Protein AF-A0A177EBA8-F1 (afdb_monomer_lite)

Organism: NCBI:txid1805483

Secondary structure (DSSP, 8-state):
-PPPPPPHHHHHHHHHHHSTTTHHHHHHTS-HHHHHHHHHHHHTT-PPPEEEETTTEEEE-SEEEEEEEEEGGG--HHHHGGGGG---EEEEEEEE--S-GGGHHHHHHHHHHHHHHHSEEEEEEEEEEEE--PPP---------S--------TTS----------PEEEEEEEEEEEEE-HHHHHHHHHTEEEEEEEEEEEEES----SBSGGGGG--EEEEEEEEEEEE-S-EE---HHHHTT-EEEEEEEEEPPPPTT-TTSPPPPEE--HHHHHHHHTSEEEEEEEEGGGGGTS---TTS-EEEEEEEEEPPTT-GGG---SS--TTS--GGGGG---S-EEEEEEEEEETT--TT--HHHHHHHHHHHHHH-BS--EEEEEE---HHHHHHHHH-EEE-TT-TT--EEEETTEEPEEE-TTT-TT-EEEEEEGGGHHHHHTSHHHHHHHHHHHHTS-TT-GGGHHHHHHHHHHHTSS--TT---TTT---HHHHTS---PPPPPPP--------PPPP-PPPP-TTPPPEEEE-STT--EEEHHHHHHHHHHS-TT-SEEE-TTT--EEE--SEEEEEEEPTTS-EEEEEEBTTB----TTS------------PPP-

Structure (mmCIF, N/CA/C/O backbone):
data_AF-A0A177EBA8-F1
#
_entry.id   AF-A0A177EBA8-F1
#
loop_
_atom_site.group_PDB
_atom_site.id
_atom_site.type_symbol
_atom_site.label_atom_id
_atom_site.label_alt_id
_atom_site.label_comp_id
_atom_site.label_asym_id
_atom_site.label_entity_id
_atom_site.label_seq_id
_atom_site.pdbx_PDB_ins_code
_atom_site.Cartn_x
_atom_site.Cartn_y
_atom_site.Cartn_z
_atom_site.occupancy
_atom_site.B_iso_or_equiv
_atom_site.auth_seq_id
_atom_site.auth_comp_id
_atom_site.auth_asym_id
_atom_site.auth_atom_id
_atom_site.pdbx_PDB_model_num
ATOM 1 N N . MET A 1 1 ? 55.901 5.180 20.124 1.00 36.00 1 MET A N 1
ATOM 2 C CA . MET A 1 1 ? 54.487 5.483 19.812 1.00 36.00 1 MET A CA 1
ATOM 3 C C . MET A 1 1 ? 54.138 4.784 18.506 1.00 36.00 1 MET A C 1
ATOM 5 O O . MET A 1 1 ? 54.849 5.034 17.538 1.00 36.00 1 MET A O 1
ATOM 9 N N . PRO A 1 2 ? 53.160 3.864 18.457 1.00 43.41 2 PRO A N 1
ATOM 10 C CA . PRO A 1 2 ? 52.787 3.217 17.206 1.00 43.41 2 PRO A CA 1
ATOM 11 C C . PRO A 1 2 ? 51.813 4.120 16.439 1.00 43.41 2 PRO A C 1
ATOM 13 O O . PRO A 1 2 ? 50.827 4.591 17.002 1.00 43.41 2 PRO A O 1
ATOM 16 N N . PHE A 1 3 ? 52.093 4.372 15.161 1.00 36.38 3 PHE A N 1
ATOM 17 C CA . PHE A 1 3 ? 51.135 5.024 14.271 1.00 36.38 3 PHE A CA 1
ATOM 18 C C . PHE A 1 3 ? 49.954 4.078 13.997 1.00 36.38 3 PHE A C 1
ATOM 20 O O . PHE A 1 3 ? 50.167 2.870 13.838 1.00 36.38 3 PHE A O 1
ATOM 27 N N . PRO A 1 4 ? 48.712 4.588 13.940 1.00 46.53 4 PRO A N 1
ATOM 28 C CA . PRO A 1 4 ? 47.552 3.758 13.661 1.00 46.53 4 PRO A CA 1
ATOM 29 C C . PRO A 1 4 ? 47.632 3.229 12.226 1.00 46.53 4 PRO A C 1
ATOM 31 O O . PRO A 1 4 ? 47.881 3.979 11.282 1.00 46.53 4 PRO A O 1
ATOM 34 N N . LYS A 1 5 ? 47.421 1.918 12.062 1.00 36.62 5 LYS A N 1
ATOM 35 C CA . LYS A 1 5 ? 47.295 1.296 10.740 1.00 36.62 5 LYS A CA 1
ATOM 36 C C . LYS A 1 5 ? 46.063 1.886 10.040 1.00 36.62 5 LYS A C 1
ATOM 38 O O . LYS A 1 5 ? 44.984 1.863 10.637 1.00 36.62 5 LYS A O 1
ATOM 43 N N . PRO A 1 6 ? 46.187 2.405 8.809 1.00 42.84 6 PRO A N 1
ATOM 44 C CA . PRO A 1 6 ? 45.039 2.929 8.088 1.00 42.84 6 PRO A CA 1
ATOM 45 C C . PRO A 1 6 ? 44.043 1.798 7.809 1.00 42.84 6 PRO A C 1
ATOM 47 O O . PRO A 1 6 ? 44.425 0.695 7.415 1.00 42.84 6 PRO A O 1
ATOM 50 N N . GLY A 1 7 ? 42.757 2.067 8.039 1.00 47.84 7 GLY A N 1
ATOM 51 C CA . GLY A 1 7 ? 41.686 1.121 7.734 1.00 47.84 7 GLY A CA 1
ATOM 52 C C . GLY A 1 7 ? 41.559 0.864 6.223 1.00 47.84 7 GLY A C 1
ATOM 53 O O . GLY A 1 7 ? 41.965 1.706 5.419 1.00 47.84 7 GLY A O 1
ATOM 54 N N . PRO A 1 8 ? 40.944 -0.257 5.807 1.00 47.81 8 PRO A N 1
ATOM 55 C CA . PRO A 1 8 ? 40.870 -0.686 4.404 1.00 47.81 8 PRO A CA 1
ATOM 56 C C . PRO A 1 8 ? 40.248 0.355 3.457 1.00 47.81 8 PRO A C 1
ATOM 58 O O . PRO A 1 8 ? 40.597 0.401 2.283 1.00 47.81 8 PRO A O 1
ATOM 61 N N . ARG A 1 9 ? 39.401 1.260 3.967 1.00 45.19 9 ARG A N 1
ATOM 62 C CA . ARG A 1 9 ? 38.834 2.382 3.197 1.00 45.19 9 ARG A CA 1
ATOM 63 C C . ARG A 1 9 ? 39.845 3.489 2.872 1.00 45.19 9 ARG A C 1
ATOM 65 O O . ARG A 1 9 ? 39.760 4.074 1.800 1.00 45.19 9 ARG A O 1
ATOM 72 N N . ALA A 1 10 ? 40.812 3.749 3.754 1.00 50.00 10 ALA A N 1
ATOM 73 C CA . ALA A 1 10 ? 41.878 4.724 3.507 1.00 50.00 10 ALA A CA 1
ATOM 74 C C . ALA A 1 10 ? 42.919 4.177 2.520 1.00 50.00 10 ALA A C 1
ATOM 76 O O . ALA A 1 10 ? 43.447 4.929 1.711 1.00 50.00 10 ALA A O 1
ATOM 77 N N . LEU A 1 11 ? 43.152 2.860 2.534 1.00 48.69 11 LEU A N 1
ATOM 78 C CA . LEU A 1 11 ? 43.997 2.171 1.556 1.00 48.69 11 LEU A CA 1
ATOM 79 C C . LEU A 1 11 ? 43.337 2.122 0.169 1.00 48.69 11 LEU A C 1
ATOM 81 O O . LEU A 1 11 ? 44.018 2.356 -0.822 1.00 48.69 11 LEU A O 1
ATOM 85 N N . LEU A 1 12 ? 42.013 1.926 0.101 1.00 47.28 12 LEU A N 1
ATOM 86 C CA . LEU A 1 12 ? 41.250 2.056 -1.144 1.00 47.28 12 LEU A CA 1
ATOM 87 C C . LEU A 1 12 ? 41.293 3.491 -1.685 1.00 47.28 12 LEU A C 1
ATOM 89 O O . LEU A 1 12 ? 41.566 3.683 -2.862 1.00 47.28 12 LEU A O 1
ATOM 93 N N . ALA A 1 13 ? 41.080 4.501 -0.835 1.00 48.59 13 ALA A N 1
ATOM 94 C CA . ALA A 1 13 ? 41.130 5.904 -1.247 1.00 48.59 13 ALA A CA 1
ATOM 95 C C . ALA A 1 13 ? 42.533 6.329 -1.720 1.00 48.59 13 ALA A C 1
ATOM 97 O O . ALA A 1 13 ? 42.642 7.078 -2.686 1.00 48.59 13 ALA A O 1
ATOM 98 N N . LEU A 1 14 ? 43.604 5.812 -1.099 1.00 46.44 14 LEU A N 1
ATOM 99 C CA . LEU A 1 14 ? 44.978 6.044 -1.555 1.00 46.44 14 LEU A CA 1
ATOM 100 C C . LEU A 1 14 ? 45.275 5.311 -2.875 1.00 46.44 14 LEU A C 1
ATOM 102 O O . LEU A 1 14 ? 45.937 5.875 -3.739 1.00 46.44 14 LEU A O 1
ATOM 106 N N . LEU A 1 15 ? 44.751 4.091 -3.064 1.00 47.94 15 LEU A N 1
ATOM 107 C CA . LEU A 1 15 ? 44.838 3.374 -4.341 1.00 47.94 15 LEU A CA 1
ATOM 108 C C . LEU A 1 15 ? 44.072 4.106 -5.448 1.00 47.94 15 LEU A C 1
ATOM 110 O O . LEU A 1 15 ? 44.609 4.253 -6.535 1.00 47.94 15 LEU A O 1
ATOM 114 N N . PHE A 1 16 ? 42.875 4.631 -5.183 1.00 52.09 16 PHE A N 1
ATOM 115 C CA . PHE A 1 16 ? 42.112 5.412 -6.163 1.00 52.09 16 PHE A CA 1
ATOM 116 C C . PHE A 1 16 ? 42.726 6.792 -6.438 1.00 52.09 16 PHE A C 1
ATOM 118 O O . PHE A 1 16 ? 42.652 7.263 -7.567 1.00 52.09 16 PHE A O 1
ATOM 125 N N . ALA A 1 17 ? 43.388 7.419 -5.458 1.00 49.88 17 ALA A N 1
ATOM 126 C CA . ALA A 1 17 ? 44.107 8.680 -5.659 1.00 49.88 17 ALA A CA 1
ATOM 127 C C . ALA A 1 17 ? 45.407 8.500 -6.465 1.00 49.88 17 ALA A C 1
ATOM 129 O O . ALA A 1 17 ? 45.733 9.347 -7.292 1.00 49.88 17 ALA A O 1
ATOM 130 N N . VAL A 1 18 ? 46.127 7.386 -6.278 1.00 48.66 18 VAL A N 1
ATOM 131 C CA . VAL A 1 18 ? 47.327 7.043 -7.068 1.00 48.66 18 VAL A CA 1
ATOM 132 C C . VAL A 1 18 ? 46.956 6.468 -8.446 1.00 48.66 18 VAL A C 1
ATOM 134 O O . VAL A 1 18 ? 47.690 6.658 -9.410 1.00 48.66 18 VAL A O 1
ATOM 137 N N . LEU A 1 19 ? 45.788 5.831 -8.577 1.00 49.34 19 LEU A N 1
ATOM 138 C CA . LEU A 1 19 ? 45.260 5.286 -9.834 1.00 49.34 19 LEU A CA 1
ATOM 139 C C . LEU A 1 19 ? 44.243 6.209 -10.526 1.00 49.34 19 LEU A C 1
ATOM 141 O O . LEU A 1 19 ? 43.625 5.789 -11.498 1.00 49.34 19 LEU A O 1
ATOM 145 N N . GLY A 1 20 ? 44.080 7.464 -10.100 1.00 48.25 20 GLY A N 1
ATOM 146 C CA . GLY A 1 20 ? 43.138 8.407 -10.726 1.00 48.25 20 GLY A CA 1
ATOM 147 C C . GLY A 1 20 ? 43.395 8.634 -12.224 1.00 48.25 20 GLY A C 1
ATOM 148 O O . GLY A 1 20 ? 42.483 8.999 -12.962 1.00 48.25 20 GLY A O 1
ATOM 149 N N . SER A 1 21 ? 44.613 8.339 -12.688 1.00 45.97 21 SER A N 1
ATOM 150 C CA . SER A 1 21 ? 45.009 8.290 -14.100 1.00 45.97 21 SER A CA 1
ATOM 151 C C . SER A 1 21 ? 45.336 6.874 -14.626 1.00 45.97 21 SER A C 1
ATOM 153 O O . SER A 1 21 ? 45.178 6.645 -15.819 1.00 45.97 21 SER A O 1
ATOM 155 N N . CYS A 1 22 ? 45.708 5.901 -13.777 1.00 45.72 22 CYS A N 1
ATOM 156 C CA . CYS A 1 22 ? 46.069 4.519 -14.180 1.00 45.72 22 CYS A CA 1
ATOM 157 C C . CYS A 1 22 ? 44.942 3.469 -14.028 1.00 45.72 22 CYS A C 1
ATOM 159 O O . CYS A 1 22 ? 45.042 2.363 -14.551 1.00 45.72 22 CYS A O 1
ATOM 161 N N . GLY A 1 23 ? 43.855 3.772 -13.316 1.00 48.34 23 GLY A N 1
ATOM 162 C CA . GLY A 1 23 ? 42.735 2.847 -13.097 1.00 48.34 23 GLY A CA 1
ATOM 163 C C . GLY A 1 23 ? 41.960 2.554 -14.381 1.00 48.34 23 GLY A C 1
ATOM 164 O O . GLY A 1 23 ? 41.482 1.438 -14.571 1.00 48.34 23 GLY A O 1
ATOM 165 N N . ARG A 1 24 ? 41.924 3.523 -15.306 1.00 49.44 24 ARG A N 1
ATOM 166 C CA . ARG A 1 24 ? 41.444 3.298 -16.674 1.00 49.44 24 ARG A CA 1
ATOM 167 C C . ARG A 1 24 ? 42.350 2.310 -17.413 1.00 49.44 24 ARG A C 1
ATOM 169 O O . ARG A 1 24 ? 41.835 1.355 -17.977 1.00 49.44 24 ARG A O 1
ATOM 176 N N . GLU A 1 25 ? 43.675 2.459 -17.336 1.00 48.91 25 GLU A N 1
ATOM 177 C CA . GLU A 1 25 ? 44.643 1.558 -17.996 1.00 48.91 25 GLU A CA 1
ATOM 178 C C . GLU A 1 25 ? 44.604 0.110 -17.475 1.00 48.91 25 GLU A C 1
ATOM 180 O O . GLU A 1 25 ? 44.766 -0.822 -18.259 1.00 48.91 25 GLU A O 1
ATOM 185 N N . LEU A 1 26 ? 44.299 -0.118 -16.193 1.00 51.12 26 LEU A N 1
ATOM 186 C CA . LEU A 1 26 ? 44.129 -1.477 -15.652 1.00 51.12 26 LEU A CA 1
ATOM 187 C C . LEU A 1 26 ? 42.831 -2.162 -16.112 1.00 51.12 26 LEU A C 1
ATOM 189 O O . LEU A 1 26 ? 42.814 -3.385 -16.255 1.00 51.12 26 LEU A O 1
ATOM 193 N N . LEU A 1 27 ? 41.771 -1.396 -16.391 1.00 50.91 27 LEU A N 1
ATOM 194 C CA . LEU A 1 27 ? 40.557 -1.900 -17.044 1.00 50.91 27 LEU A CA 1
ATOM 195 C C . LEU A 1 27 ? 40.794 -2.206 -18.532 1.00 50.91 27 LEU A C 1
ATOM 197 O O . LEU A 1 27 ? 40.188 -3.135 -19.052 1.00 50.91 27 LEU A O 1
ATOM 201 N N . TYR A 1 28 ? 41.719 -1.527 -19.215 1.00 51.12 28 TYR A N 1
ATOM 202 C CA . TYR A 1 28 ? 42.037 -1.826 -20.622 1.00 51.12 28 TYR A CA 1
ATOM 203 C C . TYR A 1 28 ? 42.735 -3.181 -20.842 1.00 51.12 28 TYR A C 1
ATOM 205 O O . TYR A 1 28 ? 42.713 -3.694 -21.957 1.00 51.12 28 TYR A O 1
ATOM 213 N N . ASN A 1 29 ? 43.282 -3.807 -19.792 1.00 52.50 29 ASN A N 1
ATOM 214 C CA . ASN A 1 29 ? 43.749 -5.202 -19.848 1.00 52.50 29 ASN A CA 1
ATOM 215 C C . ASN A 1 29 ? 42.618 -6.234 -19.649 1.00 52.50 29 ASN A C 1
ATOM 217 O O . ASN A 1 29 ? 42.878 -7.439 -19.626 1.00 52.50 29 ASN A O 1
ATOM 221 N N . THR A 1 30 ? 41.369 -5.786 -19.483 1.00 59.19 30 THR A N 1
ATOM 222 C CA . THR A 1 30 ? 40.187 -6.651 -19.360 1.00 59.19 30 THR A CA 1
ATOM 223 C C . THR A 1 30 ? 39.516 -6.873 -20.715 1.00 59.19 30 THR A C 1
ATOM 225 O O . THR A 1 30 ? 39.764 -6.143 -21.672 1.00 59.19 30 THR A O 1
ATOM 228 N N . SER A 1 31 ? 38.694 -7.924 -20.823 1.00 74.19 31 SER A N 1
ATOM 229 C CA . SER A 1 31 ? 37.962 -8.233 -22.058 1.00 74.19 31 SER A CA 1
ATOM 230 C C . SER A 1 31 ? 37.170 -7.000 -22.535 1.00 74.19 31 SER A C 1
ATOM 232 O O . SER A 1 31 ? 36.423 -6.441 -21.727 1.00 74.19 31 SER A O 1
ATOM 234 N N . PRO A 1 32 ? 37.263 -6.592 -23.820 1.00 78.81 32 PRO A N 1
ATOM 235 C CA . PRO A 1 32 ? 36.496 -5.472 -24.382 1.00 78.81 32 PRO A CA 1
ATOM 236 C C . PRO A 1 32 ? 34.985 -5.561 -24.114 1.00 78.81 32 PRO A C 1
ATOM 238 O O . PRO A 1 32 ? 34.303 -4.542 -24.030 1.00 78.81 32 PRO A O 1
ATOM 241 N N . GLU A 1 33 ? 34.480 -6.783 -23.922 1.00 84.06 33 GLU A N 1
ATOM 242 C CA . GLU A 1 33 ? 33.090 -7.097 -23.581 1.00 84.06 33 GLU A CA 1
ATOM 243 C C . GLU A 1 33 ? 32.643 -6.539 -22.216 1.00 84.06 33 GLU A C 1
ATOM 245 O O . GLU A 1 33 ? 31.448 -6.400 -21.977 1.00 84.06 33 GLU A O 1
ATOM 250 N N . LEU A 1 34 ? 33.574 -6.215 -21.309 1.00 85.25 34 LEU A N 1
ATOM 251 C CA . LEU A 1 34 ? 33.269 -5.656 -19.985 1.00 85.25 34 LEU A CA 1
ATOM 252 C C . LEU A 1 34 ? 33.304 -4.128 -19.969 1.00 85.25 34 LEU A C 1
ATOM 254 O O . LEU A 1 34 ? 32.558 -3.508 -19.213 1.00 85.25 34 LEU A O 1
ATOM 258 N N . VAL A 1 35 ? 34.156 -3.523 -20.802 1.00 88.88 35 VAL A N 1
ATOM 259 C CA . VAL A 1 35 ? 34.407 -2.076 -20.781 1.00 88.88 35 VAL A CA 1
ATOM 260 C C . VAL A 1 35 ? 33.145 -1.308 -21.159 1.00 88.88 35 VAL A C 1
ATOM 262 O O . VAL A 1 35 ? 32.720 -0.436 -20.409 1.00 88.88 35 VAL A O 1
ATOM 265 N N . ARG A 1 36 ? 32.488 -1.674 -22.266 1.00 90.25 36 ARG A N 1
ATOM 266 C CA . ARG A 1 36 ? 31.315 -0.931 -22.755 1.00 90.25 36 ARG A CA 1
ATOM 267 C C . ARG A 1 36 ? 30.109 -0.991 -21.810 1.00 90.25 36 ARG A C 1
ATOM 269 O O . ARG A 1 36 ? 29.583 0.074 -21.490 1.00 90.25 36 ARG A O 1
ATOM 276 N N . PRO A 1 37 ? 29.683 -2.165 -21.294 1.00 91.06 37 PRO A N 1
ATOM 277 C CA . PRO A 1 37 ? 28.629 -2.196 -20.286 1.00 91.06 37 PRO A CA 1
ATOM 278 C C . PRO A 1 37 ? 29.000 -1.401 -19.033 1.00 91.06 37 PRO A C 1
ATOM 280 O O . PRO A 1 37 ? 28.167 -0.673 -18.506 1.00 91.06 37 PRO A O 1
ATOM 283 N N . TYR A 1 38 ? 30.250 -1.495 -18.569 1.00 92.31 38 TYR A N 1
ATOM 284 C CA . TYR A 1 38 ? 30.697 -0.739 -17.401 1.00 92.31 38 TYR A CA 1
ATOM 285 C C . TYR A 1 38 ? 30.610 0.776 -17.637 1.00 92.31 38 TYR A C 1
ATOM 287 O O . TYR A 1 38 ? 30.041 1.494 -16.817 1.00 92.31 38 TYR A O 1
ATOM 295 N N . GLU A 1 39 ? 31.106 1.260 -18.777 1.00 93.00 39 GLU A N 1
ATOM 296 C CA . GLU A 1 39 ? 31.036 2.671 -19.164 1.00 93.00 39 GLU A CA 1
ATOM 297 C C . GLU A 1 39 ? 29.593 3.167 -19.295 1.00 93.00 39 GLU A C 1
ATOM 299 O O . GLU A 1 39 ? 29.295 4.281 -18.870 1.00 93.00 39 GLU A O 1
ATOM 304 N N . LEU A 1 40 ? 28.678 2.347 -19.823 1.00 93.25 40 LEU A N 1
ATOM 305 C CA . LEU A 1 40 ? 27.260 2.696 -19.950 1.00 93.25 40 LEU A CA 1
ATOM 306 C C . LEU A 1 40 ? 26.613 2.988 -18.585 1.00 93.25 40 LEU A C 1
ATOM 308 O O . LEU A 1 40 ? 25.949 4.013 -18.400 1.00 93.25 40 LEU A O 1
ATOM 312 N N . PHE A 1 41 ? 26.830 2.102 -17.611 1.00 94.62 41 PHE A N 1
ATOM 313 C CA . PHE A 1 41 ? 26.340 2.299 -16.246 1.00 94.62 41 PHE A CA 1
ATOM 314 C C . PHE A 1 41 ? 27.057 3.472 -15.560 1.00 94.62 41 PHE A C 1
ATOM 316 O O . PHE A 1 41 ? 26.407 4.277 -14.884 1.00 94.62 41 PHE A O 1
ATOM 323 N N . GLN A 1 42 ? 28.364 3.634 -15.796 1.00 94.44 42 GLN A N 1
ATOM 324 C CA . GLN A 1 42 ? 29.148 4.732 -15.232 1.00 94.44 42 GLN A CA 1
ATOM 325 C C . GLN A 1 42 ? 28.678 6.101 -15.740 1.00 94.44 42 GLN A C 1
ATOM 327 O O . GLN A 1 42 ? 28.567 7.031 -14.941 1.00 94.44 42 GLN A O 1
ATOM 332 N N . LYS A 1 43 ? 28.348 6.231 -17.036 1.00 95.00 43 LYS A N 1
ATOM 333 C CA . LYS A 1 43 ? 27.729 7.448 -17.596 1.00 95.00 43 LYS A CA 1
ATOM 334 C C . LYS A 1 43 ? 26.459 7.800 -16.824 1.00 95.00 43 LYS A C 1
ATOM 336 O O . LYS A 1 43 ? 26.325 8.934 -16.376 1.00 95.00 43 LYS A O 1
ATOM 341 N N . SER A 1 44 ? 25.635 6.785 -16.553 1.00 94.25 44 SER A N 1
ATOM 342 C CA . SER A 1 44 ? 24.400 6.871 -15.760 1.00 94.25 44 SER A CA 1
ATOM 343 C C . SER A 1 44 ? 24.623 7.102 -14.254 1.00 94.25 44 SER A C 1
ATOM 345 O O . SER A 1 44 ? 23.664 7.117 -13.481 1.00 94.25 44 SER A O 1
ATOM 347 N N . GLY A 1 45 ? 25.873 7.282 -13.815 1.00 95.38 45 GLY A N 1
ATOM 348 C CA . GLY A 1 45 ? 26.235 7.584 -12.432 1.00 95.38 45 GLY A CA 1
ATOM 349 C C . GLY A 1 45 ? 26.223 6.381 -11.489 1.00 95.38 45 GLY A C 1
ATOM 350 O O . GLY A 1 45 ? 26.173 6.574 -10.274 1.00 95.38 45 GLY A O 1
ATOM 351 N N . THR A 1 46 ? 26.254 5.146 -12.005 1.00 94.25 46 THR A N 1
ATOM 352 C CA . THR A 1 46 ? 26.351 3.939 -11.168 1.00 94.25 46 THR A CA 1
ATOM 353 C C . THR A 1 46 ? 27.446 2.999 -11.644 1.00 94.25 46 THR A C 1
ATOM 355 O O . THR A 1 46 ? 27.534 2.688 -12.821 1.00 94.25 46 THR A O 1
ATOM 358 N N . ASP A 1 47 ? 28.268 2.498 -10.729 1.00 94.31 47 ASP A N 1
ATOM 359 C CA . ASP A 1 47 ? 29.276 1.494 -11.070 1.00 94.31 47 ASP A CA 1
ATOM 360 C C . ASP A 1 47 ? 28.688 0.081 -10.969 1.00 94.31 47 ASP A C 1
ATOM 362 O O . ASP A 1 47 ? 27.914 -0.224 -10.051 1.00 94.31 47 ASP A O 1
ATOM 366 N N . LEU A 1 48 ? 29.072 -0.802 -11.894 1.00 94.75 48 LEU A N 1
ATOM 367 C CA . LEU A 1 48 ? 28.816 -2.237 -11.772 1.00 94.75 48 LEU A CA 1
ATOM 368 C C . LEU A 1 48 ? 29.829 -2.868 -10.815 1.00 94.75 48 LEU A C 1
ATOM 370 O O . LEU A 1 48 ? 31.009 -2.522 -10.811 1.00 94.75 48 LEU A O 1
ATOM 374 N N . ASP A 1 49 ? 29.369 -3.825 -10.017 1.00 94.88 49 ASP A N 1
ATOM 375 C CA . ASP A 1 49 ? 30.221 -4.564 -9.099 1.00 94.88 49 ASP A CA 1
ATOM 376 C C . ASP A 1 49 ? 31.072 -5.556 -9.894 1.00 94.88 49 ASP A C 1
ATOM 378 O O . ASP A 1 49 ? 30.553 -6.406 -10.635 1.00 94.88 49 ASP A O 1
ATOM 382 N N . LEU A 1 50 ? 32.385 -5.441 -9.725 1.00 94.19 50 LEU A N 1
ATOM 383 C CA . LEU A 1 50 ? 33.389 -6.282 -10.362 1.00 94.19 50 LEU A CA 1
ATOM 384 C C . LEU A 1 50 ? 34.071 -7.159 -9.312 1.00 94.19 50 LEU A C 1
ATOM 386 O O . LEU A 1 50 ? 34.355 -6.713 -8.201 1.00 94.19 50 LEU A O 1
ATOM 390 N N . GLU A 1 51 ? 34.391 -8.393 -9.685 1.00 93.12 51 GLU A N 1
ATOM 391 C CA . GLU A 1 51 ? 35.235 -9.280 -8.888 1.00 93.12 51 GLU A CA 1
ATOM 392 C C . GLU A 1 51 ? 36.461 -9.730 -9.680 1.00 93.12 51 GLU A C 1
ATOM 394 O O . GLU A 1 51 ? 36.419 -9.890 -10.905 1.00 93.12 51 GLU A O 1
ATOM 399 N N . THR A 1 52 ? 37.571 -9.926 -8.969 1.00 89.25 52 THR A N 1
ATOM 400 C CA . THR A 1 52 ? 38.797 -10.475 -9.543 1.00 89.25 52 THR A CA 1
ATOM 401 C C . THR A 1 52 ? 38.700 -11.996 -9.612 1.00 89.25 52 THR A C 1
ATOM 403 O O . THR A 1 52 ? 38.450 -12.680 -8.621 1.00 89.25 52 THR A O 1
ATOM 406 N N . HIS A 1 53 ? 38.918 -12.545 -10.801 1.00 84.62 53 HIS A N 1
ATOM 407 C CA . HIS A 1 53 ? 38.986 -13.972 -11.064 1.00 84.62 53 HIS A CA 1
ATOM 408 C C . HIS A 1 53 ? 40.415 -14.344 -11.485 1.00 84.62 53 HIS A C 1
ATOM 410 O O . HIS A 1 53 ? 40.866 -14.028 -12.583 1.00 84.62 53 HIS A O 1
ATOM 416 N N . GLY A 1 54 ? 41.151 -15.014 -10.595 1.00 86.62 54 GLY A N 1
ATOM 417 C CA . GLY A 1 54 ? 42.551 -15.384 -10.832 1.00 86.62 54 GLY A CA 1
ATOM 418 C C . GLY A 1 54 ? 43.522 -14.194 -10.834 1.00 86.62 54 GLY A C 1
ATOM 419 O O . GLY A 1 54 ? 43.249 -13.132 -10.273 1.00 86.62 54 GLY A O 1
ATOM 420 N N . HIS A 1 55 ? 44.691 -14.381 -11.452 1.00 78.62 55 HIS A N 1
ATOM 421 C CA . HIS A 1 55 ? 45.732 -13.356 -11.541 1.00 78.62 55 HIS A CA 1
ATOM 422 C C . HIS A 1 55 ? 45.403 -12.352 -12.659 1.00 78.62 55 HIS A C 1
ATOM 424 O O . HIS A 1 55 ? 45.940 -12.481 -13.748 1.00 78.62 55 HIS A O 1
ATOM 430 N N . PHE A 1 56 ? 44.558 -11.352 -12.377 1.00 80.50 56 PHE A N 1
ATOM 431 C CA . PHE A 1 56 ? 44.297 -10.152 -13.209 1.00 80.50 56 PHE A CA 1
ATOM 432 C C . PHE A 1 56 ? 43.113 -10.172 -14.197 1.00 80.50 56 PHE A C 1
ATOM 434 O O . PHE A 1 56 ? 42.987 -9.229 -14.973 1.00 80.50 56 PHE A O 1
ATOM 441 N N . GLN A 1 57 ? 42.200 -11.149 -14.162 1.00 85.38 57 GLN A N 1
ATOM 442 C CA . GLN A 1 57 ? 40.946 -11.030 -14.925 1.00 85.38 57 GLN A CA 1
ATOM 443 C C . GLN A 1 57 ? 39.837 -10.464 -14.043 1.00 85.38 57 GLN A C 1
ATOM 445 O O . GLN A 1 57 ? 39.588 -10.963 -12.950 1.00 85.38 57 GLN A O 1
ATOM 450 N N . TRP A 1 58 ? 39.157 -9.428 -14.519 1.00 87.00 58 TRP A N 1
ATOM 451 C CA . TRP A 1 58 ? 37.940 -8.926 -13.892 1.00 87.00 58 TRP A CA 1
ATOM 452 C C . TRP A 1 58 ? 36.727 -9.566 -14.555 1.00 87.00 58 TRP A C 1
ATOM 454 O O . TRP A 1 58 ? 36.752 -9.863 -15.747 1.00 87.00 58 TRP A O 1
ATOM 464 N N . ARG A 1 59 ? 35.660 -9.770 -13.788 1.00 90.81 59 ARG A N 1
ATOM 465 C CA . ARG A 1 59 ? 34.339 -10.133 -14.308 1.00 90.81 59 ARG A CA 1
ATOM 466 C C . ARG A 1 59 ? 33.264 -9.399 -13.523 1.00 90.81 59 ARG A C 1
ATOM 468 O O . ARG A 1 59 ? 33.486 -9.037 -12.366 1.00 90.81 59 ARG A O 1
ATOM 475 N N . PHE A 1 60 ? 32.097 -9.204 -14.128 1.00 92.94 60 PHE A N 1
ATOM 476 C CA . PHE A 1 60 ? 30.936 -8.741 -13.373 1.00 92.94 60 PHE A CA 1
ATOM 477 C C . PHE A 1 60 ? 30.600 -9.752 -12.282 1.00 92.94 60 PHE A C 1
ATOM 479 O O . PHE A 1 60 ? 30.572 -10.960 -12.534 1.00 92.94 60 PHE A O 1
ATOM 486 N N . MET A 1 61 ? 30.317 -9.259 -11.079 1.00 94.50 61 MET A N 1
ATOM 487 C CA . MET A 1 61 ? 29.750 -10.107 -10.041 1.00 94.50 61 MET A CA 1
ATOM 488 C C . MET A 1 61 ? 28.433 -10.717 -10.547 1.00 94.50 61 MET A C 1
ATOM 490 O O . MET A 1 61 ? 27.600 -9.984 -11.097 1.00 94.50 61 MET A O 1
ATOM 494 N N . PRO A 1 62 ? 28.192 -12.026 -10.334 1.00 94.69 62 PRO A N 1
ATOM 495 C CA . PRO A 1 62 ? 26.961 -12.678 -10.779 1.00 94.69 62 PRO A CA 1
ATOM 496 C C . PRO A 1 62 ? 25.692 -12.022 -10.226 1.00 94.69 62 PRO A C 1
ATOM 498 O O . PRO A 1 62 ? 24.665 -12.012 -10.901 1.00 94.69 62 PRO A O 1
ATOM 501 N N . LYS A 1 63 ? 25.767 -11.450 -9.015 1.00 97.19 63 LYS A N 1
ATOM 502 C CA . LYS A 1 63 ? 24.702 -10.651 -8.405 1.00 97.19 63 LYS A CA 1
ATOM 503 C C . LYS A 1 63 ? 25.195 -9.234 -8.113 1.00 97.19 63 LYS A C 1
ATOM 505 O O . LYS A 1 63 ? 26.106 -9.059 -7.309 1.00 97.19 63 LYS A O 1
ATOM 510 N N . GLN A 1 64 ? 24.568 -8.251 -8.747 1.00 97.56 64 GLN A N 1
ATOM 511 C CA . GLN A 1 64 ? 24.849 -6.826 -8.589 1.00 97.56 64 GLN A CA 1
ATOM 512 C C . GLN A 1 64 ? 24.070 -6.283 -7.387 1.00 97.56 64 GLN A C 1
ATOM 514 O O . GLN A 1 64 ? 22.842 -6.379 -7.345 1.00 97.56 64 GLN A O 1
ATOM 519 N N . GLN A 1 65 ? 24.779 -5.738 -6.402 1.00 96.62 65 GLN A N 1
ATOM 520 C CA . GLN A 1 65 ? 24.216 -5.251 -5.148 1.00 96.62 65 GLN A CA 1
ATOM 521 C C . GLN A 1 65 ? 23.778 -3.786 -5.247 1.00 96.62 65 GLN A C 1
ATOM 523 O O . GLN A 1 65 ? 24.308 -2.990 -6.024 1.00 96.62 65 GLN A O 1
ATOM 528 N N . GLY A 1 66 ? 22.807 -3.419 -4.408 1.00 96.50 66 GLY A N 1
ATOM 529 C CA . GLY A 1 66 ? 22.215 -2.084 -4.414 1.00 96.50 66 GLY A CA 1
ATOM 530 C C . GLY A 1 66 ? 21.391 -1.797 -5.672 1.00 96.50 66 GLY A C 1
ATOM 531 O O . GLY A 1 66 ? 20.930 -2.710 -6.361 1.00 96.50 66 GLY A O 1
ATOM 532 N N . THR A 1 67 ? 21.190 -0.508 -5.942 1.00 97.94 67 THR A N 1
ATOM 533 C CA . THR A 1 67 ? 20.462 -0.020 -7.117 1.00 97.94 67 THR A CA 1
ATOM 534 C C . THR A 1 67 ? 21.451 0.353 -8.210 1.00 97.94 67 THR A C 1
ATOM 536 O O . THR A 1 67 ? 22.271 1.251 -8.012 1.00 97.94 67 THR A O 1
ATOM 539 N N . LYS A 1 68 ? 21.360 -0.308 -9.365 1.00 97.44 68 LYS A N 1
ATOM 540 C CA . LYS A 1 68 ? 22.090 0.076 -10.579 1.00 97.44 68 LYS A CA 1
ATOM 541 C C . LYS A 1 68 ? 21.143 0.861 -11.483 1.00 97.44 68 LYS A C 1
ATOM 543 O O . LYS A 1 68 ? 20.016 0.417 -11.702 1.00 97.44 68 LYS A O 1
ATOM 548 N N . THR A 1 69 ? 21.573 2.025 -11.960 1.00 97.38 69 THR A N 1
ATOM 549 C CA . THR A 1 69 ? 20.714 2.972 -12.680 1.00 97.38 69 THR A CA 1
ATOM 550 C C . THR A 1 69 ? 21.200 3.135 -14.112 1.00 97.38 69 THR A C 1
ATOM 552 O O . THR A 1 69 ? 22.392 3.297 -14.347 1.00 97.38 69 THR A O 1
ATOM 555 N N . LEU A 1 70 ? 20.268 3.130 -15.061 1.00 96.69 70 LEU A N 1
ATOM 556 C CA . LEU A 1 70 ? 20.499 3.454 -16.462 1.00 96.69 70 LEU A CA 1
ATOM 557 C C . LEU A 1 70 ? 19.649 4.661 -16.849 1.00 96.69 70 LEU A C 1
ATOM 559 O O . LEU A 1 70 ? 18.426 4.630 -16.703 1.00 96.69 70 LEU A O 1
ATOM 563 N N . LEU A 1 71 ? 20.298 5.717 -17.334 1.00 96.75 71 LEU A N 1
ATOM 564 C CA . LEU A 1 71 ? 19.647 6.931 -17.819 1.00 96.75 71 LEU A CA 1
ATOM 565 C C . LEU A 1 71 ? 19.509 6.840 -19.342 1.00 96.75 71 LEU A C 1
ATOM 567 O O . LEU A 1 71 ? 20.505 6.930 -20.063 1.00 96.75 71 LEU A O 1
ATOM 571 N N . LEU A 1 72 ? 18.287 6.675 -19.855 1.00 96.19 72 LEU A N 1
ATOM 572 C CA . LEU A 1 72 ? 18.046 6.516 -21.296 1.00 96.19 72 LEU A CA 1
ATOM 573 C C . LEU A 1 72 ? 18.516 7.743 -22.092 1.00 96.19 72 LEU A C 1
ATOM 575 O O . LEU A 1 72 ? 19.055 7.600 -23.192 1.00 96.19 72 LEU A O 1
ATOM 579 N N . SER A 1 73 ? 18.409 8.943 -21.523 1.00 94.81 73 SER A N 1
ATOM 580 C CA . SER A 1 73 ? 18.917 10.184 -22.125 1.00 94.81 73 SER A CA 1
ATOM 581 C C . SER A 1 73 ? 20.427 10.154 -22.406 1.00 94.81 73 SER A C 1
ATOM 583 O O . SER A 1 73 ? 20.879 10.770 -23.367 1.00 94.81 73 SER A O 1
ATOM 585 N N . GLN A 1 74 ? 21.200 9.374 -21.644 1.00 94.62 74 GLN A N 1
ATOM 586 C CA . GLN A 1 74 ? 22.658 9.264 -21.775 1.00 94.62 74 GLN A CA 1
ATOM 587 C C . GLN A 1 74 ? 23.127 8.023 -22.545 1.00 94.62 74 GLN A C 1
ATOM 589 O O . GLN A 1 74 ? 24.322 7.874 -22.798 1.00 94.62 74 GLN A O 1
ATOM 594 N N . CYS A 1 75 ? 22.205 7.134 -22.918 1.00 92.50 75 CYS A N 1
ATOM 595 C CA . CYS A 1 75 ? 22.514 5.928 -23.675 1.00 92.50 75 CYS A CA 1
ATOM 596 C C . CYS A 1 75 ? 22.310 6.183 -25.175 1.00 92.50 75 CYS A C 1
ATOM 598 O O . CYS A 1 75 ? 21.202 6.531 -25.602 1.00 92.50 75 CYS A O 1
ATOM 600 N N . ALA A 1 76 ? 23.349 5.976 -25.986 1.00 93.00 76 ALA A N 1
ATOM 601 C CA . ALA A 1 76 ? 23.193 5.895 -27.438 1.00 93.00 76 ALA A CA 1
ATOM 602 C C . ALA A 1 76 ? 22.696 4.491 -27.825 1.00 93.00 76 ALA A C 1
ATOM 604 O O . ALA A 1 76 ? 23.068 3.506 -27.186 1.00 93.00 76 ALA A O 1
ATOM 605 N N . LEU A 1 77 ? 21.848 4.378 -28.852 1.00 88.75 77 LEU A N 1
ATOM 606 C CA . LEU A 1 77 ? 21.300 3.083 -29.293 1.00 88.75 77 LEU A CA 1
ATOM 607 C C . LEU A 1 77 ? 22.413 2.126 -29.746 1.00 88.75 77 LEU A C 1
ATOM 609 O O . LEU A 1 77 ? 22.335 0.922 -29.513 1.00 88.75 77 LEU A O 1
ATOM 613 N N . GLU A 1 78 ? 23.466 2.676 -30.345 1.00 89.94 78 GLU A N 1
ATOM 614 C CA . GLU A 1 78 ? 24.633 1.954 -30.845 1.00 89.94 78 GLU A CA 1
ATOM 615 C C . GLU A 1 78 ? 25.473 1.350 -29.713 1.00 89.94 78 GLU A C 1
ATOM 617 O O . GLU A 1 78 ? 26.096 0.310 -29.898 1.00 89.94 78 GLU A O 1
ATOM 622 N N . GLU A 1 79 ? 25.473 1.969 -28.529 1.00 86.19 79 GLU A N 1
ATOM 623 C CA . GLU A 1 79 ? 26.226 1.493 -27.360 1.00 86.19 79 GLU A CA 1
ATOM 624 C C . GLU A 1 79 ? 25.534 0.318 -26.659 1.00 86.19 79 GLU A C 1
ATOM 626 O O . GLU A 1 79 ? 26.158 -0.407 -25.885 1.00 86.19 79 GLU A O 1
ATOM 631 N N . MET A 1 80 ? 24.241 0.107 -26.922 1.00 84.38 80 MET A N 1
ATOM 632 C CA . MET A 1 80 ? 23.477 -0.936 -26.246 1.00 84.38 80 MET A CA 1
ATOM 633 C C . MET A 1 80 ? 23.806 -2.325 -26.778 1.00 84.38 80 MET A C 1
ATOM 635 O O . MET A 1 80 ? 23.767 -3.259 -25.993 1.00 84.38 80 MET A O 1
ATOM 639 N N . SER A 1 81 ? 24.171 -2.503 -28.055 1.00 84.06 81 SER A N 1
ATOM 640 C CA . SER A 1 81 ? 24.306 -3.836 -28.677 1.00 84.06 81 SER A CA 1
ATOM 641 C C . SER A 1 81 ? 25.254 -4.801 -27.950 1.00 84.06 81 SER A C 1
ATOM 643 O O . SER A 1 81 ? 25.118 -6.017 -28.098 1.00 84.06 81 SER A O 1
ATOM 645 N N . ASP A 1 82 ? 26.169 -4.276 -27.137 1.00 79.31 82 ASP A N 1
ATOM 646 C CA . ASP A 1 82 ? 27.200 -5.041 -26.437 1.00 79.31 82 ASP A CA 1
ATOM 647 C C . ASP A 1 82 ? 26.749 -5.630 -25.089 1.00 79.31 82 ASP A C 1
ATOM 649 O O . ASP A 1 82 ? 27.482 -6.416 -24.487 1.00 79.31 82 ASP A O 1
ATOM 653 N N . LEU A 1 83 ? 25.534 -5.332 -24.606 1.00 85.69 83 LEU A N 1
ATOM 654 C CA . LEU A 1 83 ? 25.064 -5.850 -23.308 1.00 85.69 83 LEU A CA 1
ATOM 655 C C . LEU A 1 83 ? 24.708 -7.346 -23.323 1.00 85.69 83 LEU A C 1
ATOM 657 O O . LEU A 1 83 ? 24.446 -7.919 -22.267 1.00 85.69 83 LEU A O 1
ATOM 661 N N . ARG A 1 84 ? 24.763 -8.020 -24.481 1.00 83.81 84 ARG A N 1
ATOM 662 C CA . ARG A 1 84 ? 24.405 -9.451 -24.622 1.00 83.81 84 ARG A CA 1
ATOM 663 C C . ARG A 1 84 ? 25.268 -10.382 -23.779 1.00 83.81 84 ARG A C 1
ATOM 665 O O . ARG A 1 84 ? 24.859 -11.500 -23.460 1.00 83.81 84 ARG A O 1
ATOM 672 N N . HIS A 1 85 ? 26.465 -9.927 -23.423 1.00 81.25 85 HIS A N 1
ATOM 673 C CA . HIS A 1 85 ? 27.425 -10.674 -22.615 1.00 81.25 85 HIS A CA 1
ATOM 674 C C . HIS A 1 85 ? 27.208 -10.477 -21.106 1.00 81.25 85 HIS A C 1
ATOM 676 O O . HIS A 1 85 ? 27.767 -11.220 -20.296 1.00 81.25 85 HIS A O 1
ATOM 682 N N . VAL A 1 86 ? 26.363 -9.521 -20.706 1.00 84.50 86 VAL A N 1
ATOM 683 C CA . VAL A 1 86 ? 26.096 -9.202 -19.303 1.00 84.50 86 VAL A CA 1
ATOM 684 C C . VAL A 1 86 ? 25.121 -10.223 -18.718 1.00 84.50 86 VAL A C 1
ATOM 686 O O . VAL A 1 86 ? 23.906 -10.060 -18.745 1.00 84.50 86 VAL A O 1
ATOM 689 N N . ARG A 1 87 ? 25.671 -11.306 -18.165 1.00 89.38 87 ARG A N 1
ATOM 690 C CA . ARG A 1 87 ? 24.913 -12.362 -17.473 1.00 89.38 87 ARG A CA 1
ATOM 691 C C . ARG A 1 87 ? 24.960 -12.178 -15.961 1.00 89.38 87 ARG A C 1
ATOM 693 O O . ARG A 1 87 ? 25.509 -13.015 -15.247 1.00 89.38 87 ARG A O 1
ATOM 700 N N . CYS A 1 88 ? 24.412 -11.073 -15.472 1.00 92.00 88 CYS A N 1
ATOM 701 C CA . CYS A 1 88 ? 24.279 -10.826 -14.040 1.00 92.00 88 CYS A CA 1
ATOM 702 C C . CYS A 1 88 ? 22.810 -10.662 -13.635 1.00 92.00 88 CYS A C 1
ATOM 704 O O . CYS A 1 88 ? 21.934 -10.409 -14.458 1.00 92.00 88 CYS A O 1
ATOM 706 N N . THR A 1 89 ? 22.545 -10.862 -12.347 1.00 96.38 89 THR A N 1
ATOM 707 C CA . THR A 1 89 ? 21.250 -10.595 -11.718 1.00 96.38 89 THR A CA 1
ATOM 708 C C . THR A 1 89 ? 21.363 -9.346 -10.864 1.00 96.38 89 THR A C 1
ATOM 710 O O . THR A 1 89 ? 22.280 -9.230 -10.054 1.00 96.38 89 THR A O 1
ATOM 713 N N . PHE A 1 90 ? 20.435 -8.413 -11.011 1.00 97.75 90 PHE A N 1
ATOM 714 C CA . PHE A 1 90 ? 20.432 -7.176 -10.238 1.00 97.75 90 PHE A CA 1
ATOM 715 C C . PHE A 1 90 ? 19.568 -7.316 -8.985 1.00 97.75 90 PHE A C 1
ATOM 717 O O . PHE A 1 90 ? 18.444 -7.794 -9.061 1.00 97.75 90 PHE A O 1
ATOM 724 N N . THR A 1 91 ? 20.032 -6.848 -7.826 1.00 97.88 91 THR A N 1
ATOM 725 C CA . THR A 1 91 ? 19.129 -6.663 -6.677 1.00 97.88 91 THR A CA 1
ATOM 726 C C . THR A 1 91 ? 18.072 -5.607 -7.018 1.00 97.88 91 THR A C 1
ATOM 728 O O . THR A 1 91 ? 16.879 -5.798 -6.793 1.00 97.88 91 THR A O 1
ATOM 731 N N . THR A 1 92 ? 18.473 -4.484 -7.615 1.00 98.31 92 THR A N 1
ATOM 732 C CA . THR A 1 92 ? 17.537 -3.532 -8.221 1.00 98.31 92 THR A CA 1
ATOM 733 C C . THR A 1 92 ? 18.150 -2.927 -9.474 1.00 98.31 92 THR A C 1
ATOM 735 O O . THR A 1 92 ? 19.207 -2.301 -9.405 1.00 98.31 92 THR A O 1
ATOM 738 N N . LEU A 1 93 ? 17.479 -3.101 -10.612 1.00 98.00 93 LEU A N 1
ATOM 739 C CA . LEU A 1 93 ? 17.805 -2.405 -11.853 1.00 98.00 93 LEU A CA 1
ATOM 740 C C . LEU A 1 93 ? 16.789 -1.287 -12.058 1.00 98.00 93 LEU A C 1
ATOM 742 O O . LEU A 1 93 ? 15.585 -1.532 -12.071 1.00 98.00 93 LEU A O 1
ATOM 746 N N . LYS A 1 94 ? 17.273 -0.060 -12.203 1.00 98.25 94 LYS A N 1
ATOM 747 C CA . LYS A 1 94 ? 16.453 1.129 -12.392 1.00 98.25 94 LYS A CA 1
ATOM 748 C C . LYS A 1 94 ? 16.735 1.737 -13.762 1.00 98.25 94 LYS A C 1
ATOM 750 O O . LYS A 1 94 ? 17.874 2.076 -14.052 1.00 98.25 94 LYS A O 1
ATOM 755 N N . ILE A 1 95 ? 15.707 1.897 -14.583 1.00 97.62 95 ILE A N 1
ATOM 756 C CA . ILE A 1 95 ? 15.777 2.524 -15.902 1.00 97.62 95 ILE A CA 1
ATOM 757 C C . ILE A 1 95 ? 14.984 3.827 -15.836 1.00 97.62 95 ILE A C 1
ATOM 759 O O . ILE A 1 95 ? 13.802 3.822 -15.496 1.00 97.62 95 ILE A O 1
ATOM 763 N N . HIS A 1 96 ? 15.646 4.940 -16.122 1.00 97.56 96 HIS A N 1
ATOM 764 C CA . HIS A 1 96 ? 15.090 6.285 -16.023 1.00 97.56 96 HIS A CA 1
ATOM 765 C C . HIS A 1 96 ? 15.037 6.918 -17.413 1.00 97.56 96 HIS A C 1
ATOM 767 O O . HIS A 1 96 ? 16.075 7.048 -18.069 1.00 97.56 96 HIS A O 1
ATOM 773 N N . GLY A 1 97 ? 13.837 7.287 -17.849 1.00 96.25 97 GLY A N 1
ATOM 774 C CA . GLY A 1 97 ? 13.614 8.128 -19.020 1.00 96.25 97 GLY A CA 1
ATOM 775 C C . GLY A 1 97 ? 13.702 9.622 -18.700 1.00 96.25 97 GLY A C 1
ATOM 776 O O . GLY A 1 97 ? 14.215 10.041 -17.664 1.00 96.25 97 GLY A O 1
ATOM 777 N N . SER A 1 98 ? 13.194 10.426 -19.611 1.00 92.56 98 SER A N 1
ATOM 778 C CA . SER A 1 98 ? 13.188 11.874 -19.660 1.00 92.56 98 SER A CA 1
ATOM 779 C C . SER A 1 98 ? 11.760 12.350 -19.431 1.00 92.56 98 SER A C 1
ATOM 781 O O . SER A 1 98 ? 10.781 11.723 -19.829 1.00 92.56 98 SER A O 1
ATOM 783 N N . PHE A 1 99 ? 11.617 13.509 -18.794 1.00 88.50 99 PHE A N 1
ATOM 784 C CA . PHE A 1 99 ? 10.312 14.162 -18.675 1.00 88.50 99 PHE A CA 1
ATOM 785 C C . PHE A 1 99 ? 9.898 14.896 -19.960 1.00 88.50 99 PHE A C 1
ATOM 787 O O . PHE A 1 99 ? 8.811 15.470 -19.999 1.00 88.50 99 PHE A O 1
ATOM 794 N N . ASP A 1 100 ? 10.754 14.918 -20.984 1.00 90.50 100 ASP A N 1
ATOM 795 C CA . ASP A 1 100 ? 10.479 15.597 -22.244 1.00 90.50 100 ASP A CA 1
ATOM 796 C C . ASP A 1 100 ? 9.626 14.715 -23.166 1.00 90.50 100 ASP A C 1
ATOM 798 O O . ASP A 1 100 ? 10.094 13.702 -23.695 1.00 90.50 100 ASP A O 1
ATOM 802 N N . SER A 1 101 ? 8.364 15.105 -23.382 1.00 84.94 101 SER A N 1
ATOM 803 C CA . SER A 1 101 ? 7.460 14.355 -24.260 1.00 84.94 101 SER A CA 1
ATOM 804 C C . SER A 1 101 ? 7.931 14.336 -25.716 1.00 84.94 101 SER A C 1
ATOM 806 O O . SER A 1 101 ? 7.630 13.378 -26.429 1.00 84.94 101 SER A O 1
ATOM 808 N N . ALA A 1 102 ? 8.746 15.310 -26.147 1.00 89.81 102 ALA A N 1
ATOM 809 C CA . ALA A 1 102 ? 9.322 15.327 -27.490 1.00 89.81 102 ALA A CA 1
ATOM 810 C C . ALA A 1 102 ? 10.321 14.178 -27.718 1.00 89.81 102 ALA A C 1
ATOM 812 O O . ALA A 1 102 ? 10.526 13.749 -28.855 1.00 89.81 102 ALA A O 1
ATOM 813 N N . GLU A 1 103 ? 10.926 13.651 -26.649 1.00 91.44 103 GLU A N 1
ATOM 814 C CA . GLU A 1 103 ? 11.883 12.545 -26.722 1.00 91.44 103 GLU A CA 1
ATOM 815 C C . GLU A 1 103 ? 11.248 11.176 -26.447 1.00 91.44 103 GLU A C 1
ATOM 817 O O . GLU A 1 103 ? 11.893 10.153 -26.683 1.00 91.44 103 GLU A O 1
ATOM 822 N N . ALA A 1 104 ? 9.991 11.122 -26.003 1.00 90.75 104 ALA A N 1
ATOM 823 C CA . ALA A 1 104 ? 9.373 9.907 -25.475 1.00 90.75 104 ALA A CA 1
ATOM 824 C C . ALA A 1 104 ? 9.420 8.706 -26.436 1.00 90.75 104 ALA A C 1
ATOM 826 O O . ALA A 1 104 ? 9.746 7.592 -26.025 1.00 90.75 104 ALA A O 1
ATOM 827 N N . GLU A 1 105 ? 9.160 8.909 -27.732 1.00 91.81 105 GLU A N 1
ATOM 828 C CA . GLU A 1 105 ? 9.274 7.836 -28.733 1.00 91.81 105 GLU A CA 1
ATOM 829 C C . GLU A 1 105 ? 10.707 7.304 -28.856 1.00 91.81 105 GLU A C 1
ATOM 831 O O . GLU A 1 105 ? 10.937 6.100 -29.009 1.00 91.81 105 GLU A O 1
ATOM 836 N N . ASN A 1 106 ? 11.692 8.204 -28.791 1.00 93.56 106 ASN A N 1
ATOM 837 C CA . ASN A 1 106 ? 13.098 7.834 -28.826 1.00 93.56 106 ASN A CA 1
ATOM 838 C C . ASN A 1 106 ? 13.492 7.058 -27.567 1.00 93.56 106 ASN A C 1
ATOM 840 O O . ASN A 1 106 ? 14.250 6.096 -27.652 1.00 93.56 106 ASN A O 1
ATOM 844 N N . GLU A 1 107 ? 12.947 7.419 -26.411 1.00 94.06 107 GLU A N 1
ATOM 845 C CA . GLU A 1 107 ? 13.188 6.699 -25.163 1.00 94.06 107 GLU A CA 1
ATOM 846 C C . GLU A 1 107 ? 12.576 5.309 -25.147 1.00 94.06 107 GLU A C 1
ATOM 848 O O . GLU A 1 107 ? 13.232 4.362 -24.727 1.00 94.06 107 GLU A O 1
ATOM 853 N N . VAL A 1 108 ? 11.363 5.151 -25.672 1.00 93.00 108 VAL A N 1
ATOM 854 C CA . VAL A 1 108 ? 10.749 3.831 -25.855 1.00 93.00 108 VAL A CA 1
ATOM 855 C C . VAL A 1 108 ? 11.596 2.978 -26.803 1.00 93.00 108 VAL A C 1
ATOM 857 O O . VAL A 1 108 ? 11.845 1.803 -26.529 1.00 93.00 108 VAL A O 1
ATOM 860 N N . ARG A 1 109 ? 12.127 3.571 -27.882 1.00 93.19 109 ARG A N 1
ATOM 861 C CA . ARG A 1 109 ? 13.055 2.888 -28.798 1.00 93.19 109 ARG A CA 1
ATOM 862 C C . ARG A 1 109 ? 14.353 2.479 -28.098 1.00 93.19 109 ARG A C 1
ATOM 864 O O . ARG A 1 109 ? 14.828 1.364 -28.303 1.00 93.19 109 ARG A O 1
ATOM 871 N N . LYS A 1 110 ? 14.911 3.351 -27.259 1.00 94.62 110 LYS A N 1
ATOM 872 C CA . LYS A 1 110 ? 16.092 3.076 -26.428 1.00 94.62 110 LYS A CA 1
ATOM 873 C C . LYS A 1 110 ? 15.822 1.980 -25.402 1.00 94.62 110 LYS A C 1
ATOM 875 O O . LYS A 1 110 ? 16.630 1.072 -25.272 1.00 94.62 110 LYS A O 1
ATOM 880 N N . LEU A 1 111 ? 14.676 2.008 -24.729 1.00 94.75 111 LEU A N 1
ATOM 881 C CA . LEU A 1 111 ? 14.244 0.964 -23.802 1.00 94.75 111 LEU A CA 1
ATOM 882 C C . LEU A 1 111 ? 14.146 -0.392 -24.513 1.00 94.75 111 LEU A C 1
ATOM 884 O O . LEU A 1 111 ? 14.642 -1.399 -24.012 1.00 94.75 111 LEU A O 1
ATOM 888 N N . HIS A 1 112 ? 13.565 -0.410 -25.713 1.00 92.81 112 HIS A N 1
ATOM 889 C CA . HIS A 1 112 ? 13.511 -1.606 -26.545 1.00 92.81 112 HIS A CA 1
ATOM 890 C C . HIS A 1 112 ? 14.912 -2.105 -26.933 1.00 92.81 112 HIS A C 1
ATOM 892 O O . HIS A 1 112 ? 15.207 -3.289 -26.767 1.00 92.81 112 HIS A O 1
ATOM 898 N N . GLY A 1 113 ? 15.789 -1.211 -27.404 1.00 92.56 113 GLY A N 1
ATOM 899 C CA . GLY A 1 113 ? 17.180 -1.538 -27.732 1.00 92.56 113 GLY A CA 1
ATOM 900 C C . GLY A 1 113 ? 17.947 -2.094 -26.531 1.00 92.56 113 GLY A C 1
ATOM 901 O O . GLY A 1 113 ? 18.692 -3.064 -26.665 1.00 92.56 113 GLY A O 1
ATOM 902 N N . LEU A 1 114 ? 17.690 -1.550 -25.341 1.00 93.69 114 LEU A N 1
ATOM 903 C CA . LEU A 1 114 ? 18.284 -2.001 -24.091 1.00 93.69 114 LEU A CA 1
ATOM 904 C C . LEU A 1 114 ? 17.857 -3.436 -23.754 1.00 93.69 114 LEU A C 1
ATOM 906 O O . LEU A 1 114 ? 18.703 -4.278 -23.457 1.00 93.69 114 LEU A O 1
ATOM 910 N N . PHE A 1 115 ? 16.563 -3.752 -23.838 1.00 92.94 115 PHE A N 1
ATOM 911 C CA . PHE A 1 115 ? 16.086 -5.113 -23.580 1.00 92.94 115 PHE A CA 1
ATOM 912 C C . PHE A 1 115 ? 16.555 -6.116 -24.632 1.00 92.94 115 PHE A C 1
ATOM 914 O O . PHE A 1 115 ? 16.975 -7.221 -24.277 1.00 92.94 115 PHE A O 1
ATOM 921 N N . GLN A 1 116 ? 16.602 -5.701 -25.900 1.00 90.50 116 GLN A N 1
ATOM 922 C CA . GLN A 1 116 ? 17.179 -6.509 -26.971 1.00 90.50 116 GLN A CA 1
ATOM 923 C C . GLN A 1 116 ? 18.656 -6.816 -26.727 1.00 90.50 116 GLN A C 1
ATOM 925 O O . GLN A 1 116 ? 19.150 -7.885 -27.101 1.00 90.50 116 GLN A O 1
ATOM 930 N N . ALA A 1 117 ? 19.363 -5.888 -26.094 1.00 90.44 117 ALA A N 1
ATOM 931 C CA . ALA A 1 117 ? 20.751 -6.072 -25.764 1.00 90.44 117 ALA A CA 1
ATOM 932 C C . ALA A 1 117 ? 20.978 -7.014 -24.581 1.00 90.44 117 ALA A C 1
ATOM 934 O O . ALA A 1 117 ? 21.863 -7.849 -24.672 1.00 90.44 117 ALA A O 1
ATOM 935 N N . PHE A 1 118 ? 20.187 -6.960 -23.508 1.00 88.31 118 PHE A N 1
ATOM 936 C CA . PHE A 1 118 ? 20.374 -7.877 -22.372 1.00 88.31 118 PHE A CA 1
ATOM 937 C C . PHE A 1 118 ? 20.049 -9.344 -22.698 1.00 88.31 118 PHE A C 1
ATOM 939 O O . PHE A 1 118 ? 20.529 -10.235 -22.000 1.00 88.31 118 PHE A O 1
ATOM 946 N N . ALA A 1 119 ? 19.258 -9.612 -23.746 1.00 86.25 119 ALA A N 1
ATOM 947 C CA . ALA A 1 119 ? 18.649 -10.906 -24.093 1.00 86.25 119 ALA A CA 1
ATOM 948 C C . ALA A 1 119 ? 17.698 -11.472 -23.015 1.00 86.25 119 ALA A C 1
ATOM 950 O O . ALA A 1 119 ? 16.581 -11.881 -23.335 1.00 86.25 119 ALA A O 1
ATOM 951 N N . ILE A 1 120 ? 18.123 -11.488 -21.748 1.00 93.62 120 ILE A N 1
ATOM 952 C CA . ILE A 1 120 ? 17.311 -11.750 -20.561 1.00 93.62 120 ILE A CA 1
ATOM 953 C C . ILE A 1 120 ? 17.690 -10.727 -19.488 1.00 93.62 120 ILE A C 1
ATOM 955 O O . ILE A 1 120 ? 18.835 -10.697 -19.041 1.00 93.62 120 ILE A O 1
ATOM 959 N N . VAL A 1 121 ? 16.729 -9.931 -19.019 1.00 95.25 121 VAL A N 1
ATOM 960 C CA . VAL A 1 121 ? 16.945 -9.081 -17.837 1.00 95.25 121 VAL A CA 1
ATOM 961 C C . VAL A 1 121 ? 16.572 -9.865 -16.588 1.00 95.25 121 VAL A C 1
ATOM 963 O O . VAL A 1 121 ? 15.414 -10.243 -16.421 1.00 95.25 121 VAL A O 1
ATOM 966 N N . SER A 1 122 ? 17.546 -10.089 -15.706 1.00 96.75 122 SER A N 1
ATOM 967 C CA . SER A 1 122 ? 17.349 -10.765 -14.420 1.00 96.75 122 SER A CA 1
ATOM 968 C C . SER A 1 122 ? 17.484 -9.768 -13.272 1.00 96.75 122 SER A C 1
ATOM 970 O O . SER A 1 122 ? 18.555 -9.184 -13.094 1.00 96.75 122 SER A O 1
ATOM 972 N N . ALA A 1 123 ? 16.429 -9.550 -12.486 1.00 97.56 123 ALA A N 1
ATOM 973 C CA . ALA A 1 123 ? 16.488 -8.644 -11.337 1.00 97.56 123 ALA A CA 1
ATOM 974 C C . ALA A 1 123 ? 15.489 -9.007 -10.228 1.00 97.56 123 ALA A C 1
ATOM 976 O O . ALA A 1 123 ? 14.342 -9.324 -10.514 1.00 97.56 123 ALA A O 1
ATOM 977 N N . ASP A 1 124 ? 15.855 -8.865 -8.952 1.00 98.00 124 ASP A N 1
ATOM 978 C CA . ASP A 1 124 ? 14.881 -9.016 -7.859 1.00 98.00 124 ASP A CA 1
ATOM 979 C C . ASP A 1 124 ? 13.791 -7.923 -7.975 1.00 98.00 124 ASP A C 1
ATOM 981 O O . ASP A 1 124 ? 12.600 -8.196 -7.803 1.00 98.00 124 ASP A O 1
ATOM 985 N N . CYS A 1 125 ? 14.190 -6.700 -8.351 1.00 98.38 125 CYS A N 1
ATOM 986 C CA . CYS A 1 125 ? 13.309 -5.564 -8.622 1.00 98.38 125 CYS A CA 1
ATOM 987 C C . CYS A 1 125 ? 13.743 -4.805 -9.889 1.00 98.38 125 CYS A C 1
ATOM 989 O O . CYS A 1 125 ? 14.884 -4.347 -9.983 1.00 98.38 125 CYS A O 1
ATOM 991 N N . LEU A 1 126 ? 12.829 -4.635 -10.845 1.00 98.12 126 LEU A N 1
ATOM 992 C CA . LEU A 1 126 ? 12.991 -3.765 -12.009 1.00 98.12 126 LEU A CA 1
ATOM 993 C C . LEU A 1 126 ? 12.136 -2.512 -11.820 1.00 98.12 126 LEU A C 1
ATOM 995 O O . LEU A 1 126 ? 10.924 -2.610 -11.635 1.00 98.12 126 LEU A O 1
ATOM 999 N N . VAL A 1 127 ? 12.759 -1.338 -11.874 1.00 98.31 127 VAL A N 1
ATOM 1000 C CA . VAL A 1 127 ? 12.078 -0.041 -11.804 1.00 98.31 127 VAL A CA 1
ATOM 1001 C C . VAL A 1 127 ? 12.206 0.648 -13.154 1.00 98.31 127 VAL A C 1
ATOM 1003 O O . VAL A 1 127 ? 13.323 0.842 -13.624 1.00 98.31 127 VAL A O 1
ATOM 1006 N N . ILE A 1 128 ? 11.091 1.041 -13.759 1.00 97.75 128 ILE A N 1
ATOM 1007 C CA . ILE A 1 128 ? 11.064 1.861 -14.973 1.00 97.75 128 ILE A CA 1
ATOM 1008 C C . ILE A 1 128 ? 10.353 3.156 -14.619 1.00 97.75 128 ILE A C 1
ATOM 1010 O O . ILE A 1 128 ? 9.240 3.117 -14.089 1.00 97.75 128 ILE A O 1
ATOM 1014 N N . GLU A 1 129 ? 10.997 4.294 -14.857 1.00 97.31 129 GLU A N 1
ATOM 1015 C CA . GLU A 1 129 ? 10.425 5.581 -14.486 1.00 97.31 129 GLU A CA 1
ATOM 1016 C C . GLU A 1 129 ? 10.559 6.669 -15.543 1.00 97.31 129 GLU A C 1
ATOM 1018 O O . GLU A 1 129 ? 11.531 6.690 -16.293 1.00 97.31 129 GLU A O 1
ATOM 1023 N N . ASN A 1 130 ? 9.586 7.585 -15.546 1.00 95.94 130 ASN A N 1
ATOM 1024 C CA . ASN A 1 130 ? 9.547 8.789 -16.381 1.00 95.94 130 ASN A CA 1
ATOM 1025 C C . ASN A 1 130 ? 9.617 8.491 -17.883 1.00 95.94 130 ASN A C 1
ATOM 1027 O O . ASN A 1 130 ? 10.486 9.003 -18.570 1.00 95.94 130 ASN A O 1
ATOM 1031 N N . ILE A 1 131 ? 8.709 7.652 -18.388 1.00 95.06 131 ILE A N 1
ATOM 1032 C CA . ILE A 1 131 ? 8.545 7.428 -19.833 1.00 95.06 131 ILE A CA 1
ATOM 1033 C C . ILE A 1 131 ? 7.147 7.898 -20.220 1.00 95.06 131 ILE A C 1
ATOM 1035 O O . ILE A 1 131 ? 6.142 7.260 -19.886 1.00 95.06 131 ILE A O 1
ATOM 1039 N N . LEU A 1 132 ? 7.091 9.044 -20.895 1.00 94.25 132 LEU A N 1
ATOM 1040 C CA . LEU A 1 132 ? 5.855 9.780 -21.145 1.00 94.25 132 LEU A CA 1
ATOM 1041 C C . LEU A 1 132 ? 5.429 9.687 -22.610 1.00 94.25 132 LEU A C 1
ATOM 1043 O O . LEU A 1 132 ? 5.535 10.652 -23.356 1.00 94.25 132 LEU A O 1
ATOM 1047 N N . LEU A 1 133 ? 4.934 8.522 -23.032 1.00 92.50 133 LEU A N 1
ATOM 1048 C CA . LEU A 1 133 ? 4.445 8.353 -24.401 1.00 92.50 133 LEU A CA 1
ATOM 1049 C C . LEU A 1 133 ? 3.044 8.964 -24.533 1.00 92.50 133 LEU A C 1
ATOM 1051 O O . LEU A 1 133 ? 2.102 8.500 -23.877 1.00 92.50 133 LEU A O 1
ATOM 1055 N N . GLU A 1 134 ? 2.914 10.008 -25.351 1.00 91.19 134 GLU A N 1
ATOM 1056 C CA . GLU A 1 134 ? 1.620 10.606 -25.674 1.00 91.19 134 GLU A CA 1
ATOM 1057 C C . GLU A 1 134 ? 0.757 9.586 -26.419 1.00 91.19 134 GLU A C 1
ATOM 1059 O O . GLU A 1 134 ? 1.213 8.891 -27.326 1.00 91.19 134 GLU A O 1
ATOM 1064 N N . SER A 1 135 ? -0.509 9.465 -26.013 1.00 85.62 135 SER A N 1
ATOM 1065 C CA . SER A 1 135 ? -1.442 8.646 -26.783 1.00 85.62 135 SER A CA 1
ATOM 1066 C C . SER A 1 135 ? -1.624 9.312 -28.144 1.00 85.62 135 SER A C 1
ATOM 1068 O O . SER A 1 135 ? -1.851 10.528 -28.166 1.00 85.62 135 SER A O 1
ATOM 1070 N N . PRO A 1 136 ? -1.558 8.563 -29.262 1.00 83.56 136 PRO A N 1
ATOM 1071 C CA . PRO A 1 136 ? -1.848 9.137 -30.565 1.00 83.56 136 PRO A CA 1
ATOM 1072 C C . PRO A 1 136 ? -3.204 9.838 -30.463 1.00 83.56 136 PRO A C 1
ATOM 1074 O O . PRO A 1 136 ? -4.110 9.274 -29.831 1.00 83.56 136 PRO A O 1
ATOM 1077 N N . PRO A 1 137 ? -3.344 11.066 -30.997 1.00 79.12 137 PRO A N 1
ATOM 1078 C CA . PRO A 1 137 ? -4.572 11.831 -30.868 1.00 79.12 137 PRO A CA 1
ATOM 1079 C C . PRO A 1 137 ? -5.695 10.926 -31.340 1.00 79.12 137 PRO A C 1
ATOM 1081 O O . PRO A 1 137 ? -5.718 10.556 -32.517 1.00 79.12 137 PRO A O 1
ATOM 1084 N N . GLN A 1 138 ? -6.551 10.496 -30.398 1.00 74.38 138 GLN A N 1
ATOM 1085 C CA . GLN A 1 138 ? -7.668 9.611 -30.691 1.00 74.38 138 GLN A CA 1
ATOM 1086 C C . GLN A 1 138 ? -8.455 10.330 -31.767 1.00 74.38 138 GLN A C 1
ATOM 1088 O O . GLN A 1 138 ? -9.139 11.319 -31.498 1.00 74.38 138 GLN A O 1
ATOM 1093 N N . THR A 1 139 ? -8.250 9.901 -33.010 1.00 67.38 139 THR A N 1
ATOM 1094 C CA . THR A 1 139 ? -8.890 10.493 -34.167 1.00 67.38 139 THR A CA 1
ATOM 1095 C C . THR A 1 139 ? -10.312 10.056 -33.970 1.00 67.38 139 THR A C 1
ATOM 1097 O O . THR A 1 139 ? -10.578 8.887 -34.228 1.00 67.38 139 THR A O 1
ATOM 1100 N N . GLN A 1 140 ? -11.122 10.920 -33.333 1.00 58.31 140 GLN A N 1
ATOM 1101 C CA . GLN A 1 140 ? -12.444 10.597 -32.807 1.00 58.31 140 GLN A CA 1
ATOM 1102 C C . GLN A 1 140 ? -13.070 9.639 -33.789 1.00 58.31 140 GLN A C 1
ATOM 1104 O O . GLN A 1 140 ? -13.353 10.045 -34.920 1.00 58.31 140 GLN A O 1
ATOM 1109 N N . THR A 1 141 ? -13.140 8.363 -33.404 1.00 49.41 141 THR A N 1
ATOM 1110 C CA . THR A 1 141 ? -13.688 7.332 -34.262 1.00 49.41 141 THR A CA 1
ATOM 1111 C C . THR A 1 141 ? -15.145 7.713 -34.351 1.00 49.41 141 THR A C 1
ATOM 1113 O O . THR A 1 141 ? -15.934 7.370 -33.474 1.00 49.41 141 THR A O 1
ATOM 1116 N N . GLN A 1 142 ? -15.466 8.558 -35.335 1.00 48.91 142 GLN A N 1
ATOM 1117 C CA . GLN A 1 142 ? -16.816 8.954 -35.656 1.00 48.91 142 GLN A CA 1
ATOM 1118 C C . GLN A 1 142 ? -17.545 7.639 -35.735 1.00 48.91 142 GLN A C 1
ATOM 1120 O O . GLN A 1 142 ? -17.136 6.768 -36.506 1.00 48.91 142 GLN A O 1
ATOM 1125 N N . THR A 1 143 ? -18.519 7.483 -34.848 1.00 45.34 143 THR A N 1
ATOM 1126 C CA . THR A 1 143 ? -19.363 6.316 -34.684 1.00 45.34 143 THR A CA 1
ATOM 1127 C C . THR A 1 143 ? -19.973 6.005 -36.044 1.00 45.34 143 THR A C 1
ATOM 1129 O O . THR A 1 143 ? -21.050 6.485 -36.388 1.00 45.34 143 THR A O 1
ATOM 1132 N N . ARG A 1 144 ? -19.226 5.278 -36.880 1.00 40.22 144 ARG A N 1
ATOM 1133 C CA . ARG A 1 144 ? -19.650 4.852 -38.200 1.00 40.22 144 ARG A CA 1
ATOM 1134 C C . ARG A 1 144 ? -20.689 3.803 -37.899 1.00 40.22 144 ARG A C 1
ATOM 1136 O O . ARG A 1 144 ? -20.383 2.706 -37.440 1.00 40.22 144 ARG A O 1
ATOM 1143 N N . THR A 1 145 ? -21.933 4.224 -38.051 1.00 43.91 145 THR A N 1
ATOM 1144 C CA . THR A 1 145 ? -23.116 3.395 -37.916 1.00 43.91 145 THR A CA 1
ATOM 1145 C C . THR A 1 145 ? -22.869 2.116 -38.720 1.00 43.91 145 THR A C 1
ATOM 1147 O O . THR A 1 145 ? -22.456 2.216 -39.881 1.00 43.91 145 THR A O 1
ATOM 1150 N N . PRO A 1 146 ? -23.047 0.921 -38.134 1.00 51.03 146 PRO A N 1
ATOM 1151 C CA . PRO A 1 146 ? -22.825 -0.335 -38.831 1.00 51.03 146 PRO A CA 1
ATOM 1152 C C . PRO A 1 146 ? -23.968 -0.521 -39.829 1.00 51.03 146 PRO A C 1
ATOM 1154 O O . PRO A 1 146 ? -24.995 -1.131 -39.550 1.00 51.03 146 PRO A O 1
ATOM 1157 N N . THR A 1 147 ? -23.849 0.105 -40.992 1.00 52.06 147 THR A N 1
ATOM 1158 C CA . THR A 1 147 ? -24.791 -0.049 -42.096 1.00 52.06 147 THR A CA 1
ATOM 1159 C C . THR A 1 147 ? -24.016 0.078 -43.391 1.00 52.06 147 THR A C 1
ATOM 1161 O O . THR A 1 147 ? -24.063 1.109 -44.049 1.00 52.06 147 THR A O 1
ATOM 1164 N N . GLN A 1 148 ? -23.272 -0.968 -43.744 1.00 47.84 148 GLN A N 1
ATOM 1165 C CA . GLN A 1 148 ? -23.062 -1.314 -45.145 1.00 47.84 148 GLN A CA 1
ATOM 1166 C C . GLN A 1 148 ? -22.580 -2.758 -45.285 1.00 47.84 148 GLN A C 1
ATOM 1168 O O . GLN A 1 148 ? -21.592 -3.195 -44.703 1.00 47.84 148 GLN A O 1
ATOM 1173 N N . THR A 1 149 ? -23.388 -3.480 -46.044 1.00 51.56 149 THR A N 1
ATOM 1174 C CA . THR A 1 149 ? -23.295 -4.856 -46.512 1.00 51.56 149 THR A CA 1
ATOM 1175 C C . THR A 1 149 ? -21.944 -5.126 -47.192 1.00 51.56 149 THR A C 1
ATOM 1177 O O . THR A 1 149 ? -21.461 -4.261 -47.928 1.00 51.56 149 THR A O 1
ATOM 1180 N N . PRO A 1 150 ? -21.335 -6.313 -47.004 1.00 56.34 150 PRO A N 1
ATOM 1181 C CA . PRO A 1 150 ? -20.057 -6.645 -47.622 1.00 56.34 150 PRO A CA 1
ATOM 1182 C C . PRO A 1 150 ? -20.238 -6.760 -49.138 1.00 56.34 150 PRO A C 1
ATOM 1184 O O . PRO A 1 150 ? -20.882 -7.685 -49.631 1.00 56.34 150 PRO A O 1
ATOM 1187 N N . THR A 1 151 ? -19.674 -5.809 -49.880 1.00 58.38 151 THR A N 1
ATOM 1188 C CA . THR A 1 151 ? -19.544 -5.907 -51.336 1.00 58.38 151 THR A CA 1
ATOM 1189 C C . THR A 1 151 ? -18.108 -6.328 -51.624 1.00 58.38 151 THR A C 1
ATOM 1191 O O . THR A 1 151 ? -17.191 -5.619 -51.236 1.00 58.38 151 THR A O 1
ATOM 1194 N N . HIS A 1 152 ? -17.971 -7.521 -52.208 1.00 62.75 152 HIS A N 1
ATOM 1195 C CA . HIS A 1 152 ? -16.818 -8.150 -52.867 1.00 62.75 152 HIS A CA 1
ATOM 1196 C C . HIS A 1 152 ? -15.373 -7.702 -52.518 1.00 62.75 152 HIS A C 1
ATOM 1198 O O . HIS A 1 152 ? -15.027 -6.539 -52.710 1.00 62.75 152 HIS A O 1
ATOM 1204 N N . PRO A 1 153 ? -14.476 -8.642 -52.144 1.00 60.44 153 PRO A N 1
ATOM 1205 C CA . PRO A 1 153 ? -13.052 -8.353 -51.993 1.00 60.44 153 PRO A CA 1
ATOM 1206 C C . PRO A 1 153 ? -12.415 -8.044 -53.355 1.00 60.44 153 PRO A C 1
ATOM 1208 O O . PRO A 1 153 ? -12.479 -8.859 -54.276 1.00 60.44 153 PRO A O 1
ATOM 1211 N N . ASP A 1 154 ? -11.814 -6.861 -53.459 1.00 62.84 154 ASP A N 1
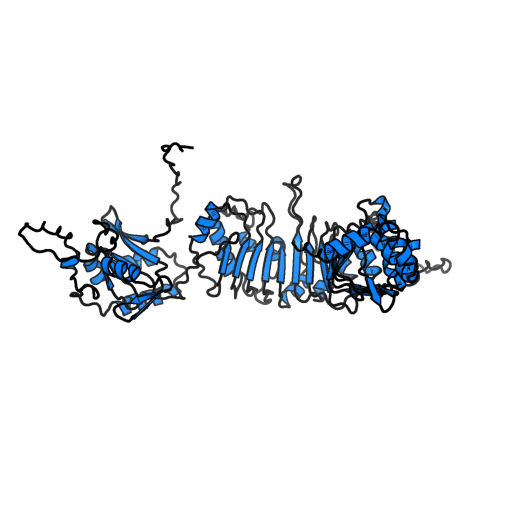ATOM 1212 C CA . ASP A 1 154 ? -11.001 -6.417 -54.589 1.00 62.84 154 ASP A CA 1
ATOM 1213 C C . ASP A 1 154 ? -9.569 -6.992 -54.452 1.00 62.84 154 ASP A C 1
ATOM 1215 O O . ASP A 1 154 ? -8.873 -6.653 -53.491 1.00 62.84 154 ASP A O 1
ATOM 1219 N N . PRO A 1 155 ? -9.112 -7.892 -55.346 1.00 65.56 155 PRO A N 1
ATOM 1220 C CA . PRO A 1 155 ? -7.853 -8.632 -55.203 1.00 65.56 155 PRO A CA 1
ATOM 1221 C C . PRO A 1 155 ? -6.578 -7.837 -55.555 1.00 65.56 155 PRO A C 1
ATOM 1223 O O . PRO A 1 155 ? -5.524 -8.441 -55.748 1.00 65.56 155 PRO A O 1
ATOM 1226 N N . THR A 1 156 ? -6.632 -6.505 -55.651 1.00 64.12 156 THR A N 1
ATOM 1227 C CA . THR A 1 156 ? -5.485 -5.679 -56.088 1.00 64.12 156 THR A CA 1
ATOM 1228 C C . THR A 1 156 ? -4.815 -4.818 -55.018 1.00 64.12 156 THR A C 1
ATOM 1230 O O . THR A 1 156 ? -3.868 -4.100 -55.342 1.00 64.12 156 THR A O 1
ATOM 1233 N N . HIS A 1 157 ? -5.214 -4.905 -53.746 1.00 54.25 157 HIS A N 1
ATOM 1234 C CA . HIS A 1 157 ? -4.481 -4.222 -52.676 1.00 54.25 157 HIS A CA 1
ATOM 1235 C C . HIS A 1 157 ? -3.390 -5.135 -52.087 1.00 54.25 157 HIS A C 1
ATOM 1237 O O . HIS A 1 157 ? -3.728 -6.198 -51.570 1.00 54.25 157 HIS A O 1
ATOM 1243 N N . PRO A 1 158 ? -2.093 -4.762 -52.154 1.00 53.66 158 PRO A N 1
ATOM 1244 C CA . PRO A 1 158 ? -1.035 -5.515 -51.488 1.00 53.66 158 PRO A CA 1
ATOM 1245 C C . PRO A 1 158 ? -1.342 -5.566 -49.992 1.00 53.66 158 PRO A C 1
ATOM 1247 O O . PRO A 1 158 ? -1.571 -4.517 -49.382 1.00 53.66 158 PRO A O 1
ATOM 1250 N N . ASP A 1 159 ? -1.381 -6.782 -49.441 1.00 45.97 159 ASP A N 1
ATOM 1251 C CA . ASP A 1 159 ? -1.636 -7.022 -48.024 1.00 45.97 159 ASP A CA 1
ATOM 1252 C C . ASP A 1 159 ? -0.792 -6.056 -47.180 1.00 45.97 159 ASP A C 1
ATOM 1254 O O . ASP A 1 159 ? 0.418 -5.934 -47.421 1.00 45.97 159 ASP A O 1
ATOM 1258 N N . PRO A 1 160 ? -1.397 -5.331 -46.220 1.00 47.59 160 PRO A N 1
ATOM 1259 C CA . PRO A 1 160 ? -0.645 -4.474 -45.325 1.00 47.59 160 PRO A CA 1
ATOM 1260 C C . PRO A 1 160 ? 0.412 -5.342 -44.651 1.00 47.59 160 PRO A C 1
ATOM 1262 O O . PRO A 1 160 ? 0.084 -6.311 -43.971 1.00 47.59 160 PRO A O 1
ATOM 1265 N N . ILE A 1 161 ? 1.677 -5.010 -44.913 1.00 37.03 161 ILE A N 1
ATOM 1266 C CA . ILE A 1 161 ? 2.865 -5.679 -44.387 1.00 37.03 161 ILE A CA 1
ATOM 1267 C C . ILE A 1 161 ? 2.654 -5.869 -42.884 1.00 37.03 161 ILE A C 1
ATOM 1269 O O . ILE A 1 161 ? 2.776 -4.918 -42.112 1.00 37.03 161 ILE A O 1
ATOM 1273 N N . HIS A 1 162 ? 2.287 -7.084 -42.473 1.00 39.69 162 HIS A N 1
ATOM 1274 C CA . HIS A 1 162 ? 2.182 -7.416 -41.064 1.00 39.69 162 HIS A CA 1
ATOM 1275 C C . HIS A 1 162 ? 3.595 -7.283 -40.485 1.00 39.69 162 HIS A C 1
ATOM 1277 O O . HIS A 1 162 ? 4.503 -7.967 -40.969 1.00 39.69 162 HIS A O 1
ATOM 1283 N N . PRO A 1 163 ? 3.827 -6.383 -39.510 1.00 45.62 163 PRO A N 1
ATOM 1284 C CA . PRO A 1 163 ? 5.135 -6.257 -38.893 1.00 45.62 163 PRO A CA 1
ATOM 1285 C C . PRO A 1 163 ? 5.527 -7.627 -38.335 1.00 45.62 163 PRO A C 1
ATOM 1287 O O . PRO A 1 163 ? 4.766 -8.253 -37.598 1.00 45.62 163 PRO A O 1
ATOM 1290 N N . ASN A 1 164 ? 6.690 -8.108 -38.779 1.00 49.28 164 ASN A N 1
ATOM 1291 C CA . ASN A 1 164 ? 7.320 -9.360 -38.365 1.00 49.28 164 ASN A CA 1
ATOM 1292 C C . ASN A 1 164 ? 7.174 -9.507 -36.836 1.00 49.28 164 ASN A C 1
ATOM 1294 O O . ASN A 1 164 ? 7.463 -8.515 -36.163 1.00 49.28 164 ASN A O 1
ATOM 1298 N N . PRO A 1 165 ? 6.719 -10.655 -36.284 1.00 54.78 165 PRO A N 1
ATOM 1299 C CA . PRO A 1 165 ? 6.434 -10.800 -34.858 1.00 54.78 165 PRO A CA 1
ATOM 1300 C C . PRO A 1 165 ? 7.612 -10.280 -34.043 1.00 54.78 165 PRO A C 1
ATOM 1302 O O . PRO A 1 165 ? 8.709 -10.845 -34.068 1.00 54.78 165 PRO A O 1
ATOM 1305 N N . THR A 1 166 ? 7.383 -9.135 -33.406 1.00 70.50 166 THR A N 1
ATOM 1306 C CA . THR A 1 166 ? 8.392 -8.358 -32.702 1.00 70.50 166 THR A CA 1
ATOM 1307 C C . THR A 1 166 ? 9.073 -9.273 -31.695 1.00 70.50 166 THR A C 1
ATOM 1309 O O . THR A 1 166 ? 8.405 -9.980 -30.943 1.00 70.50 166 THR A O 1
ATOM 1312 N N . GLN A 1 167 ? 10.404 -9.319 -31.722 1.00 79.25 167 GLN A N 1
ATOM 1313 C CA . GLN A 1 167 ? 11.193 -10.143 -30.813 1.00 79.25 167 GLN A CA 1
ATOM 1314 C C . GLN A 1 167 ? 10.829 -9.787 -29.361 1.00 79.25 167 GLN A C 1
ATOM 1316 O O . GLN A 1 167 ? 11.177 -8.709 -28.891 1.00 79.25 167 GLN A O 1
ATOM 1321 N N . VAL A 1 168 ? 10.115 -10.679 -28.670 1.00 84.88 168 VAL A N 1
ATOM 1322 C CA . VAL A 1 168 ? 9.666 -10.452 -27.290 1.00 84.88 168 VAL A CA 1
ATOM 1323 C C . VAL A 1 168 ? 10.815 -10.738 -26.323 1.00 84.88 168 VAL A C 1
ATOM 1325 O O . VAL A 1 168 ? 11.395 -11.830 -26.335 1.00 84.88 168 VAL A O 1
ATOM 1328 N N . HIS A 1 169 ? 11.147 -9.767 -25.473 1.00 89.75 169 HIS A N 1
ATOM 1329 C CA . HIS A 1 169 ? 12.275 -9.856 -24.542 1.00 89.75 169 HIS A CA 1
ATOM 1330 C C . HIS A 1 169 ? 11.885 -10.595 -23.269 1.00 89.75 169 HIS A C 1
ATOM 1332 O O . HIS A 1 169 ? 10.825 -10.353 -22.698 1.00 89.75 169 HIS A O 1
ATOM 1338 N N . ARG A 1 170 ? 12.740 -11.503 -22.793 1.00 93.88 170 ARG A N 1
ATOM 1339 C CA . ARG A 1 170 ? 12.454 -12.294 -21.589 1.00 93.88 170 ARG A CA 1
ATOM 1340 C C . ARG A 1 170 ? 12.889 -11.538 -20.341 1.00 93.88 170 ARG A C 1
ATOM 1342 O O . ARG A 1 170 ? 14.060 -11.194 -20.196 1.00 93.88 170 ARG A O 1
ATOM 1349 N N . LEU A 1 171 ? 11.961 -11.336 -19.415 1.00 96.00 171 LEU A N 1
ATOM 1350 C CA . LEU A 1 171 ? 12.250 -10.784 -18.096 1.00 96.00 171 LEU A CA 1
ATOM 1351 C C . LEU A 1 171 ? 12.181 -11.905 -17.055 1.00 96.00 171 LEU A C 1
ATOM 1353 O O . LEU A 1 171 ? 11.259 -12.720 -17.069 1.00 96.00 171 LEU A O 1
ATOM 1357 N N . ALA A 1 172 ? 13.162 -11.944 -16.157 1.00 96.50 172 ALA A N 1
ATOM 1358 C CA . ALA A 1 172 ? 13.214 -12.821 -14.993 1.00 96.50 172 ALA A CA 1
ATOM 1359 C C . ALA A 1 172 ? 13.256 -11.942 -13.738 1.00 96.50 172 ALA A C 1
ATOM 1361 O O . ALA A 1 172 ? 14.328 -11.637 -13.213 1.00 96.50 172 ALA A O 1
ATOM 1362 N N . ILE A 1 173 ? 12.082 -11.466 -13.311 1.00 97.25 173 ILE A N 1
ATOM 1363 C CA . ILE A 1 173 ? 11.965 -10.465 -12.248 1.00 97.25 173 ILE A CA 1
ATOM 1364 C C . ILE A 1 173 ? 10.968 -10.852 -11.156 1.00 97.25 173 ILE A C 1
ATOM 1366 O O . ILE A 1 173 ? 9.951 -11.487 -11.433 1.00 97.25 173 ILE A O 1
ATOM 1370 N N . GLY A 1 174 ? 11.259 -10.458 -9.912 1.00 96.88 174 GLY A N 1
ATOM 1371 C CA . GLY A 1 174 ? 10.358 -10.664 -8.770 1.00 96.88 174 GLY A CA 1
ATOM 1372 C C . GLY A 1 174 ? 9.375 -9.509 -8.563 1.00 96.88 174 GLY A C 1
ATOM 1373 O O . GLY A 1 174 ? 8.201 -9.717 -8.269 1.00 96.88 174 GLY A O 1
ATOM 1374 N N . THR A 1 175 ? 9.841 -8.272 -8.737 1.00 98.25 175 THR A N 1
ATOM 1375 C CA . THR A 1 175 ? 9.027 -7.053 -8.631 1.00 98.25 175 THR A CA 1
ATOM 1376 C C . THR A 1 175 ? 9.231 -6.172 -9.855 1.00 98.25 175 THR A C 1
ATOM 1378 O O . THR A 1 175 ? 10.367 -5.919 -10.249 1.00 98.25 175 THR A O 1
ATOM 1381 N N . LEU A 1 176 ? 8.140 -5.661 -10.418 1.00 98.19 176 LEU A N 1
ATOM 1382 C CA . LEU A 1 176 ? 8.152 -4.620 -11.438 1.00 98.19 176 LEU A CA 1
ATOM 1383 C C . LEU A 1 176 ? 7.504 -3.362 -10.869 1.00 98.19 176 LEU A C 1
ATOM 1385 O O . LEU A 1 176 ? 6.344 -3.396 -10.459 1.00 98.19 176 LEU A O 1
ATOM 1389 N N . ARG A 1 177 ? 8.240 -2.251 -10.866 1.00 98.31 177 ARG A N 1
ATOM 1390 C CA . ARG A 1 177 ? 7.735 -0.941 -10.461 1.00 98.31 177 ARG A CA 1
ATOM 1391 C C . ARG A 1 177 ? 7.754 0.023 -11.643 1.00 98.31 177 ARG A C 1
ATOM 1393 O O . ARG A 1 177 ? 8.819 0.344 -12.155 1.00 98.31 177 ARG A O 1
ATOM 1400 N N . LEU A 1 178 ? 6.586 0.507 -12.035 1.00 97.44 178 LEU A N 1
ATOM 1401 C CA . LEU A 1 178 ? 6.396 1.490 -13.096 1.00 97.44 178 LEU A CA 1
ATOM 1402 C C . LEU A 1 178 ? 6.065 2.826 -12.434 1.00 97.44 178 LEU A C 1
ATOM 1404 O O . LEU A 1 178 ? 5.051 2.926 -11.750 1.00 97.44 178 LEU A O 1
ATOM 1408 N N . VAL A 1 179 ? 6.927 3.831 -12.567 1.00 97.06 179 VAL A N 1
ATOM 1409 C CA . VAL A 1 179 ? 6.777 5.123 -11.876 1.00 97.06 179 VAL A CA 1
ATOM 1410 C C . VAL A 1 179 ? 6.637 6.238 -12.897 1.00 97.06 179 VAL A C 1
ATOM 1412 O O . VAL A 1 179 ? 7.473 6.379 -13.779 1.00 97.06 179 VAL A O 1
ATOM 1415 N N . ASN A 1 180 ? 5.597 7.059 -12.777 1.00 94.56 180 ASN A N 1
ATOM 1416 C CA . ASN A 1 180 ? 5.364 8.182 -13.686 1.00 94.56 180 ASN A CA 1
ATOM 1417 C C . ASN A 1 180 ? 5.472 7.790 -15.182 1.00 94.56 180 ASN A C 1
ATOM 1419 O O . ASN A 1 180 ? 6.171 8.425 -15.969 1.00 94.56 180 ASN A O 1
ATOM 1423 N N . MET A 1 181 ? 4.816 6.690 -15.557 1.00 94.69 181 MET A N 1
ATOM 1424 C CA . MET A 1 181 ? 4.683 6.237 -16.943 1.00 94.69 181 MET A CA 1
ATOM 1425 C C . MET A 1 181 ? 3.250 6.446 -17.426 1.00 94.69 181 MET A C 1
ATOM 1427 O O . MET A 1 181 ? 2.301 6.225 -16.668 1.00 94.69 181 MET A O 1
ATOM 1431 N N . THR A 1 182 ? 3.081 6.829 -18.691 1.00 93.31 182 THR A N 1
ATOM 1432 C CA . THR A 1 182 ? 1.754 6.880 -19.321 1.00 93.31 182 THR A CA 1
ATOM 1433 C C . THR A 1 182 ? 1.244 5.467 -19.617 1.00 93.31 182 THR A C 1
ATOM 1435 O O . THR A 1 182 ? 2.023 4.522 -19.748 1.00 93.31 182 THR A O 1
ATOM 1438 N N . ALA A 1 183 ? -0.073 5.304 -19.768 1.00 92.06 183 ALA A N 1
ATOM 1439 C CA . ALA A 1 183 ? -0.660 4.009 -20.120 1.00 92.06 183 ALA A CA 1
ATOM 1440 C C . ALA A 1 183 ? -0.127 3.467 -21.456 1.00 92.06 183 ALA A C 1
ATOM 1442 O O . ALA A 1 183 ? 0.251 2.304 -21.523 1.00 92.06 183 ALA A O 1
ATOM 1443 N N . CYS A 1 184 ? 0.023 4.326 -22.470 1.00 92.50 184 CYS A N 1
ATOM 1444 C CA . CYS A 1 184 ? 0.577 3.941 -23.771 1.00 92.50 184 CYS A CA 1
ATOM 1445 C C . CYS A 1 184 ? 2.031 3.437 -23.663 1.00 92.50 184 CYS A C 1
ATOM 1447 O O . CYS A 1 184 ? 2.395 2.438 -24.287 1.00 92.50 184 CYS A O 1
ATOM 1449 N N . ALA A 1 185 ? 2.858 4.069 -22.819 1.00 93.38 185 ALA A N 1
ATOM 1450 C CA . ALA A 1 185 ? 4.216 3.594 -22.553 1.00 93.38 185 ALA A CA 1
ATOM 1451 C C . ALA A 1 185 ? 4.219 2.229 -21.844 1.00 93.38 185 ALA A C 1
ATOM 1453 O O . ALA A 1 185 ? 5.035 1.371 -22.176 1.00 93.38 185 ALA A O 1
ATOM 1454 N N . MET A 1 186 ? 3.301 2.009 -20.894 1.00 95.19 186 MET A N 1
ATOM 1455 C CA . MET A 1 186 ? 3.159 0.725 -20.197 1.00 95.19 186 MET A CA 1
ATOM 1456 C C . MET A 1 186 ? 2.696 -0.393 -21.138 1.00 95.19 186 MET A C 1
ATOM 1458 O O . MET A 1 186 ? 3.300 -1.460 -21.134 1.00 95.19 186 MET A O 1
ATOM 1462 N N . GLU A 1 187 ? 1.688 -0.143 -21.978 1.00 93.81 187 GLU A N 1
ATOM 1463 C CA . GLU A 1 187 ? 1.233 -1.086 -23.014 1.00 93.81 187 GLU A CA 1
ATOM 1464 C C . GLU A 1 187 ? 2.372 -1.451 -23.959 1.00 93.81 187 GLU A C 1
ATOM 1466 O O . GLU A 1 187 ? 2.652 -2.626 -24.176 1.00 93.81 187 GLU A O 1
ATOM 1471 N N . THR A 1 188 ? 3.097 -0.444 -24.452 1.00 93.00 188 THR A N 1
ATOM 1472 C CA . THR A 1 188 ? 4.247 -0.679 -25.327 1.00 93.00 188 THR A CA 1
ATOM 1473 C C . THR A 1 188 ? 5.304 -1.524 -24.620 1.00 93.00 188 THR A C 1
ATOM 1475 O O . THR A 1 188 ? 5.785 -2.504 -25.178 1.00 93.00 188 THR A O 1
ATOM 1478 N N . PHE A 1 189 ? 5.638 -1.210 -23.367 1.00 94.88 189 PHE A N 1
ATOM 1479 C CA . PHE A 1 189 ? 6.587 -1.999 -22.583 1.00 94.88 189 PHE A CA 1
ATOM 1480 C C . PHE A 1 189 ? 6.134 -3.459 -22.393 1.00 94.88 189 PHE A C 1
ATOM 1482 O O . PHE A 1 189 ? 6.944 -4.376 -22.567 1.00 94.88 189 PHE A O 1
ATOM 1489 N N . PHE A 1 190 ? 4.858 -3.685 -22.069 1.00 95.06 190 PHE A N 1
ATOM 1490 C CA . PHE A 1 190 ? 4.303 -5.027 -21.901 1.00 95.06 190 PHE A CA 1
ATOM 1491 C C . PHE A 1 190 ? 4.259 -5.802 -23.219 1.00 95.06 190 PHE A C 1
ATOM 1493 O O . PHE A 1 190 ? 4.641 -6.966 -23.234 1.00 95.06 190 PHE A O 1
ATOM 1500 N N . GLY A 1 191 ? 3.916 -5.160 -24.337 1.00 92.94 191 GLY A N 1
ATOM 1501 C CA . GLY A 1 191 ? 3.963 -5.782 -25.663 1.00 92.94 191 GLY A CA 1
ATOM 1502 C C . GLY A 1 191 ? 5.376 -6.177 -26.114 1.00 92.94 191 GLY A C 1
ATOM 1503 O O . GLY A 1 191 ? 5.538 -7.090 -26.922 1.00 92.94 191 GLY A O 1
ATOM 1504 N N . LEU A 1 192 ? 6.411 -5.528 -25.573 1.00 90.69 192 LEU A N 1
ATOM 1505 C CA . LEU A 1 192 ? 7.815 -5.830 -25.866 1.00 90.69 192 LEU A CA 1
ATOM 1506 C C . LEU A 1 192 ? 8.426 -6.892 -24.939 1.00 90.69 192 LEU A C 1
ATOM 1508 O O . LEU A 1 192 ? 9.550 -7.335 -25.183 1.00 90.69 192 LEU A O 1
ATOM 1512 N N . SER A 1 193 ? 7.719 -7.300 -23.883 1.00 93.62 193 SER A N 1
ATOM 1513 C CA . SER A 1 193 ? 8.286 -8.097 -22.794 1.00 93.62 193 SER A CA 1
ATOM 1514 C C . SER A 1 193 ? 7.437 -9.324 -22.469 1.00 93.62 193 SER A C 1
ATOM 1516 O O . SER A 1 193 ? 6.224 -9.242 -22.335 1.00 93.62 193 SER A O 1
ATOM 1518 N N . THR A 1 194 ? 8.076 -10.471 -22.240 1.00 94.75 194 THR A N 1
ATOM 1519 C CA . THR A 1 194 ? 7.425 -11.676 -21.709 1.00 94.75 194 THR A CA 1
ATOM 1520 C C . THR A 1 194 ? 7.905 -11.961 -20.293 1.00 94.75 194 THR A C 1
ATOM 1522 O O . THR A 1 194 ? 9.099 -11.897 -19.983 1.00 94.75 194 THR A O 1
ATOM 1525 N N . MET A 1 195 ? 6.946 -12.282 -19.427 1.00 94.75 195 MET A N 1
ATOM 1526 C CA . MET A 1 195 ? 7.124 -12.565 -18.004 1.00 94.75 195 MET A CA 1
ATOM 1527 C C . MET A 1 195 ? 6.481 -13.912 -17.634 1.00 94.75 195 MET A C 1
ATOM 1529 O O . MET A 1 195 ? 6.132 -14.133 -16.477 1.00 94.75 195 MET A O 1
ATOM 1533 N N . GLU A 1 196 ? 6.308 -14.825 -18.599 1.00 92.19 196 GLU A N 1
ATOM 1534 C CA . GLU A 1 196 ? 5.469 -16.033 -18.462 1.00 92.19 196 GLU A CA 1
ATOM 1535 C C . GLU A 1 196 ? 5.858 -16.918 -17.272 1.00 92.19 196 GLU A C 1
ATOM 1537 O O . GLU A 1 196 ? 5.006 -17.518 -16.616 1.00 92.19 196 GLU A O 1
ATOM 1542 N N . HIS A 1 197 ? 7.153 -16.960 -16.965 1.00 91.38 197 HIS A N 1
ATOM 1543 C CA . HIS A 1 197 ? 7.724 -17.767 -15.889 1.00 91.38 197 HIS A CA 1
ATOM 1544 C C . HIS A 1 197 ? 7.875 -16.998 -14.567 1.00 91.38 197 HIS A C 1
ATOM 1546 O O . HIS A 1 197 ? 8.346 -17.566 -13.583 1.00 91.38 197 HIS A O 1
ATOM 1552 N N . CYS A 1 198 ? 7.505 -15.716 -14.532 1.00 93.75 198 CYS A N 1
ATOM 1553 C CA . CYS A 1 198 ? 7.636 -14.880 -13.348 1.00 93.75 198 CYS A CA 1
ATOM 1554 C C . CYS A 1 198 ? 6.420 -15.013 -12.429 1.00 93.75 198 CYS A C 1
ATOM 1556 O O . CYS A 1 198 ? 5.267 -15.065 -12.864 1.00 93.75 198 CYS A O 1
ATOM 1558 N N . ILE A 1 199 ? 6.710 -14.994 -11.131 1.00 94.12 199 ILE A N 1
ATOM 1559 C CA . ILE A 1 199 ? 5.750 -14.733 -10.067 1.00 94.12 199 ILE A CA 1
ATOM 1560 C C . ILE A 1 199 ? 5.984 -13.276 -9.665 1.00 94.12 199 ILE A C 1
ATOM 1562 O O . ILE A 1 199 ? 6.992 -12.969 -9.033 1.00 94.12 199 ILE A O 1
ATOM 1566 N N . LEU A 1 200 ? 5.099 -12.382 -10.103 1.00 97.06 200 LEU A N 1
ATOM 1567 C CA . LEU A 1 200 ? 5.397 -10.952 -10.156 1.00 97.06 200 LEU A CA 1
ATOM 1568 C C . LEU A 1 200 ? 4.633 -10.153 -9.093 1.00 97.06 200 LEU A C 1
ATOM 1570 O O . LEU A 1 200 ? 3.421 -10.299 -8.951 1.00 97.06 200 LEU A O 1
ATOM 1574 N N . CYS A 1 201 ? 5.320 -9.247 -8.402 1.00 98.38 201 CYS A N 1
ATOM 1575 C CA . CYS A 1 201 ? 4.695 -8.119 -7.709 1.00 98.38 201 CYS A CA 1
ATOM 1576 C C . CYS A 1 201 ? 4.689 -6.906 -8.651 1.00 98.38 201 CYS A C 1
ATOM 1578 O O . CYS A 1 201 ? 5.754 -6.383 -8.981 1.00 98.38 201 CYS A O 1
ATOM 1580 N N . LEU A 1 202 ? 3.512 -6.458 -9.092 1.00 98.06 202 LEU A N 1
ATOM 1581 C CA . LEU A 1 202 ? 3.366 -5.316 -9.995 1.00 98.06 202 LEU A CA 1
ATOM 1582 C C . LEU A 1 202 ? 2.970 -4.067 -9.206 1.00 98.06 202 LEU A C 1
ATOM 1584 O O . LEU A 1 202 ? 1.930 -4.041 -8.550 1.00 98.06 202 LEU A O 1
ATOM 1588 N N . LYS A 1 203 ? 3.797 -3.024 -9.291 1.00 98.25 203 LYS A N 1
ATOM 1589 C CA . LYS A 1 203 ? 3.582 -1.734 -8.635 1.00 98.25 203 LYS A CA 1
ATOM 1590 C C . LYS A 1 203 ? 3.548 -0.621 -9.670 1.00 98.25 203 LYS A C 1
ATOM 1592 O O . LYS A 1 203 ? 4.529 -0.405 -10.371 1.00 98.25 203 LYS A O 1
ATOM 1597 N N . ILE A 1 204 ? 2.448 0.103 -9.748 1.00 97.12 204 ILE A N 1
ATOM 1598 C CA . ILE A 1 204 ? 2.231 1.199 -10.686 1.00 97.12 204 ILE A CA 1
ATOM 1599 C C . ILE A 1 204 ? 2.035 2.458 -9.856 1.00 97.12 204 ILE A C 1
ATOM 1601 O O . ILE A 1 204 ? 1.073 2.557 -9.107 1.00 97.12 204 ILE A O 1
ATOM 1605 N N . ASP A 1 205 ? 2.964 3.396 -9.970 1.00 95.81 205 ASP A N 1
ATOM 1606 C CA . ASP A 1 205 ? 3.002 4.649 -9.225 1.00 95.81 205 ASP A CA 1
ATOM 1607 C C . ASP A 1 205 ? 3.021 5.813 -10.212 1.00 95.81 205 ASP A C 1
ATOM 1609 O O . ASP A 1 205 ? 4.052 6.444 -10.456 1.00 95.81 205 ASP A O 1
ATOM 1613 N N . CYS A 1 206 ? 1.894 6.039 -10.881 1.00 86.19 206 CYS A N 1
ATOM 1614 C CA . CYS A 1 206 ? 1.802 7.068 -11.902 1.00 86.19 206 CYS A 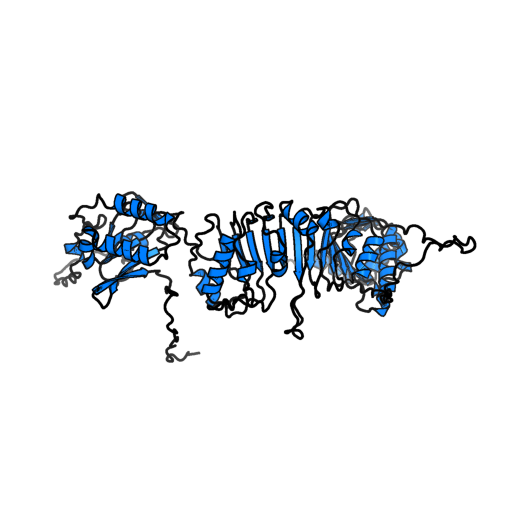CA 1
ATOM 1615 C C . CYS A 1 206 ? 0.431 7.748 -11.928 1.00 86.19 206 CYS A C 1
ATOM 1617 O O . CYS A 1 206 ? -0.579 7.155 -11.540 1.00 86.19 206 CYS A O 1
ATOM 1619 N N . PRO A 1 207 ? 0.380 9.006 -12.403 1.00 82.06 207 PRO A N 1
ATOM 1620 C CA . PRO A 1 207 ? -0.868 9.626 -12.803 1.00 82.06 207 PRO A CA 1
ATOM 1621 C C . PRO A 1 207 ? -1.405 8.892 -14.032 1.00 82.06 207 PRO A C 1
ATOM 1623 O O . PRO A 1 207 ? -1.132 9.254 -15.172 1.00 82.06 207 PRO A O 1
ATOM 1626 N N . VAL A 1 208 ? -2.137 7.808 -13.794 1.00 74.81 208 VAL A N 1
ATOM 1627 C CA . VAL A 1 208 ? -2.797 7.067 -14.862 1.00 74.81 208 VAL A CA 1
ATOM 1628 C C . VAL A 1 208 ? -3.941 7.935 -15.382 1.00 74.81 208 VAL A C 1
ATOM 1630 O O . VAL A 1 208 ? -4.965 8.090 -14.718 1.00 74.81 208 VAL A O 1
ATOM 1633 N N . ASP A 1 209 ? -3.757 8.504 -16.572 1.00 77.94 209 ASP A N 1
ATOM 1634 C CA . ASP A 1 209 ? -4.826 9.170 -17.329 1.00 77.94 209 ASP A CA 1
ATOM 1635 C C . ASP A 1 209 ? -5.713 8.170 -18.098 1.00 77.94 209 ASP A C 1
ATOM 1637 O O . ASP A 1 209 ? -6.648 8.574 -18.793 1.00 77.94 209 ASP A O 1
ATOM 1641 N N . ALA A 1 210 ? -5.446 6.863 -17.977 1.00 82.56 210 ALA A N 1
ATOM 1642 C CA . ALA A 1 210 ? -6.310 5.829 -18.536 1.00 82.56 210 ALA A CA 1
ATOM 1643 C C . ALA A 1 210 ? -7.665 5.792 -17.825 1.00 82.56 210 ALA A C 1
ATOM 1645 O O . ALA A 1 210 ? -7.791 6.168 -16.664 1.00 82.56 210 ALA A O 1
ATOM 1646 N N . GLN A 1 211 ? -8.679 5.301 -18.536 1.00 88.94 211 GLN A N 1
ATOM 1647 C CA . GLN A 1 211 ? -10.022 5.099 -17.990 1.00 88.94 211 GLN A CA 1
ATOM 1648 C C . GLN A 1 211 ? -10.164 3.741 -17.281 1.00 88.94 211 GLN A C 1
ATOM 1650 O O . GLN A 1 211 ? -11.073 3.582 -16.466 1.00 88.94 211 GLN A O 1
ATOM 1655 N N . SER A 1 212 ? -9.276 2.780 -17.565 1.00 92.25 212 SER A N 1
ATOM 1656 C CA . SER A 1 212 ? -9.303 1.418 -17.015 1.00 92.25 212 SER A CA 1
ATOM 1657 C C . SER A 1 212 ? -7.902 0.801 -16.848 1.00 92.25 212 SER A C 1
ATOM 1659 O O . SER A 1 212 ? -6.915 1.321 -17.376 1.00 92.25 212 SER A O 1
ATOM 1661 N N . LEU A 1 213 ? -7.813 -0.327 -16.122 1.00 92.62 213 LEU A N 1
ATOM 1662 C CA . LEU A 1 213 ? -6.593 -1.151 -15.991 1.00 92.62 213 LEU A CA 1
ATOM 1663 C C . LEU A 1 213 ? -6.380 -2.128 -17.154 1.00 92.62 213 LEU A C 1
ATOM 1665 O O . LEU A 1 213 ? -5.533 -3.011 -17.042 1.00 92.62 213 LEU A O 1
ATOM 1669 N N . SER A 1 214 ? -7.107 -2.007 -18.264 1.00 93.31 214 SER A N 1
ATOM 1670 C CA . SER A 1 214 ? -7.029 -2.990 -19.355 1.00 93.31 214 SER A CA 1
ATOM 1671 C C . SER A 1 214 ? -5.627 -3.115 -19.961 1.00 93.31 214 SER A C 1
ATOM 1673 O O . SER A 1 214 ? -5.275 -4.163 -20.487 1.00 93.31 214 SER A O 1
ATOM 1675 N N . PHE A 1 215 ? -4.779 -2.089 -19.842 1.00 91.75 215 PHE A N 1
ATOM 1676 C CA . PHE A 1 215 ? -3.377 -2.168 -20.261 1.00 91.75 215 PHE A CA 1
ATOM 1677 C C . PHE A 1 215 ? -2.577 -3.248 -19.507 1.00 91.75 215 PHE A C 1
ATOM 1679 O O . PHE A 1 215 ? -1.609 -3.786 -20.040 1.00 91.75 215 PHE A O 1
ATOM 1686 N N . ILE A 1 216 ? -2.988 -3.603 -18.283 1.00 95.06 216 ILE A N 1
ATOM 1687 C CA . ILE A 1 216 ? -2.373 -4.675 -17.484 1.00 95.06 216 ILE A CA 1
ATOM 1688 C C . ILE A 1 216 ? -2.677 -6.055 -18.080 1.00 95.06 216 ILE A C 1
ATOM 1690 O O . ILE A 1 216 ? -1.933 -7.002 -17.838 1.00 95.06 216 ILE A O 1
ATOM 1694 N N . ASP A 1 217 ? -3.705 -6.189 -18.917 1.00 94.81 217 ASP A N 1
ATOM 1695 C CA . ASP A 1 217 ? -4.036 -7.471 -19.550 1.00 94.81 217 ASP A CA 1
ATOM 1696 C C . ASP A 1 217 ? -2.971 -7.917 -20.557 1.00 94.81 217 ASP A C 1
ATOM 1698 O O . ASP A 1 217 ? -2.852 -9.105 -20.854 1.00 94.81 217 ASP A O 1
ATOM 1702 N N . GLN A 1 218 ? -2.126 -6.986 -21.010 1.00 94.56 218 GLN A N 1
ATOM 1703 C CA . GLN A 1 218 ? -0.953 -7.281 -21.833 1.00 94.56 218 GLN A CA 1
ATOM 1704 C C . GLN A 1 218 ? 0.214 -7.867 -21.020 1.00 94.56 218 GLN A C 1
ATOM 1706 O O . GLN A 1 218 ? 1.194 -8.334 -21.598 1.00 94.56 218 GLN A O 1
ATOM 1711 N N . VAL A 1 219 ? 0.135 -7.876 -19.683 1.00 94.38 219 VAL A N 1
ATOM 1712 C CA . VAL A 1 219 ? 1.156 -8.488 -18.828 1.00 94.38 219 VAL A CA 1
ATOM 1713 C C . VAL A 1 219 ? 1.096 -10.007 -18.984 1.00 94.38 219 VAL A C 1
ATOM 1715 O O . VAL A 1 219 ? 0.343 -10.714 -18.302 1.00 94.38 219 VAL A O 1
ATOM 1718 N N . ALA A 1 220 ? 1.965 -10.518 -19.853 1.00 90.75 220 ALA A N 1
ATOM 1719 C CA . ALA A 1 220 ? 2.188 -11.938 -20.088 1.00 90.75 220 ALA A CA 1
ATOM 1720 C C . ALA A 1 220 ? 2.929 -12.601 -18.909 1.00 90.75 220 ALA A C 1
ATOM 1722 O O . ALA A 1 220 ? 4.047 -13.079 -19.059 1.00 90.75 220 ALA A O 1
ATOM 1723 N N . CYS A 1 221 ? 2.335 -12.597 -17.713 1.00 92.94 221 CYS A N 1
ATOM 1724 C CA . CYS A 1 221 ? 2.791 -13.356 -16.542 1.00 92.94 221 CYS A CA 1
ATOM 1725 C C . CYS A 1 221 ? 1.800 -14.477 -16.213 1.00 92.94 221 CYS A C 1
ATOM 1727 O O . CYS A 1 221 ? 0.662 -14.430 -16.655 1.00 92.94 221 CYS A O 1
ATOM 1729 N N . ARG A 1 222 ? 2.155 -15.493 -15.423 1.00 90.56 222 ARG A N 1
ATOM 1730 C CA . ARG A 1 222 ? 1.151 -16.499 -15.024 1.00 90.56 222 ARG A CA 1
ATOM 1731 C C . ARG A 1 222 ? 0.221 -15.962 -13.937 1.00 90.56 222 ARG A C 1
ATOM 1733 O O . ARG A 1 222 ? -0.993 -15.964 -14.101 1.00 90.56 222 ARG A O 1
ATOM 1740 N N . ASN A 1 223 ? 0.808 -15.470 -12.850 1.00 94.50 223 ASN A N 1
ATOM 1741 C CA . ASN A 1 223 ? 0.101 -14.921 -11.699 1.00 94.50 223 ASN A CA 1
ATOM 1742 C C . ASN A 1 223 ? 0.819 -13.666 -11.195 1.00 94.50 223 ASN A C 1
ATOM 1744 O O . ASN A 1 223 ? 2.052 -13.603 -11.208 1.00 94.50 223 ASN A O 1
ATOM 1748 N N . LEU A 1 224 ? 0.042 -12.722 -10.674 1.00 97.31 224 LEU A N 1
ATOM 1749 C CA . LEU A 1 224 ? 0.543 -11.624 -9.861 1.00 97.31 224 LEU A CA 1
ATOM 1750 C C . LEU A 1 224 ? 0.424 -12.017 -8.388 1.00 97.31 224 LEU A C 1
ATOM 1752 O O . LEU A 1 224 ? -0.642 -12.426 -7.934 1.00 97.31 224 LEU A O 1
ATOM 1756 N N . LEU A 1 225 ? 1.498 -11.889 -7.613 1.00 97.88 225 LEU A N 1
ATOM 1757 C CA . LEU A 1 225 ? 1.377 -11.983 -6.156 1.00 97.88 225 LEU A CA 1
ATOM 1758 C C . LEU A 1 225 ? 0.615 -10.776 -5.632 1.00 97.88 225 LEU A C 1
ATOM 1760 O O . LEU A 1 225 ? -0.402 -10.929 -4.960 1.00 97.88 225 LEU A O 1
ATOM 1764 N N . ASP A 1 226 ? 1.099 -9.596 -6.002 1.00 98.44 226 ASP A N 1
ATOM 1765 C CA . ASP A 1 226 ? 0.607 -8.323 -5.508 1.00 98.44 226 ASP A CA 1
ATOM 1766 C C . ASP A 1 226 ? 0.365 -7.388 -6.693 1.00 98.44 226 ASP A C 1
ATOM 1768 O O . ASP A 1 226 ? 1.201 -7.298 -7.598 1.00 98.44 226 ASP A O 1
ATOM 1772 N N . LEU A 1 227 ? -0.764 -6.685 -6.664 1.00 98.00 227 LEU A N 1
ATOM 1773 C CA . LEU A 1 227 ? -1.071 -5.585 -7.567 1.00 98.00 227 LEU A CA 1
ATOM 1774 C C . LEU A 1 227 ? -1.248 -4.312 -6.740 1.00 98.00 227 LEU A C 1
ATOM 1776 O O . LEU A 1 227 ? -2.184 -4.200 -5.951 1.00 98.00 227 LEU A O 1
ATOM 1780 N N . GLU A 1 228 ? -0.347 -3.354 -6.925 1.00 98.00 228 GLU A N 1
ATOM 1781 C CA . GLU A 1 228 ? -0.389 -2.044 -6.279 1.00 98.00 228 GLU A CA 1
ATOM 1782 C C . GLU A 1 228 ? -0.496 -0.957 -7.349 1.00 98.00 228 GLU A C 1
ATOM 1784 O O . GLU A 1 228 ? 0.384 -0.828 -8.191 1.00 98.00 228 GLU A O 1
ATOM 1789 N N . VAL A 1 229 ? -1.573 -0.176 -7.321 1.00 96.62 229 VAL A N 1
ATOM 1790 C CA . VAL A 1 229 ? -1.829 0.945 -8.229 1.00 96.62 229 VAL A CA 1
ATOM 1791 C C . VAL A 1 229 ? -2.019 2.202 -7.392 1.00 96.62 229 VAL A C 1
ATOM 1793 O O . VAL A 1 229 ? -2.986 2.330 -6.643 1.00 96.62 229 VAL A O 1
ATOM 1796 N N . THR A 1 230 ? -1.092 3.143 -7.501 1.00 95.19 230 THR A N 1
ATOM 1797 C CA . THR A 1 230 ? -1.085 4.406 -6.768 1.00 95.19 230 THR A CA 1
ATOM 1798 C C . THR A 1 230 ? -1.057 5.585 -7.728 1.00 95.19 230 THR A C 1
ATOM 1800 O O . THR A 1 230 ? -0.558 5.491 -8.845 1.00 95.19 230 THR A O 1
ATOM 1803 N N . GLY A 1 231 ? -1.599 6.720 -7.286 1.00 90.75 231 GLY A N 1
ATOM 1804 C CA . GLY A 1 231 ? -1.530 7.964 -8.051 1.00 90.75 231 GLY A CA 1
ATOM 1805 C C . GLY A 1 231 ? -2.674 8.184 -9.046 1.00 90.75 231 GLY A C 1
ATOM 1806 O O . GLY A 1 231 ? -2.569 9.073 -9.885 1.00 90.75 231 GLY A O 1
ATOM 1807 N N . LEU A 1 232 ? -3.791 7.452 -8.942 1.00 90.25 232 LEU A N 1
ATOM 1808 C CA . LEU A 1 232 ? -4.951 7.647 -9.828 1.00 90.25 232 LEU A CA 1
ATOM 1809 C C . LEU A 1 232 ? -5.529 9.066 -9.687 1.00 90.25 232 LEU A C 1
ATOM 1811 O O . LEU A 1 232 ? -5.971 9.436 -8.598 1.00 90.25 232 LEU A O 1
ATOM 1815 N N . ARG A 1 233 ? -5.530 9.855 -10.772 1.00 85.75 233 ARG A N 1
ATOM 1816 C CA . ARG A 1 233 ? -6.004 11.258 -10.776 1.00 85.75 233 ARG A CA 1
ATOM 1817 C C . ARG A 1 233 ? -7.440 11.435 -11.259 1.00 85.75 233 ARG A C 1
ATOM 1819 O O . ARG A 1 233 ? -8.076 12.425 -10.910 1.00 85.75 233 ARG A O 1
ATOM 1826 N N . ARG A 1 234 ? -7.947 10.509 -12.072 1.00 86.88 234 ARG A N 1
ATOM 1827 C CA . ARG A 1 234 ? -9.277 10.583 -12.693 1.00 86.88 234 ARG A CA 1
ATOM 1828 C C . ARG A 1 234 ? -10.154 9.429 -12.236 1.00 86.88 234 ARG A C 1
ATOM 1830 O O . ARG A 1 234 ? -9.667 8.463 -11.650 1.00 86.88 234 ARG A O 1
ATOM 1837 N N . SER A 1 235 ? -11.453 9.551 -12.496 1.00 82.69 235 SER A N 1
ATOM 1838 C CA . SER A 1 235 ? -12.362 8.423 -12.335 1.00 82.69 235 SER A CA 1
ATOM 1839 C C . SER A 1 235 ? -11.908 7.261 -13.211 1.00 82.69 235 SER A C 1
ATOM 1841 O O . SER A 1 235 ? -11.525 7.461 -14.363 1.00 82.69 235 SER A O 1
ATOM 1843 N N . PHE A 1 236 ? -11.921 6.069 -12.633 1.00 88.25 236 PHE A N 1
ATOM 1844 C CA . PHE A 1 236 ? -11.178 4.932 -13.136 1.00 88.25 236 PHE A CA 1
ATOM 1845 C C . PHE A 1 236 ? -11.943 3.636 -12.881 1.00 88.25 236 PHE A C 1
ATOM 1847 O O . PHE A 1 236 ? -12.433 3.397 -11.775 1.00 88.25 236 PHE A O 1
ATOM 1854 N N . ALA A 1 237 ? -12.066 2.789 -13.894 1.00 93.31 237 ALA A N 1
ATOM 1855 C CA . ALA A 1 237 ? -12.630 1.457 -13.743 1.00 93.31 237 ALA A CA 1
ATOM 1856 C C . ALA A 1 237 ? -11.512 0.457 -13.422 1.00 93.31 237 ALA A C 1
ATOM 1858 O O . ALA A 1 237 ? -10.547 0.334 -14.178 1.00 93.31 237 ALA A O 1
ATOM 1859 N N . LEU A 1 238 ? -11.649 -0.313 -12.339 1.00 93.38 238 LEU A N 1
ATOM 1860 C CA . LEU A 1 238 ? -10.772 -1.466 -12.073 1.00 93.38 238 LEU A CA 1
ATOM 1861 C C . LEU A 1 238 ? -11.179 -2.662 -12.943 1.00 93.38 238 LEU A C 1
ATOM 1863 O O . LEU A 1 238 ? -11.398 -3.760 -12.443 1.00 93.38 238 LEU A O 1
ATOM 1867 N N . ASP A 1 239 ? -11.328 -2.432 -14.244 1.00 92.12 239 ASP A N 1
ATOM 1868 C CA . ASP A 1 239 ? -11.683 -3.459 -15.212 1.00 92.12 239 ASP A CA 1
ATOM 1869 C C . ASP A 1 239 ? -10.423 -3.951 -15.925 1.00 92.12 239 ASP A C 1
ATOM 1871 O O . ASP A 1 239 ? -9.817 -3.225 -16.718 1.00 92.12 239 ASP A O 1
ATOM 1875 N N . CYS A 1 240 ? -10.008 -5.169 -15.584 1.00 95.56 240 CYS A N 1
ATOM 1876 C CA . CYS A 1 240 ? -8.946 -5.903 -16.260 1.00 95.56 240 CYS A CA 1
ATOM 1877 C C . CYS A 1 240 ? -9.177 -7.415 -16.122 1.00 95.56 240 CYS A C 1
ATOM 1879 O O . CYS A 1 240 ? -9.654 -7.906 -15.090 1.00 95.56 240 CYS A O 1
ATOM 1881 N N . ALA A 1 241 ? -8.832 -8.165 -17.166 1.00 96.19 241 ALA A N 1
ATOM 1882 C CA . ALA A 1 241 ? -8.875 -9.622 -17.183 1.00 96.19 241 ALA A CA 1
ATOM 1883 C C . ALA A 1 241 ? -8.032 -10.230 -16.054 1.00 96.19 241 ALA A C 1
ATOM 1885 O O . ALA A 1 241 ? -8.463 -11.193 -15.430 1.00 96.19 241 ALA A O 1
ATOM 1886 N N . VAL A 1 242 ? -6.890 -9.628 -15.705 1.00 95.94 242 VAL A N 1
ATOM 1887 C CA . VAL A 1 242 ? -6.029 -10.122 -14.612 1.00 95.94 242 VAL A CA 1
ATOM 1888 C C . VAL A 1 242 ? -6.767 -10.211 -13.268 1.00 95.94 242 VAL A C 1
ATOM 1890 O O . VAL A 1 242 ? -6.588 -11.182 -12.527 1.00 95.94 242 VAL A O 1
ATOM 1893 N N . LEU A 1 243 ? -7.617 -9.232 -12.944 1.00 96.31 243 LEU A N 1
ATOM 1894 C CA . LEU A 1 243 ? -8.458 -9.287 -11.746 1.00 96.31 243 LEU A CA 1
ATOM 1895 C C . LEU A 1 243 ? -9.658 -10.215 -11.945 1.00 96.31 243 LEU A C 1
ATOM 1897 O O . LEU A 1 243 ? -9.935 -11.017 -11.057 1.00 96.31 243 LEU A O 1
ATOM 1901 N N . ARG A 1 244 ? -10.323 -10.156 -13.106 1.00 96.38 244 ARG A N 1
ATOM 1902 C CA . ARG A 1 244 ? -11.518 -10.960 -13.423 1.00 96.38 244 ARG A CA 1
ATOM 1903 C C . ARG A 1 244 ? -11.251 -12.465 -13.376 1.00 96.38 244 ARG A C 1
ATOM 1905 O O . ARG A 1 244 ? -12.033 -13.225 -12.819 1.00 96.38 244 ARG A O 1
ATOM 1912 N N . GLU A 1 245 ? -10.120 -12.883 -13.932 1.00 96.38 245 GLU A N 1
ATOM 1913 C CA . GLU A 1 245 ? -9.620 -14.262 -13.921 1.00 96.38 245 GLU A CA 1
ATOM 1914 C C . GLU A 1 245 ? -9.020 -14.646 -12.569 1.00 96.38 245 GLU A C 1
ATOM 1916 O O . GLU A 1 245 ? -8.644 -15.798 -12.348 1.00 96.38 245 GLU A O 1
ATOM 1921 N N . GLY A 1 246 ? -8.889 -13.683 -11.655 1.00 95.81 246 GLY A N 1
ATOM 1922 C CA . GLY A 1 246 ? -8.399 -13.971 -10.332 1.00 95.81 246 GLY A CA 1
ATOM 1923 C C . GLY A 1 246 ? -6.914 -14.330 -10.305 1.00 95.81 246 GLY A C 1
ATOM 1924 O O . GLY A 1 246 ? -6.501 -15.200 -9.534 1.00 95.81 246 GLY A O 1
ATOM 1925 N N . ARG A 1 247 ? -6.101 -13.676 -11.134 1.00 96.50 247 ARG A N 1
ATOM 1926 C CA . ARG A 1 247 ? -4.654 -13.919 -11.222 1.00 96.50 247 ARG A CA 1
ATOM 1927 C C . ARG A 1 247 ? -3.837 -13.140 -10.189 1.00 96.50 247 ARG A C 1
ATOM 1929 O O . ARG A 1 247 ? -2.641 -13.388 -10.078 1.00 96.50 247 ARG A O 1
ATOM 1936 N N . VAL A 1 248 ? -4.460 -12.245 -9.414 1.00 97.56 248 VAL A N 1
ATOM 1937 C CA . VAL A 1 248 ? -3.837 -11.553 -8.267 1.00 97.56 248 VAL A CA 1
ATOM 1938 C C . VAL A 1 248 ? -4.046 -12.361 -6.986 1.00 97.56 248 VAL A C 1
ATOM 1940 O O . VAL A 1 248 ? -5.179 -12.539 -6.547 1.00 97.56 248 VAL A O 1
ATOM 1943 N N . LEU A 1 249 ? -2.972 -12.873 -6.387 1.00 97.12 249 LEU A N 1
ATOM 1944 C CA . LEU A 1 249 ? -3.060 -13.938 -5.383 1.00 97.12 249 LEU A CA 1
ATOM 1945 C C . LEU A 1 249 ? -3.099 -13.463 -3.927 1.00 97.12 249 LEU A C 1
ATOM 1947 O O . LEU A 1 249 ? -3.723 -14.129 -3.107 1.00 97.12 249 LEU A O 1
ATOM 1951 N N . ARG A 1 250 ? -2.394 -12.382 -3.571 1.00 98.12 250 ARG A N 1
ATOM 1952 C CA . ARG A 1 250 ? -2.162 -12.007 -2.164 1.00 98.12 250 ARG A CA 1
ATOM 1953 C C . ARG A 1 250 ? -2.656 -10.612 -1.835 1.00 98.12 250 ARG A C 1
ATOM 1955 O O . ARG A 1 250 ? -3.428 -10.476 -0.882 1.00 98.12 250 ARG A O 1
ATOM 1962 N N . CYS A 1 251 ? -2.188 -9.603 -2.573 1.00 98.38 251 CYS A N 1
ATOM 1963 C CA . CYS A 1 251 ? -2.461 -8.209 -2.235 1.00 98.38 251 CYS A CA 1
ATOM 1964 C C . CYS A 1 251 ? -3.065 -7.413 -3.391 1.00 98.38 251 CYS A C 1
ATOM 1966 O O . CYS A 1 251 ? -2.560 -7.460 -4.512 1.00 98.38 251 CYS A O 1
ATOM 1968 N N . LEU A 1 252 ? -4.094 -6.621 -3.086 1.00 97.88 252 LEU A N 1
ATOM 1969 C CA . LEU A 1 252 ? -4.664 -5.622 -3.990 1.00 97.88 252 LEU A CA 1
ATOM 1970 C C . LEU A 1 252 ? -4.650 -4.254 -3.312 1.00 97.88 252 LEU A C 1
ATOM 1972 O O . LEU A 1 252 ? -5.377 -4.034 -2.350 1.00 97.88 252 LEU A O 1
ATOM 1976 N N . VAL A 1 253 ? -3.836 -3.331 -3.811 1.00 97.44 253 VAL A N 1
ATOM 1977 C CA . VAL A 1 253 ? -3.709 -1.972 -3.274 1.00 97.44 253 VAL A CA 1
ATOM 1978 C C . VAL A 1 253 ? -4.070 -0.979 -4.365 1.00 97.44 253 VAL A C 1
ATOM 1980 O O . VAL A 1 253 ? -3.424 -0.937 -5.405 1.00 97.44 253 VAL A O 1
ATOM 1983 N N . VAL A 1 254 ? -5.080 -0.152 -4.123 1.00 95.81 254 VAL A N 1
ATOM 1984 C CA . VAL A 1 254 ? -5.517 0.911 -5.026 1.00 95.81 254 VAL A CA 1
ATOM 1985 C C . VAL A 1 254 ? -5.579 2.211 -4.238 1.00 95.81 254 VAL A C 1
ATOM 1987 O O . VAL A 1 254 ? -6.401 2.374 -3.338 1.00 95.81 254 VAL A O 1
ATOM 1990 N N . ARG A 1 255 ? -4.704 3.159 -4.577 1.00 93.56 255 ARG A N 1
ATOM 1991 C CA . ARG A 1 255 ? -4.645 4.481 -3.945 1.00 93.56 255 ARG A CA 1
ATOM 1992 C C . ARG A 1 255 ? -4.849 5.576 -4.976 1.00 93.56 255 ARG A C 1
ATOM 1994 O O . ARG A 1 255 ? -4.136 5.670 -5.975 1.00 93.56 255 ARG A O 1
ATOM 2001 N N . THR A 1 256 ? -5.786 6.462 -4.687 1.00 91.62 256 THR A N 1
ATOM 2002 C CA . THR A 1 256 ? -5.999 7.674 -5.474 1.00 91.62 256 THR A CA 1
ATOM 2003 C C . THR A 1 256 ? -4.926 8.711 -5.162 1.00 91.62 256 THR A C 1
ATOM 2005 O O . THR A 1 256 ? -4.503 8.841 -4.010 1.00 91.62 256 THR A O 1
ATOM 2008 N N . ALA A 1 257 ? -4.499 9.468 -6.173 1.00 89.38 257 ALA A N 1
ATOM 2009 C CA . ALA A 1 257 ? -3.691 10.657 -5.951 1.00 89.38 257 ALA A CA 1
ATOM 2010 C C . ALA A 1 257 ? -4.462 11.651 -5.081 1.00 89.38 257 ALA A C 1
ATOM 2012 O O . ALA A 1 257 ? -5.693 11.734 -5.120 1.00 89.38 257 ALA A O 1
ATOM 2013 N N . LEU A 1 258 ? -3.719 12.423 -4.299 1.00 83.00 258 LEU A N 1
ATOM 2014 C CA . LEU A 1 258 ? -4.295 13.581 -3.641 1.00 83.00 258 LEU A CA 1
ATOM 2015 C C . LEU A 1 258 ? -4.526 14.658 -4.700 1.00 83.00 258 LEU A C 1
ATOM 2017 O O . LEU A 1 258 ? -3.643 14.847 -5.540 1.00 83.00 258 LEU A O 1
ATOM 2021 N N . PRO A 1 259 ? -5.672 15.356 -4.674 1.00 80.06 259 PRO A N 1
ATOM 2022 C CA . PRO A 1 259 ? -5.829 16.541 -5.496 1.00 80.06 259 PRO A CA 1
ATOM 2023 C C . PRO A 1 259 ? -4.708 17.522 -5.141 1.00 80.06 259 PRO A C 1
ATOM 2025 O O . PRO A 1 259 ? -4.404 17.727 -3.960 1.00 80.06 259 PRO A O 1
ATOM 2028 N N . ASP A 1 260 ? -4.073 18.093 -6.165 1.00 81.19 260 ASP A N 1
ATOM 2029 C CA . ASP A 1 260 ? -3.084 19.149 -5.974 1.00 81.19 260 ASP A CA 1
ATOM 2030 C C . ASP A 1 260 ? -3.709 20.268 -5.130 1.00 81.19 260 ASP A C 1
ATOM 2032 O O . ASP A 1 260 ? -4.910 20.523 -5.219 1.00 81.19 260 ASP A O 1
ATOM 2036 N N . ALA A 1 261 ? -2.918 20.961 -4.306 1.00 79.38 261 ALA A N 1
ATOM 2037 C CA . ALA A 1 261 ? -3.439 21.993 -3.399 1.00 79.38 261 ALA A CA 1
ATOM 2038 C C . ALA A 1 261 ? -4.242 23.099 -4.119 1.00 79.38 261 ALA A C 1
ATOM 2040 O O . ALA A 1 261 ? -5.076 23.753 -3.498 1.00 79.38 261 ALA A O 1
ATOM 2041 N N . ALA A 1 262 ? -4.010 23.282 -5.422 1.00 81.12 262 ALA A N 1
ATOM 2042 C CA . ALA A 1 262 ? -4.751 24.198 -6.283 1.00 81.12 262 ALA A CA 1
ATOM 2043 C C . ALA A 1 262 ? -6.153 23.692 -6.689 1.00 81.12 262 ALA A C 1
ATOM 2045 O O . ALA A 1 262 ? -7.000 24.491 -7.068 1.00 81.12 262 ALA A O 1
ATOM 2046 N N . ALA A 1 263 ? -6.417 22.388 -6.600 1.00 81.81 263 ALA A N 1
ATOM 2047 C CA . ALA A 1 263 ? -7.661 21.735 -7.004 1.00 81.81 263 ALA A CA 1
ATOM 2048 C C . ALA A 1 263 ? -8.526 21.343 -5.790 1.00 81.81 263 ALA A C 1
ATOM 2050 O O . ALA A 1 263 ? -9.087 20.249 -5.750 1.00 81.81 263 ALA A O 1
ATOM 2051 N N . GLN A 1 264 ? -8.631 22.221 -4.784 1.00 76.06 264 GLN A N 1
ATOM 2052 C CA . GLN A 1 264 ? -9.404 21.952 -3.559 1.00 76.06 264 GLN A CA 1
ATOM 2053 C C . GLN A 1 264 ? -10.883 21.616 -3.818 1.00 76.06 264 GLN A C 1
ATOM 2055 O O . GLN A 1 264 ? -11.468 20.873 -3.030 1.00 76.06 264 GLN A O 1
ATOM 2060 N N . ASP A 1 265 ? -11.452 22.092 -4.929 1.00 80.56 265 ASP A N 1
ATOM 2061 C CA . ASP A 1 265 ? -12.854 21.862 -5.300 1.00 80.56 265 ASP A CA 1
ATOM 2062 C C . ASP A 1 265 ? -13.064 20.670 -6.250 1.00 80.56 265 ASP A C 1
ATOM 2064 O O . ASP A 1 265 ? -14.203 20.327 -6.577 1.00 80.56 265 ASP A O 1
ATOM 2068 N N . ALA A 1 266 ? -11.993 20.014 -6.711 1.00 84.00 266 ALA A N 1
ATOM 2069 C CA . ALA A 1 266 ? -12.135 18.860 -7.588 1.00 84.00 266 ALA A CA 1
ATOM 2070 C C . ALA A 1 266 ? -12.703 17.667 -6.806 1.00 84.00 266 ALA A C 1
ATOM 2072 O O . ALA A 1 266 ? -12.185 17.277 -5.756 1.00 84.00 266 ALA A O 1
ATOM 2073 N N . ALA A 1 267 ? -13.769 17.061 -7.336 1.00 84.19 267 ALA A N 1
ATOM 2074 C CA . ALA A 1 267 ? -14.308 15.829 -6.781 1.00 84.19 267 ALA A CA 1
ATOM 2075 C C . ALA A 1 267 ? -13.209 14.748 -6.754 1.00 84.19 267 ALA A C 1
ATOM 2077 O O . ALA A 1 267 ? -12.462 14.618 -7.730 1.00 84.19 267 ALA A O 1
ATOM 2078 N N . PRO A 1 268 ? -13.097 13.961 -5.666 1.00 84.31 268 PRO A N 1
ATOM 2079 C CA . PRO A 1 268 ? -12.102 12.905 -5.596 1.00 84.31 268 PRO A CA 1
ATOM 2080 C C . PRO A 1 268 ? -12.339 11.899 -6.732 1.00 84.31 268 PRO A C 1
ATOM 2082 O O . PRO A 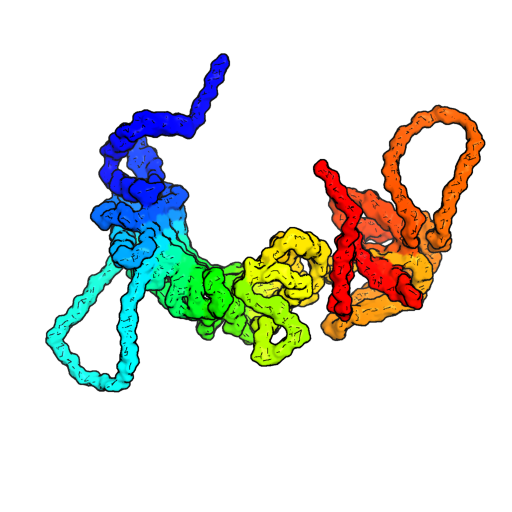1 268 ? -13.500 11.588 -7.030 1.00 84.31 268 PRO A O 1
ATOM 2085 N N . PRO A 1 269 ? -11.269 11.373 -7.353 1.00 88.62 269 PRO A N 1
ATOM 2086 C CA . PRO A 1 269 ? -11.390 10.391 -8.420 1.00 88.62 269 PRO A CA 1
ATOM 2087 C C . PRO A 1 269 ? -12.211 9.193 -7.941 1.00 88.62 269 PRO A C 1
ATOM 2089 O O . PRO A 1 269 ? -11.969 8.637 -6.866 1.00 88.62 269 PRO A O 1
ATOM 2092 N N . GLN A 1 270 ? -13.220 8.821 -8.728 1.00 90.56 270 GLN A N 1
ATOM 2093 C CA . GLN A 1 270 ? -14.084 7.697 -8.398 1.00 90.56 270 GLN A CA 1
ATOM 2094 C C . GLN A 1 270 ? -13.525 6.424 -9.003 1.00 90.56 270 GLN A C 1
ATOM 2096 O O . GLN A 1 270 ? -13.357 6.328 -10.215 1.00 90.56 270 GLN A O 1
ATOM 2101 N N . VAL A 1 271 ? -13.281 5.432 -8.159 1.00 93.44 271 VAL A N 1
ATOM 2102 C CA . VAL A 1 271 ? -12.926 4.096 -8.619 1.00 93.44 271 VAL A CA 1
ATOM 2103 C C . VAL A 1 271 ? -14.200 3.257 -8.677 1.00 93.44 271 VAL A C 1
ATOM 2105 O O . VAL A 1 271 ? -14.937 3.212 -7.693 1.00 93.44 271 VAL A O 1
ATOM 2108 N N . SER A 1 272 ? -14.475 2.648 -9.830 1.00 94.38 272 SER A N 1
ATOM 2109 C CA . SER A 1 272 ? -15.655 1.802 -10.059 1.00 94.38 272 SER A CA 1
ATOM 2110 C C . SER A 1 272 ? -15.258 0.342 -10.263 1.00 94.38 272 SER A C 1
ATOM 2112 O O . SER A 1 272 ? -14.207 0.051 -10.843 1.00 94.38 272 SER A O 1
ATOM 2114 N N . LEU A 1 273 ? -16.098 -0.568 -9.767 1.00 94.69 273 LEU A N 1
ATOM 2115 C CA . LEU A 1 273 ? -15.945 -2.016 -9.912 1.00 94.69 273 LEU A CA 1
ATOM 2116 C C . LEU A 1 273 ? -17.069 -2.566 -10.798 1.00 94.69 273 LEU A C 1
ATOM 2118 O O . LEU A 1 273 ? -18.238 -2.248 -10.582 1.00 94.69 273 LEU A O 1
ATOM 2122 N N . SER A 1 274 ? -16.732 -3.409 -11.775 1.00 93.94 274 SER A N 1
ATOM 2123 C CA . SER A 1 274 ? -17.734 -4.200 -12.499 1.00 93.94 274 SER A CA 1
ATOM 2124 C C . SER A 1 274 ? -18.173 -5.409 -11.662 1.00 93.94 274 SER A C 1
ATOM 2126 O O . SER A 1 274 ? -17.452 -5.838 -10.760 1.00 93.94 274 SER A O 1
ATOM 2128 N N . GLY A 1 275 ? -19.346 -5.981 -11.959 1.00 93.12 275 GLY A N 1
ATOM 2129 C CA . GLY A 1 275 ? -19.876 -7.138 -11.223 1.00 93.12 275 GLY A CA 1
ATOM 2130 C C . GLY A 1 275 ? -18.924 -8.339 -11.214 1.00 93.12 275 GLY A C 1
ATOM 2131 O O . GLY A 1 275 ? -18.708 -8.938 -10.163 1.00 93.12 275 GLY A O 1
ATOM 2132 N N . ASP A 1 276 ? -18.273 -8.628 -12.344 1.00 94.44 276 ASP A N 1
ATOM 2133 C CA . ASP A 1 276 ? -17.317 -9.738 -12.441 1.00 94.44 276 ASP A CA 1
ATOM 2134 C C . ASP A 1 276 ? -16.080 -9.514 -11.560 1.00 94.44 276 ASP A C 1
ATOM 2136 O O . ASP A 1 276 ? -15.552 -10.454 -10.969 1.00 94.44 276 ASP A O 1
ATOM 2140 N N . ILE A 1 277 ? -15.621 -8.264 -11.445 1.00 95.31 277 ILE A N 1
ATOM 2141 C CA . ILE A 1 277 ? -14.482 -7.897 -10.594 1.00 95.31 277 ILE A CA 1
ATOM 2142 C C . ILE A 1 277 ? -14.873 -7.983 -9.122 1.00 95.31 277 ILE A C 1
ATOM 2144 O O . ILE A 1 277 ? -14.090 -8.475 -8.314 1.00 95.31 277 ILE A O 1
ATOM 2148 N N . VAL A 1 278 ? -16.088 -7.551 -8.771 1.00 94.81 278 VAL A N 1
ATOM 2149 C CA . VAL A 1 278 ? -16.629 -7.712 -7.417 1.00 94.81 278 VAL A CA 1
ATOM 2150 C C . VAL A 1 278 ? -16.645 -9.190 -7.027 1.00 94.81 278 VAL A C 1
ATOM 2152 O O . VAL A 1 278 ? -16.071 -9.537 -5.997 1.00 94.81 278 VAL A O 1
ATOM 2155 N N . HIS A 1 279 ? -17.197 -10.053 -7.883 1.00 93.62 279 HIS A N 1
ATOM 2156 C CA . HIS A 1 279 ? -17.215 -11.502 -7.672 1.00 93.62 279 HIS A CA 1
ATOM 2157 C C . HIS A 1 279 ? -15.795 -12.092 -7.576 1.00 93.62 279 HIS A C 1
ATOM 2159 O O . HIS A 1 279 ? -15.493 -12.901 -6.698 1.00 93.62 279 HIS A O 1
ATOM 2165 N N . ALA A 1 280 ? -14.867 -11.664 -8.438 1.00 94.81 280 ALA A N 1
ATOM 2166 C CA . ALA A 1 280 ? -13.480 -12.125 -8.380 1.00 94.81 280 ALA A CA 1
ATOM 2167 C C . ALA A 1 280 ? -12.769 -11.715 -7.075 1.00 94.81 280 ALA A C 1
ATOM 2169 O O . ALA A 1 280 ? -11.994 -12.502 -6.523 1.00 94.81 280 ALA A O 1
ATOM 2170 N N . ILE A 1 281 ? -13.061 -10.517 -6.556 1.00 95.38 281 ILE A N 1
ATOM 2171 C CA . ILE A 1 281 ? -12.557 -10.029 -5.269 1.00 95.38 281 ILE A CA 1
ATOM 2172 C C . ILE A 1 281 ? -13.149 -10.832 -4.107 1.00 95.38 281 ILE A C 1
ATOM 2174 O O . ILE A 1 281 ? -12.405 -11.204 -3.201 1.00 95.38 281 ILE A O 1
ATOM 2178 N N . THR A 1 282 ? -14.449 -11.122 -4.112 1.00 94.56 282 THR A N 1
ATOM 2179 C CA . THR A 1 282 ? -15.122 -11.803 -2.990 1.00 94.56 282 THR A CA 1
ATOM 2180 C C . THR A 1 282 ? -14.934 -13.315 -2.987 1.00 94.56 282 THR A C 1
ATOM 2182 O O . THR A 1 282 ? -14.968 -13.930 -1.929 1.00 94.56 282 THR A O 1
ATOM 2185 N N . SER A 1 283 ? -14.639 -13.922 -4.136 1.00 94.31 283 SER A N 1
ATOM 2186 C CA . SER A 1 283 ? -14.418 -15.371 -4.273 1.00 94.31 283 SER A CA 1
ATOM 2187 C C . SER A 1 283 ? -13.133 -15.916 -3.622 1.00 94.31 283 SER A C 1
ATOM 2189 O O . SER A 1 283 ? -12.864 -17.115 -3.721 1.00 94.31 283 SER A O 1
ATOM 2191 N N . ARG A 1 284 ? -12.308 -15.078 -2.976 1.00 94.75 284 ARG A N 1
ATOM 2192 C CA . ARG A 1 284 ? -11.014 -15.492 -2.405 1.00 94.75 284 ARG A CA 1
ATOM 2193 C C . ARG A 1 284 ? -10.680 -14.809 -1.084 1.00 94.75 284 ARG A C 1
ATOM 2195 O O . ARG A 1 284 ? -11.167 -13.724 -0.780 1.00 94.75 284 ARG A O 1
ATOM 2202 N N . ALA A 1 285 ? -9.743 -15.423 -0.365 1.00 96.69 285 ALA A N 1
ATOM 2203 C CA . ALA A 1 285 ? -9.093 -14.821 0.789 1.00 96.69 285 ALA A CA 1
ATOM 2204 C C . ALA A 1 285 ? -7.899 -13.958 0.365 1.00 96.69 285 ALA A C 1
ATOM 2206 O O . ALA A 1 285 ? -7.033 -14.402 -0.391 1.00 96.69 285 ALA A O 1
ATOM 2207 N N . TRP A 1 286 ? -7.835 -12.739 0.891 1.00 98.00 286 TRP A N 1
ATOM 2208 C CA . TRP A 1 286 ? -6.753 -11.795 0.645 1.00 98.00 286 TRP A CA 1
ATOM 2209 C C . TRP A 1 286 ? -5.828 -11.695 1.850 1.00 98.00 286 TRP A C 1
ATOM 2211 O O . TRP A 1 286 ? -6.278 -11.593 2.991 1.00 98.00 286 TRP A O 1
ATOM 2221 N N . LEU A 1 287 ? -4.520 -11.639 1.597 1.00 98.12 287 LEU A N 1
ATOM 2222 C CA . LEU A 1 287 ? -3.544 -11.314 2.637 1.00 98.12 287 LEU A CA 1
ATOM 2223 C C . LEU A 1 287 ? -3.586 -9.817 2.968 1.00 98.12 287 LEU A C 1
ATOM 2225 O O . LEU A 1 287 ? -3.485 -9.425 4.131 1.00 98.12 287 LEU A O 1
ATOM 2229 N N . GLY A 1 288 ? -3.726 -8.982 1.942 1.00 97.81 288 GLY A N 1
ATOM 2230 C CA . GLY A 1 288 ? -3.778 -7.535 2.079 1.00 97.81 288 GLY A CA 1
ATOM 2231 C C . GLY A 1 288 ? -4.709 -6.914 1.052 1.00 97.81 288 GLY A C 1
ATOM 2232 O O . GLY A 1 288 ? -4.687 -7.280 -0.119 1.00 97.81 288 GLY A O 1
ATOM 2233 N N . MET A 1 289 ? -5.518 -5.953 1.467 1.00 97.56 289 MET A N 1
ATOM 2234 C CA . MET A 1 289 ? -6.336 -5.185 0.542 1.00 97.56 289 MET A CA 1
ATOM 2235 C C . MET A 1 289 ? -6.367 -3.735 0.983 1.00 97.56 289 MET A C 1
ATOM 2237 O O . MET A 1 289 ? -6.634 -3.449 2.142 1.00 97.56 289 MET A O 1
ATOM 2241 N N . GLU A 1 290 ? -6.108 -2.817 0.064 1.00 96.44 290 GLU A N 1
ATOM 2242 C CA . GLU A 1 290 ? -6.312 -1.395 0.281 1.00 96.44 290 GLU A CA 1
ATOM 2243 C C . GLU A 1 290 ? -7.138 -0.834 -0.861 1.00 96.44 290 GLU A C 1
ATOM 2245 O O . GLU A 1 290 ? -6.708 -0.883 -2.010 1.00 96.44 290 GLU A O 1
ATOM 2250 N N . LEU A 1 291 ? -8.316 -0.299 -0.554 1.00 94.69 291 LEU A N 1
ATOM 2251 C CA . LEU A 1 291 ? -9.195 0.283 -1.562 1.00 94.69 291 LEU A CA 1
ATOM 2252 C C . LEU A 1 291 ? -9.702 1.663 -1.118 1.00 94.69 291 LEU A C 1
ATOM 2254 O O . LEU A 1 291 ? -9.918 1.882 0.083 1.00 94.69 291 LEU A O 1
ATOM 2258 N N . PRO A 1 292 ? -9.951 2.598 -2.057 1.00 92.62 292 PRO A N 1
ATOM 2259 C CA . PRO A 1 292 ? -10.564 3.883 -1.737 1.00 92.62 292 PRO A CA 1
ATOM 2260 C C . PRO A 1 292 ? -11.965 3.684 -1.163 1.00 92.62 292 PRO A C 1
ATOM 2262 O O . PRO A 1 292 ? -12.715 2.839 -1.656 1.00 92.62 292 PRO A O 1
ATOM 2265 N N . LEU A 1 293 ? -12.349 4.495 -0.173 1.00 88.38 293 LEU A N 1
ATOM 2266 C CA . LEU A 1 293 ? -13.642 4.396 0.520 1.00 88.38 293 LEU A CA 1
ATOM 2267 C C . LEU A 1 293 ? -14.845 4.268 -0.438 1.00 88.38 293 LEU A C 1
ATOM 2269 O O . LEU A 1 293 ? -15.787 3.538 -0.158 1.00 88.38 293 LEU A O 1
ATOM 2273 N N . GLN A 1 294 ? -14.808 4.934 -1.593 1.00 87.19 294 GLN A N 1
ATOM 2274 C CA . GLN A 1 294 ? -15.898 4.927 -2.569 1.00 87.19 294 GLN A CA 1
ATOM 2275 C C . GLN A 1 294 ? -16.148 3.557 -3.203 1.00 87.19 294 GLN A C 1
ATOM 2277 O O . GLN A 1 294 ? -17.290 3.272 -3.540 1.00 87.19 294 GLN A O 1
ATOM 2282 N N . THR A 1 295 ? -15.123 2.716 -3.346 1.00 90.69 295 THR A N 1
ATOM 2283 C CA . THR A 1 295 ? -15.256 1.373 -3.950 1.00 90.69 295 THR A CA 1
ATOM 2284 C C . THR A 1 295 ? -16.025 0.402 -3.057 1.00 90.69 295 THR A C 1
ATOM 2286 O O . THR A 1 295 ? -16.653 -0.539 -3.534 1.00 90.69 295 THR A O 1
ATOM 2289 N N . TRP A 1 296 ? -16.055 0.659 -1.747 1.00 86.88 296 TRP A N 1
ATOM 2290 C CA . TRP A 1 296 ? -16.731 -0.191 -0.764 1.00 86.88 296 TRP A CA 1
ATOM 2291 C C . TRP A 1 296 ? -18.243 -0.247 -0.940 1.00 86.88 296 TRP A C 1
ATOM 2293 O O . TRP A 1 296 ? -18.895 -1.182 -0.465 1.00 86.88 296 TRP A O 1
ATOM 2303 N N . LYS A 1 297 ? -18.809 0.755 -1.620 1.00 84.38 297 LYS A N 1
ATOM 2304 C CA . LYS A 1 297 ? -20.231 0.789 -1.953 1.00 84.38 297 LYS A CA 1
ATOM 2305 C C . LYS A 1 297 ? -20.594 -0.281 -2.991 1.00 84.38 297 LYS A C 1
ATOM 2307 O O . LYS A 1 297 ? -21.718 -0.779 -2.931 1.00 84.38 297 LYS A O 1
ATOM 2312 N N . ASP A 1 298 ? -19.644 -0.610 -3.872 1.00 87.62 298 ASP A N 1
ATOM 2313 C CA . ASP A 1 298 ? -19.809 -1.509 -5.016 1.00 87.62 298 ASP A CA 1
ATOM 2314 C C . ASP A 1 298 ? -19.528 -2.970 -4.630 1.00 87.62 298 ASP A C 1
ATOM 2316 O O . ASP A 1 298 ? -20.092 -3.882 -5.226 1.00 87.62 298 ASP A O 1
ATOM 2320 N N . LEU A 1 299 ? -18.713 -3.202 -3.591 1.00 89.12 299 LEU A N 1
ATOM 2321 C CA . LEU A 1 299 ? -18.544 -4.530 -2.995 1.00 89.12 299 LEU A CA 1
ATOM 2322 C C . LEU A 1 299 ? -19.885 -5.064 -2.462 1.00 89.12 299 LEU A C 1
ATOM 2324 O O . LEU A 1 299 ? -20.729 -4.266 -2.018 1.00 89.12 299 LEU A O 1
ATOM 2328 N N . PRO A 1 300 ? -20.094 -6.395 -2.475 1.00 79.19 300 PRO A N 1
ATOM 2329 C CA . PRO A 1 300 ? -21.419 -6.970 -2.365 1.00 79.19 300 PRO A CA 1
ATOM 2330 C C . PRO A 1 300 ? -22.091 -6.566 -1.056 1.00 79.19 300 PRO A C 1
ATOM 2332 O O . PRO A 1 300 ? -21.466 -6.281 -0.022 1.00 79.19 300 PRO A O 1
ATOM 2335 N N . LYS A 1 301 ? -23.414 -6.493 -1.149 1.00 71.69 301 LYS A N 1
ATOM 2336 C CA . LYS A 1 301 ? -24.323 -6.280 -0.020 1.00 71.69 301 LYS A CA 1
ATOM 2337 C C . LYS A 1 301 ? -24.959 -7.583 0.456 1.00 71.69 301 LYS A C 1
ATOM 2339 O O . LYS A 1 301 ? -25.634 -7.565 1.473 1.00 71.69 301 LYS A O 1
ATOM 2344 N N . SER A 1 302 ? -24.813 -8.655 -0.320 1.00 64.81 302 SER A N 1
ATOM 2345 C CA . SER A 1 302 ? -25.495 -9.921 -0.079 1.00 64.81 302 SER A CA 1
ATOM 2346 C C . SER A 1 302 ? -24.738 -10.745 0.950 1.00 64.81 302 SER A C 1
ATOM 2348 O O . SER A 1 302 ? -23.526 -10.905 0.828 1.00 64.81 302 SER A O 1
ATOM 2350 N N . ASP A 1 303 ? -25.473 -11.347 1.880 1.00 70.50 303 ASP A N 1
ATOM 2351 C CA . ASP A 1 303 ? -24.938 -12.304 2.852 1.00 70.50 303 ASP A CA 1
ATOM 2352 C C . ASP A 1 303 ? -24.366 -13.570 2.183 1.00 70.50 303 ASP A C 1
ATOM 2354 O O . ASP A 1 303 ? -23.711 -14.376 2.830 1.00 70.50 303 ASP A O 1
ATOM 2358 N N . GLN A 1 304 ? -24.593 -13.786 0.885 1.00 76.19 304 GLN A N 1
ATOM 2359 C CA . GLN A 1 304 ? -24.117 -14.988 0.191 1.00 76.19 304 GLN A CA 1
ATOM 2360 C C . GLN A 1 304 ? -22.627 -14.951 -0.178 1.00 76.19 304 GLN A C 1
ATOM 2362 O O . GLN A 1 304 ? -22.038 -16.009 -0.386 1.00 76.19 304 GLN A O 1
ATOM 2367 N N . GLU A 1 305 ? -22.004 -13.771 -0.241 1.00 83.81 305 GLU A N 1
ATOM 2368 C CA . GLU A 1 305 ? -20.596 -13.626 -0.623 1.00 83.81 305 GLU A CA 1
ATOM 2369 C C . GLU A 1 305 ? -19.772 -13.097 0.550 1.00 83.81 305 GLU A C 1
ATOM 2371 O O . GLU A 1 305 ? -19.864 -11.923 0.914 1.00 83.81 305 GLU A O 1
ATOM 2376 N N . ALA A 1 306 ? -18.952 -13.968 1.142 1.00 89.56 306 ALA A N 1
ATOM 2377 C CA . ALA A 1 306 ? -18.098 -13.598 2.259 1.00 89.56 306 ALA A CA 1
ATOM 2378 C C . ALA A 1 306 ? -16.779 -12.989 1.768 1.00 89.56 306 ALA A C 1
ATOM 2380 O O . ALA A 1 306 ? -15.963 -13.670 1.151 1.00 89.56 306 ALA A O 1
ATOM 2381 N N . LEU A 1 307 ? -16.534 -11.716 2.084 1.00 93.88 307 LEU A N 1
ATOM 2382 C CA . LEU A 1 307 ? -15.233 -11.094 1.841 1.00 93.88 307 LEU A CA 1
ATOM 2383 C C . LEU A 1 307 ? -14.266 -11.506 2.958 1.00 93.88 307 LEU A C 1
ATOM 2385 O O . LEU A 1 307 ? -14.519 -11.210 4.125 1.00 93.88 307 LEU A O 1
ATOM 2389 N N . GLN A 1 308 ? -13.150 -12.146 2.606 1.00 95.75 308 GLN A N 1
ATOM 2390 C CA . GLN A 1 308 ? -12.114 -12.561 3.557 1.00 95.75 308 GLN A CA 1
ATOM 2391 C C . GLN A 1 308 ? -10.822 -11.781 3.307 1.00 95.75 308 GLN A C 1
ATOM 2393 O O . GLN A 1 308 ? -10.207 -11.909 2.248 1.00 95.75 308 GLN A O 1
ATOM 2398 N N . VAL A 1 309 ? -10.392 -10.969 4.273 1.00 96.75 309 VAL A N 1
ATOM 2399 C CA . VAL A 1 309 ? -9.176 -10.152 4.159 1.00 96.75 309 VAL A CA 1
ATOM 2400 C C . VAL A 1 309 ? -8.422 -10.156 5.480 1.00 96.75 309 VAL A C 1
ATOM 2402 O O . VAL A 1 309 ? -8.931 -9.696 6.490 1.00 96.75 309 VAL A O 1
ATOM 2405 N N . GLN A 1 310 ? -7.167 -10.593 5.495 1.00 97.56 310 GLN A N 1
ATOM 2406 C CA . GLN A 1 310 ? -6.375 -10.543 6.722 1.00 97.56 310 GLN A CA 1
ATOM 2407 C C . GLN A 1 310 ? -6.039 -9.099 7.125 1.00 97.56 310 GLN A C 1
ATOM 2409 O O . GLN A 1 310 ? -6.293 -8.704 8.260 1.00 97.56 310 GLN A O 1
ATOM 2414 N N . ASN A 1 311 ? -5.488 -8.308 6.200 1.00 97.81 311 ASN A N 1
ATOM 2415 C CA . ASN A 1 311 ? -5.116 -6.915 6.448 1.00 97.81 311 ASN A CA 1
ATOM 2416 C C . ASN A 1 311 ? -5.875 -5.989 5.507 1.00 97.81 311 ASN A C 1
ATOM 2418 O O . ASN A 1 311 ? -5.535 -5.874 4.328 1.00 97.81 311 ASN A O 1
ATOM 2422 N N . LEU A 1 312 ? -6.896 -5.327 6.031 1.00 96.31 312 LEU A N 1
ATOM 2423 C CA . LEU A 1 312 ? -7.704 -4.391 5.286 1.00 96.31 312 LEU A CA 1
ATOM 2424 C C . LEU A 1 312 ? -7.305 -2.953 5.582 1.00 96.31 312 LEU A C 1
ATOM 2426 O O . LEU A 1 312 ? -7.340 -2.529 6.727 1.00 96.31 312 LEU A O 1
ATOM 2430 N N . ALA A 1 313 ? -7.011 -2.175 4.551 1.00 95.69 313 ALA A N 1
ATOM 2431 C CA . ALA A 1 313 ? -6.850 -0.738 4.640 1.00 95.69 313 ALA A CA 1
ATOM 2432 C C . ALA A 1 313 ? -7.940 -0.022 3.829 1.00 95.69 313 ALA A C 1
ATOM 2434 O O . ALA A 1 313 ? -8.225 -0.360 2.682 1.00 95.69 313 ALA A O 1
ATOM 2435 N N . ILE A 1 314 ? -8.564 0.993 4.416 1.00 92.81 314 ILE A N 1
ATOM 2436 C CA . ILE A 1 314 ? -9.558 1.821 3.731 1.00 92.81 314 ILE A CA 1
ATOM 2437 C C . ILE A 1 314 ? -9.000 3.230 3.643 1.00 92.81 314 ILE A C 1
ATOM 2439 O O . ILE A 1 314 ? -8.820 3.908 4.657 1.00 92.81 314 ILE A O 1
ATOM 2443 N N . ALA A 1 315 ? -8.705 3.660 2.419 1.00 89.19 315 ALA A N 1
ATOM 2444 C CA . ALA A 1 315 ? -8.194 4.996 2.165 1.00 89.19 315 ALA A CA 1
ATOM 2445 C C . ALA A 1 315 ? -9.355 5.998 2.160 1.00 89.19 315 ALA A C 1
ATOM 2447 O O . ALA A 1 315 ? -10.205 5.994 1.262 1.00 89.19 315 ALA A O 1
ATOM 2448 N N . CYS A 1 316 ? -9.386 6.872 3.165 1.00 84.94 316 CYS A N 1
ATOM 2449 C CA . CYS A 1 316 ? -10.361 7.953 3.247 1.00 84.94 316 CYS A CA 1
ATOM 2450 C C . CYS A 1 316 ? -9.820 9.175 2.487 1.00 84.94 316 CYS A C 1
ATOM 2452 O O . CYS A 1 316 ? -8.732 9.661 2.817 1.00 84.94 316 CYS A O 1
ATOM 2454 N N . PRO A 1 317 ? -10.545 9.708 1.487 1.00 77.00 317 PRO A N 1
ATOM 2455 C CA . PRO A 1 317 ? -10.076 10.867 0.740 1.00 77.00 317 PRO A CA 1
ATOM 2456 C C . PRO A 1 317 ? -9.978 12.102 1.655 1.00 77.00 317 PRO A C 1
ATOM 2458 O O . PRO A 1 317 ? -10.774 12.243 2.597 1.00 77.00 317 PRO A O 1
ATOM 2461 N N . PRO A 1 318 ? -9.033 13.020 1.381 1.00 68.25 318 PRO A N 1
ATOM 2462 C CA . PRO A 1 318 ? -8.965 14.306 2.067 1.00 68.25 318 PRO A CA 1
ATOM 2463 C C . PRO A 1 318 ? -10.286 15.057 1.930 1.00 68.25 318 PRO A C 1
ATOM 2465 O O . PRO A 1 318 ? -10.949 14.976 0.900 1.00 68.25 318 PRO A O 1
ATOM 2468 N N . ASN A 1 319 ? -10.681 15.769 2.985 1.00 64.75 319 ASN A N 1
ATOM 2469 C CA . ASN A 1 319 ? -11.924 16.547 3.028 1.00 64.75 319 ASN A CA 1
ATOM 2470 C C . ASN A 1 319 ? -13.209 15.724 2.852 1.00 64.75 319 ASN A C 1
ATOM 2472 O O . ASN A 1 319 ? -14.288 16.307 2.713 1.00 64.75 319 ASN A O 1
ATOM 2476 N N . SER A 1 320 ? -13.141 14.386 2.925 1.00 64.12 320 SER A N 1
ATOM 2477 C CA . SER A 1 320 ? -14.347 13.612 3.198 1.00 64.12 320 SER A CA 1
ATOM 2478 C C . SER A 1 320 ? -14.969 14.180 4.464 1.00 64.12 320 SER A C 1
ATOM 2480 O O . SER A 1 320 ? -14.335 14.275 5.520 1.00 64.12 320 SER A O 1
ATOM 2482 N N . LYS A 1 321 ? -16.228 14.596 4.356 1.00 61.09 321 LYS A N 1
ATOM 2483 C CA . LYS A 1 321 ? -17.020 15.089 5.479 1.00 61.09 321 LYS A CA 1
ATOM 2484 C C . LYS A 1 321 ? -17.374 13.952 6.459 1.00 61.09 321 LYS A C 1
ATOM 2486 O O . LYS A 1 321 ? -18.489 13.917 6.966 1.00 61.09 321 LYS A O 1
ATOM 2491 N N . LEU A 1 322 ? -16.444 13.033 6.752 1.00 57.84 322 LEU A N 1
ATOM 2492 C CA . LEU A 1 322 ? -16.598 12.005 7.792 1.00 57.84 322 LEU A CA 1
ATOM 2493 C C . LEU A 1 322 ? -16.985 12.670 9.132 1.00 57.84 322 LEU A C 1
ATOM 2495 O O . LEU A 1 322 ? -17.764 12.123 9.900 1.00 57.84 322 LEU A O 1
ATOM 2499 N N . GLY A 1 323 ? -16.484 13.887 9.385 1.00 46.66 323 GLY A N 1
ATOM 2500 C CA . GLY A 1 323 ? -16.728 14.642 10.614 1.00 46.66 323 GLY A CA 1
ATOM 2501 C C . GLY A 1 323 ? -18.083 15.351 10.695 1.00 46.66 323 GLY A C 1
ATOM 2502 O O . GLY A 1 323 ? -18.484 15.738 11.788 1.00 46.66 323 GLY A O 1
ATOM 2503 N N . THR A 1 324 ? -18.829 15.511 9.593 1.00 47.78 324 THR A N 1
ATOM 2504 C CA . THR A 1 324 ? -20.212 16.008 9.684 1.00 47.78 324 THR A CA 1
ATOM 2505 C C . THR A 1 324 ? -21.167 14.831 9.784 1.00 47.78 324 THR A C 1
ATOM 2507 O O . THR A 1 324 ? -22.037 14.644 8.935 1.00 47.78 324 THR A O 1
ATOM 2510 N N . VAL A 1 325 ? -21.038 14.050 10.857 1.00 45.12 325 VAL A N 1
ATOM 2511 C CA . VAL A 1 325 ? -22.206 13.379 11.436 1.00 45.12 325 VAL A CA 1
ATOM 2512 C C . VAL A 1 325 ? -23.096 14.506 11.941 1.00 45.12 325 VAL A C 1
ATOM 2514 O O . VAL A 1 325 ? -23.008 14.927 13.094 1.00 45.12 325 VAL A O 1
ATOM 2517 N N . ARG A 1 326 ? -23.878 15.111 11.043 1.00 44.47 326 ARG A N 1
ATOM 2518 C CA . ARG A 1 326 ? -24.913 16.035 11.483 1.00 44.47 326 ARG A CA 1
ATOM 2519 C C . ARG A 1 326 ? -25.830 15.209 12.373 1.00 44.47 326 ARG A C 1
ATOM 2521 O O . ARG A 1 326 ? -26.353 14.187 11.948 1.00 44.47 326 ARG A O 1
ATOM 2528 N N . THR A 1 327 ? -26.030 15.673 13.601 1.00 41.81 327 THR A N 1
ATOM 2529 C CA . THR A 1 327 ? -27.041 15.147 14.531 1.00 41.81 327 THR A CA 1
ATOM 2530 C C . THR A 1 327 ? -28.457 15.211 13.954 1.00 41.81 327 THR A C 1
ATOM 2532 O O . THR A 1 327 ? -29.372 14.641 14.532 1.00 41.81 327 THR A O 1
ATOM 2535 N N . ASN A 1 328 ? -28.622 15.871 12.805 1.00 39.19 328 ASN A N 1
ATOM 2536 C CA . ASN A 1 328 ? -29.803 15.820 11.971 1.00 39.19 328 ASN A CA 1
ATOM 2537 C C . ASN A 1 328 ? -29.371 15.396 10.551 1.00 39.19 328 ASN A C 1
ATOM 2539 O O . ASN A 1 328 ? -28.859 16.245 9.807 1.00 39.19 328 ASN A O 1
ATOM 2543 N N . PRO A 1 329 ? -29.447 14.099 10.195 1.00 45.09 329 PRO A N 1
ATOM 2544 C CA . PRO A 1 329 ? -29.170 13.663 8.836 1.00 45.09 329 PRO A CA 1
ATOM 2545 C C . PRO A 1 329 ? -30.194 14.339 7.929 1.00 45.09 329 PRO A C 1
ATOM 2547 O O . PRO A 1 329 ? -31.396 14.180 8.115 1.00 45.09 329 PRO A O 1
ATOM 2550 N N . ASP A 1 330 ? -29.725 15.138 6.976 1.00 46.28 330 ASP A N 1
ATOM 2551 C CA . ASP A 1 330 ? -30.574 15.513 5.856 1.00 46.28 330 ASP A CA 1
ATOM 2552 C C . ASP A 1 330 ? -30.834 14.217 5.070 1.00 46.28 330 ASP A C 1
ATOM 2554 O O . ASP A 1 330 ? -29.877 13.658 4.529 1.00 46.28 330 ASP A O 1
ATOM 2558 N N . PRO A 1 331 ? -32.074 13.697 5.026 1.00 51.09 331 PRO A N 1
ATOM 2559 C CA . PRO A 1 331 ? -32.373 12.419 4.382 1.00 51.09 331 PRO A CA 1
ATOM 2560 C C . PRO A 1 331 ? -32.099 12.434 2.870 1.00 51.09 331 PRO A C 1
ATOM 2562 O O . PRO A 1 331 ? -32.124 11.384 2.233 1.00 51.09 331 PRO A O 1
ATOM 2565 N N . THR A 1 332 ? -31.844 13.607 2.278 1.00 48.59 332 THR A N 1
ATOM 2566 C CA . THR A 1 332 ? -31.572 13.756 0.844 1.00 48.59 332 THR A CA 1
ATOM 2567 C C . THR A 1 332 ? -30.100 13.593 0.467 1.00 48.59 332 THR A C 1
ATOM 2569 O O . THR A 1 332 ? -29.796 13.417 -0.714 1.00 48.59 332 THR A O 1
ATOM 2572 N N . GLN A 1 333 ? -29.175 13.611 1.432 1.00 52.22 333 GLN A N 1
ATOM 2573 C CA . GLN A 1 333 ? -27.762 13.337 1.176 1.00 52.22 333 GLN A CA 1
ATOM 2574 C C . GLN A 1 333 ? -27.359 12.072 1.920 1.00 52.22 333 GLN A C 1
ATOM 2576 O O . GLN A 1 333 ? -27.293 12.122 3.149 1.00 52.22 333 GLN A O 1
ATOM 2581 N N . PRO A 1 334 ? -27.074 10.957 1.215 1.00 54.91 334 PRO A N 1
ATOM 2582 C CA . PRO A 1 334 ? -26.658 9.739 1.880 1.00 54.91 334 PRO A CA 1
ATOM 2583 C C . PRO A 1 334 ? -25.420 10.045 2.715 1.00 54.91 334 PRO A C 1
ATOM 2585 O O . PRO A 1 334 ? -24.376 10.469 2.203 1.00 54.91 334 PRO A O 1
ATOM 2588 N N . GLY A 1 335 ? -25.583 9.923 4.029 1.00 61.91 335 GLY A N 1
ATOM 2589 C CA . GLY A 1 335 ? -24.512 10.166 4.973 1.00 61.91 335 GLY A CA 1
ATOM 2590 C C . GLY A 1 335 ? -23.416 9.144 4.722 1.00 61.91 335 GLY A C 1
ATOM 2591 O O . GLY A 1 335 ? -23.657 8.069 4.176 1.00 61.91 335 GLY A O 1
ATOM 2592 N N . TRP A 1 336 ? -22.191 9.428 5.154 1.00 63.41 336 TRP A N 1
ATOM 2593 C CA . TRP A 1 336 ? -21.133 8.424 5.045 1.00 63.41 336 TRP A CA 1
ATOM 2594 C C . TRP A 1 336 ? -21.526 7.106 5.753 1.00 63.41 336 TRP A C 1
ATOM 2596 O O . TRP A 1 336 ? -21.155 6.035 5.291 1.00 63.41 336 TRP A O 1
ATOM 2606 N N . LEU A 1 337 ? -22.373 7.195 6.788 1.00 60.88 337 LEU A N 1
ATOM 2607 C CA . LEU A 1 337 ? -23.029 6.078 7.476 1.00 60.88 337 LEU A CA 1
ATOM 2608 C C . LEU A 1 337 ? -23.834 5.140 6.549 1.00 60.88 337 LEU A C 1
ATOM 2610 O O . LEU A 1 337 ? -23.930 3.953 6.842 1.00 60.88 337 LEU A O 1
ATOM 2614 N N . ASP A 1 338 ? -24.336 5.609 5.404 1.00 65.25 338 ASP A N 1
ATOM 2615 C CA . ASP A 1 338 ? -25.048 4.761 4.436 1.00 65.25 338 ASP A CA 1
ATOM 2616 C C . ASP A 1 338 ? -24.100 3.854 3.639 1.00 65.25 338 ASP A C 1
ATOM 2618 O O . ASP A 1 338 ? -24.469 2.743 3.251 1.00 65.25 338 ASP A O 1
ATOM 2622 N N . PHE A 1 339 ? -22.837 4.263 3.454 1.00 61.88 339 PHE A N 1
ATOM 2623 C CA . PHE A 1 339 ? -21.790 3.364 2.939 1.00 61.88 339 PHE A CA 1
ATOM 2624 C C . PHE A 1 339 ? -21.404 2.284 3.951 1.00 61.88 339 PHE A C 1
ATOM 2626 O O . PHE A 1 339 ? -20.743 1.305 3.605 1.00 61.88 339 PHE A O 1
ATOM 2633 N N . LEU A 1 340 ? -21.829 2.478 5.191 1.00 62.00 340 LEU A N 1
ATOM 2634 C CA . LEU A 1 340 ? -21.293 1.862 6.382 1.00 62.00 340 LEU A CA 1
ATOM 2635 C C . LEU A 1 340 ? -22.359 1.139 7.199 1.00 62.00 340 LEU A C 1
ATOM 2637 O O . LEU A 1 340 ? -22.138 0.818 8.365 1.00 62.00 340 LEU A O 1
ATOM 2641 N N . GLN A 1 341 ? -23.505 0.842 6.587 1.00 68.12 341 GLN A N 1
ATOM 2642 C CA . GLN A 1 341 ? -24.440 -0.085 7.200 1.00 68.12 341 GLN A CA 1
ATOM 2643 C C . GLN A 1 341 ? -23.691 -1.387 7.540 1.00 68.12 341 GLN A C 1
ATOM 2645 O O . GLN A 1 341 ? -22.939 -1.871 6.687 1.00 68.12 341 GLN A O 1
ATOM 2650 N N . PRO A 1 342 ? -23.856 -1.920 8.765 1.00 65.44 342 PRO A N 1
ATOM 2651 C CA . PRO A 1 342 ? -23.320 -3.218 9.154 1.00 65.44 342 PRO A CA 1
ATOM 2652 C C . PRO A 1 342 ? -23.685 -4.239 8.080 1.00 65.44 342 PRO A C 1
ATOM 2654 O O . PRO A 1 342 ? -24.862 -4.392 7.750 1.00 65.44 342 PRO A O 1
ATOM 2657 N N . ARG A 1 343 ? -22.686 -4.882 7.480 1.00 68.62 343 ARG A N 1
ATOM 2658 C CA . ARG A 1 343 ? -22.902 -5.909 6.459 1.00 68.62 343 ARG A CA 1
ATOM 2659 C C . ARG A 1 343 ? -22.397 -7.226 7.016 1.00 68.62 343 ARG A C 1
ATOM 2661 O O . ARG A 1 343 ? -21.243 -7.303 7.433 1.00 68.62 343 ARG A O 1
ATOM 2668 N N . GLY A 1 344 ? -23.275 -8.226 7.038 1.00 62.34 344 GLY A N 1
ATOM 2669 C CA . GLY A 1 344 ? -22.901 -9.587 7.396 1.00 62.34 344 GLY A CA 1
ATOM 2670 C C . GLY A 1 344 ? -21.816 -10.111 6.452 1.00 62.34 344 GLY A C 1
ATOM 2671 O O . GLY A 1 344 ? -21.724 -9.688 5.301 1.00 62.34 344 GLY A O 1
ATOM 2672 N N . ASN A 1 345 ? -20.981 -11.019 6.954 1.00 82.31 345 ASN A N 1
ATOM 2673 C CA . ASN A 1 345 ? -19.996 -11.794 6.187 1.00 82.31 345 ASN A CA 1
ATOM 2674 C C . ASN A 1 345 ? -18.795 -11.023 5.613 1.00 82.31 345 ASN A C 1
ATOM 2676 O O . ASN A 1 345 ? -18.388 -11.215 4.467 1.00 82.31 345 ASN A O 1
ATOM 2680 N N . ARG A 1 346 ? -18.150 -10.188 6.432 1.00 90.06 346 ARG A N 1
ATOM 2681 C CA . ARG A 1 346 ? -16.829 -9.620 6.115 1.00 90.06 346 ARG A CA 1
ATOM 2682 C C . ARG A 1 346 ? -15.823 -10.009 7.189 1.00 90.06 346 ARG A C 1
ATOM 2684 O O . ARG A 1 346 ? -15.780 -9.380 8.240 1.00 90.06 346 ARG A O 1
ATOM 2691 N N . HIS A 1 347 ? -15.016 -11.025 6.912 1.00 93.88 347 HIS A N 1
ATOM 2692 C CA . HIS A 1 347 ? -14.006 -11.535 7.836 1.00 93.88 347 HIS A CA 1
ATOM 2693 C C . HIS A 1 347 ? -12.729 -10.717 7.671 1.00 93.88 347 HIS A C 1
ATOM 2695 O O . HIS A 1 347 ? -12.051 -10.821 6.643 1.00 93.88 347 HIS A O 1
ATOM 2701 N N . VAL A 1 348 ? -12.427 -9.874 8.660 1.00 95.31 348 VAL A N 1
ATOM 2702 C CA . VAL A 1 348 ? -11.255 -8.996 8.645 1.00 95.31 348 VAL A CA 1
ATOM 2703 C C . VAL A 1 348 ? -10.510 -9.088 9.959 1.00 95.31 348 VAL A C 1
ATOM 2705 O O . VAL A 1 348 ? -11.058 -8.718 10.983 1.00 95.31 348 VAL A O 1
ATOM 2708 N N . GLN A 1 349 ? -9.239 -9.497 9.927 1.00 96.75 349 GLN A N 1
ATOM 2709 C CA . GLN A 1 349 ? -8.431 -9.621 11.151 1.00 96.75 349 GLN A CA 1
ATOM 2710 C C . GLN A 1 349 ? -7.823 -8.287 11.591 1.00 96.75 349 GLN A C 1
ATOM 2712 O O . GLN A 1 349 ? -7.770 -7.975 12.781 1.00 96.75 349 GLN A O 1
ATOM 2717 N N . SER A 1 350 ? -7.361 -7.483 10.638 1.00 97.31 350 SER A N 1
ATOM 2718 C CA . SER A 1 350 ? -6.711 -6.200 10.888 1.00 97.31 350 SER A CA 1
ATOM 2719 C C . SER A 1 350 ? -7.297 -5.133 9.975 1.00 97.31 350 SER A C 1
ATOM 2721 O O . SER A 1 350 ? -7.246 -5.275 8.757 1.00 97.31 350 SER A O 1
ATOM 2723 N N . LEU A 1 351 ? -7.850 -4.068 10.554 1.00 95.88 351 LEU A N 1
ATOM 2724 C CA . LEU A 1 351 ? -8.421 -2.931 9.838 1.00 95.88 351 LEU A CA 1
ATOM 2725 C C . LEU A 1 351 ? -7.585 -1.674 10.075 1.00 95.88 351 LEU A C 1
ATOM 2727 O O . LEU A 1 351 ? -7.477 -1.207 11.203 1.00 95.88 351 LEU A O 1
ATOM 2731 N N . ALA A 1 352 ? -7.087 -1.058 9.011 1.00 95.25 352 ALA A N 1
ATOM 2732 C CA . ALA A 1 352 ? -6.475 0.260 9.020 1.00 95.25 352 ALA A CA 1
ATOM 2733 C C . ALA A 1 352 ? -7.378 1.272 8.299 1.00 95.25 352 ALA A C 1
ATOM 2735 O O . ALA A 1 352 ? -7.659 1.151 7.109 1.00 95.25 352 ALA A O 1
ATOM 2736 N N . LEU A 1 353 ? -7.814 2.319 8.990 1.00 91.44 353 LEU A N 1
ATOM 2737 C CA . LEU A 1 353 ? -8.490 3.454 8.366 1.00 91.44 353 LEU A CA 1
ATOM 2738 C C . LEU A 1 353 ? -7.443 4.531 8.095 1.00 91.44 353 LEU A C 1
ATOM 2740 O O . LEU A 1 353 ? -7.069 5.306 8.979 1.00 91.44 353 LEU A O 1
ATOM 2744 N N . ALA A 1 354 ? -6.937 4.534 6.860 1.00 84.75 354 ALA A N 1
ATOM 2745 C CA . ALA A 1 354 ? -5.896 5.437 6.403 1.00 84.75 354 ALA A CA 1
ATOM 2746 C C . ALA A 1 354 ? -6.495 6.817 6.145 1.00 84.75 354 ALA A C 1
ATOM 2748 O O . ALA A 1 354 ? -7.010 7.133 5.071 1.00 84.75 354 ALA A O 1
ATOM 2749 N N . ALA A 1 355 ? -6.421 7.655 7.166 1.00 69.31 355 ALA A N 1
ATOM 2750 C CA . ALA A 1 355 ? -7.117 8.917 7.223 1.00 69.31 355 ALA A CA 1
ATOM 2751 C C . ALA A 1 355 ? -6.100 10.061 7.335 1.00 69.31 355 ALA A C 1
ATOM 2753 O O . ALA A 1 355 ? -6.167 10.934 8.204 1.00 69.31 355 ALA A O 1
ATOM 2754 N N . LYS A 1 356 ? -5.128 10.052 6.407 1.00 65.38 356 LYS A N 1
ATOM 2755 C CA . LYS A 1 356 ? -3.974 10.975 6.353 1.00 65.38 356 LYS A CA 1
ATOM 2756 C C . LYS A 1 356 ? -4.353 12.465 6.398 1.00 65.38 356 LYS A C 1
ATOM 2758 O O . LYS A 1 356 ? -3.490 13.300 6.680 1.00 65.38 356 LYS A O 1
ATOM 2763 N N . TYR A 1 357 ? -5.620 12.777 6.136 1.00 55.97 357 TYR A N 1
ATOM 2764 C CA . TYR A 1 357 ? -6.186 14.119 6.039 1.00 55.97 357 TYR A CA 1
ATOM 2765 C C . TYR A 1 357 ? -7.510 14.259 6.788 1.00 55.97 357 TYR A C 1
ATOM 2767 O O . TYR A 1 357 ? -8.322 15.109 6.431 1.00 55.97 357 TYR A O 1
ATOM 2775 N N . ILE A 1 358 ? -7.748 13.438 7.815 1.00 60.12 358 ILE A N 1
ATOM 2776 C CA . ILE A 1 358 ? -8.812 13.731 8.773 1.00 60.12 358 ILE A CA 1
ATOM 2777 C C . ILE A 1 358 ? -8.506 15.103 9.396 1.00 60.12 358 ILE A C 1
ATOM 2779 O O . ILE A 1 358 ? -7.422 15.273 9.964 1.00 60.12 358 ILE A O 1
ATOM 2783 N N . PRO A 1 359 ? -9.405 16.099 9.264 1.00 61.88 359 PRO A N 1
ATOM 2784 C CA . PRO A 1 359 ? -9.214 17.392 9.899 1.00 61.88 359 PRO A CA 1
ATOM 2785 C C . PRO A 1 359 ? -8.956 17.224 11.400 1.00 61.88 359 PRO A C 1
ATOM 2787 O O . PRO A 1 359 ? -9.578 16.393 12.056 1.00 61.88 359 PRO A O 1
ATOM 2790 N N . SER A 1 360 ? -8.101 18.061 11.989 1.00 60.97 360 SER A N 1
ATOM 2791 C CA . SER A 1 360 ? -7.794 18.019 13.431 1.00 60.97 360 SER A CA 1
ATOM 2792 C C . SER A 1 360 ? -9.000 18.287 14.350 1.00 60.97 360 SER A C 1
ATOM 2794 O O . SER A 1 360 ? -8.854 18.271 15.570 1.00 60.97 360 SER A O 1
ATOM 2796 N N . SER A 1 361 ? -10.172 18.585 13.779 1.00 66.94 361 SER A N 1
ATOM 2797 C CA . SER A 1 361 ? -11.419 18.924 14.468 1.00 66.94 361 SER A CA 1
ATOM 2798 C C . SER A 1 361 ? -12.244 17.715 14.922 1.00 66.94 361 SER A C 1
ATOM 2800 O O . SER A 1 361 ? -13.366 17.901 15.390 1.00 66.94 361 SER A O 1
ATOM 2802 N N . TYR A 1 362 ? -11.737 16.485 14.792 1.00 70.12 362 TYR A N 1
ATOM 2803 C CA . TYR A 1 362 ? -12.507 15.310 15.197 1.00 70.12 362 TYR A CA 1
ATOM 2804 C C . TYR A 1 362 ? -12.658 15.275 16.706 1.00 70.12 362 TYR A C 1
ATOM 2806 O O . TYR A 1 362 ? -11.698 15.367 17.472 1.00 70.12 362 TYR A O 1
ATOM 2814 N N . THR A 1 363 ? -13.909 15.137 17.117 1.00 79.31 363 THR A N 1
ATOM 2815 C CA . THR A 1 363 ? -14.273 14.920 18.505 1.00 79.31 363 THR A CA 1
ATOM 2816 C C . THR A 1 363 ? -14.048 13.456 18.858 1.00 79.31 363 THR A C 1
ATOM 2818 O O . THR A 1 363 ? -14.154 12.568 18.009 1.00 79.31 363 THR A O 1
ATOM 2821 N N . VAL A 1 364 ? -13.823 13.193 20.142 1.00 82.44 364 VAL A N 1
ATOM 2822 C CA . VAL A 1 364 ? -13.846 11.847 20.734 1.00 82.44 364 VAL A CA 1
ATOM 2823 C C . VAL A 1 364 ? -15.060 11.036 20.269 1.00 82.44 364 VAL A C 1
ATOM 2825 O O . VAL A 1 364 ? -14.943 9.854 19.960 1.00 82.44 364 VAL A O 1
ATOM 2828 N N . ARG A 1 365 ? -16.222 11.689 20.146 1.00 82.44 365 ARG A N 1
ATOM 2829 C CA . ARG A 1 365 ? -17.447 11.073 19.630 1.00 82.44 365 ARG A CA 1
ATOM 2830 C C . ARG A 1 365 ? -17.253 10.485 18.234 1.00 82.44 365 ARG A C 1
ATOM 2832 O O . ARG A 1 365 ? -17.681 9.371 17.987 1.00 82.44 365 ARG A O 1
ATOM 2839 N N . THR A 1 366 ? -16.588 11.201 17.332 1.00 81.88 366 THR A N 1
ATOM 2840 C CA . THR A 1 366 ? -16.398 10.719 15.954 1.00 81.88 366 THR A CA 1
ATOM 2841 C C . THR A 1 366 ? -15.475 9.504 15.910 1.00 81.88 366 THR A C 1
ATOM 2843 O O . THR A 1 366 ? -15.728 8.564 15.166 1.00 81.88 366 THR A O 1
ATOM 2846 N N . ILE A 1 367 ? -14.433 9.498 16.746 1.00 87.00 367 ILE A N 1
ATOM 2847 C CA . ILE A 1 367 ? -13.567 8.330 16.935 1.00 87.00 367 ILE A CA 1
ATOM 2848 C C . ILE A 1 367 ? -14.393 7.129 17.408 1.00 87.00 367 ILE A C 1
ATOM 2850 O O . ILE A 1 367 ? -14.289 6.051 16.830 1.00 87.00 367 ILE A O 1
ATOM 2854 N N . TYR A 1 368 ? -15.237 7.325 18.424 1.00 86.88 368 TYR A N 1
ATOM 2855 C CA . TYR A 1 368 ? -16.098 6.271 18.952 1.00 86.88 368 TYR A CA 1
ATOM 2856 C C . TYR A 1 368 ? -17.052 5.712 17.887 1.00 86.88 368 TYR A C 1
ATOM 2858 O O . TYR A 1 368 ? -17.128 4.498 17.727 1.00 86.88 368 TYR A O 1
ATOM 2866 N N . GLU A 1 369 ? -17.715 6.572 17.106 1.00 84.19 369 GLU A N 1
ATOM 2867 C CA . GLU A 1 369 ? -18.602 6.127 16.021 1.00 84.19 369 GLU A CA 1
ATOM 2868 C C . GLU A 1 369 ? -17.852 5.337 14.937 1.00 84.19 369 GLU A C 1
ATOM 2870 O O . GLU A 1 369 ? -18.388 4.362 14.417 1.00 84.19 369 GLU A O 1
ATOM 2875 N N . LEU A 1 370 ? -16.601 5.697 14.621 1.00 86.56 370 LEU A N 1
ATOM 2876 C CA . LEU A 1 370 ? -15.774 4.934 13.677 1.00 86.56 370 LEU A CA 1
ATOM 2877 C C . LEU A 1 370 ? -15.401 3.551 14.217 1.00 86.56 370 LEU A C 1
ATOM 2879 O O . LEU A 1 370 ? -15.461 2.572 13.477 1.00 86.56 370 LEU A O 1
ATOM 2883 N N . LEU A 1 371 ? -15.034 3.453 15.497 1.00 90.38 371 LEU A N 1
ATOM 2884 C CA . LEU A 1 371 ? -14.727 2.166 16.127 1.00 90.38 371 LEU A CA 1
ATOM 2885 C C . LEU A 1 371 ? -15.974 1.282 16.235 1.00 90.38 371 LEU A C 1
ATOM 2887 O O . LEU A 1 371 ? -15.926 0.089 15.930 1.00 90.38 371 LEU A O 1
ATOM 2891 N N . LYS A 1 372 ? -17.106 1.873 16.624 1.00 87.69 372 LYS A N 1
ATOM 2892 C CA . LYS A 1 372 ? -18.402 1.194 16.660 1.00 87.69 372 LYS A CA 1
ATOM 2893 C C . LYS A 1 372 ? -18.778 0.681 15.275 1.00 87.69 372 LYS A C 1
ATOM 2895 O O . LYS A 1 372 ? -19.108 -0.486 15.126 1.00 87.69 372 LYS A O 1
ATOM 2900 N N . TRP A 1 373 ? -18.661 1.521 14.252 1.00 88.19 373 TRP A N 1
ATOM 2901 C CA . TRP A 1 373 ? -18.895 1.106 12.877 1.00 88.19 373 TRP A CA 1
ATOM 2902 C C . TRP A 1 373 ? -18.002 -0.073 12.463 1.00 88.19 373 TRP A C 1
ATOM 2904 O O . TRP A 1 373 ? -18.512 -1.059 11.928 1.00 88.19 373 TRP A O 1
ATOM 2914 N N . ALA A 1 374 ? -16.692 0.022 12.712 1.00 90.19 374 ALA A N 1
ATOM 2915 C CA . ALA A 1 374 ? -15.731 -1.009 12.335 1.00 90.19 374 ALA A CA 1
ATOM 2916 C C . ALA A 1 374 ? -16.103 -2.363 12.954 1.00 90.19 374 ALA A C 1
ATOM 2918 O O . ALA A 1 374 ? -16.234 -3.351 12.240 1.00 90.19 374 ALA A O 1
ATOM 2919 N N . THR A 1 375 ? -16.365 -2.380 14.260 1.00 90.88 375 THR A N 1
ATOM 2920 C CA . THR A 1 375 ? -16.752 -3.600 14.992 1.00 90.88 375 THR A CA 1
ATOM 2921 C C . THR A 1 375 ? -18.128 -4.144 14.617 1.00 90.88 375 THR A C 1
ATOM 2923 O O . THR A 1 375 ? -18.386 -5.323 14.808 1.00 90.88 375 THR A O 1
ATOM 2926 N N . MET A 1 376 ? -19.017 -3.319 14.059 1.00 87.62 376 MET A N 1
ATOM 2927 C CA . MET A 1 376 ? -20.301 -3.787 13.528 1.00 87.62 376 MET A CA 1
ATOM 2928 C C . MET A 1 376 ? -20.214 -4.280 12.075 1.00 87.62 376 MET A C 1
ATOM 2930 O O . MET A 1 376 ? -21.097 -5.004 11.625 1.00 87.62 376 MET A O 1
ATOM 2934 N N . SER A 1 377 ? -19.207 -3.849 11.314 1.00 86.44 377 SER A N 1
ATOM 2935 C CA . SER A 1 377 ? -19.131 -4.084 9.861 1.00 86.44 377 SER A CA 1
ATOM 2936 C C . SER A 1 377 ? -18.178 -5.192 9.456 1.00 86.44 377 SER A C 1
ATOM 2938 O O . SER A 1 377 ? -18.197 -5.613 8.299 1.00 86.44 377 SER A O 1
ATOM 2940 N N . PHE A 1 378 ? -17.330 -5.616 10.382 1.00 90.44 378 PHE A N 1
ATOM 2941 C CA . PHE A 1 378 ? -16.345 -6.658 10.183 1.00 90.44 378 PHE A CA 1
ATOM 2942 C C . PHE A 1 378 ? -16.430 -7.641 11.341 1.00 90.44 378 PHE A C 1
ATOM 2944 O O . PHE A 1 378 ? -16.612 -7.232 12.484 1.00 90.44 378 PHE A O 1
ATOM 2951 N N . CYS A 1 379 ? -16.294 -8.924 11.033 1.00 91.12 379 CYS A N 1
ATOM 2952 C CA . CYS A 1 379 ? -16.161 -9.982 12.020 1.00 91.12 379 CYS A CA 1
ATOM 2953 C C . CYS A 1 379 ? -14.712 -10.469 12.086 1.00 91.12 379 CYS A C 1
ATOM 2955 O O . CYS A 1 379 ? -13.956 -10.320 11.124 1.00 91.12 379 CYS A O 1
ATOM 2957 N N . GLU A 1 380 ? -14.364 -11.100 13.208 1.00 93.12 380 GLU A N 1
ATOM 2958 C CA . GLU A 1 380 ? -13.014 -11.600 13.508 1.00 93.12 380 GLU A CA 1
ATOM 2959 C C . GLU A 1 380 ? -11.964 -10.492 13.640 1.00 93.12 380 GLU A C 1
ATOM 2961 O O . GLU A 1 380 ? -10.768 -10.717 13.436 1.00 93.12 380 GLU A O 1
ATOM 2966 N N . LEU A 1 381 ? -12.406 -9.284 13.992 1.00 95.12 381 LEU A N 1
ATOM 2967 C CA . LEU A 1 381 ? -11.545 -8.122 14.054 1.00 95.12 381 LEU A CA 1
ATOM 2968 C C . LEU A 1 381 ? -10.659 -8.205 15.291 1.00 95.12 381 LEU A C 1
ATOM 2970 O O . LEU A 1 381 ? -11.130 -8.167 16.420 1.00 95.12 381 LEU A O 1
ATOM 2974 N N . GLN A 1 382 ? -9.347 -8.288 15.087 1.00 96.06 382 GLN A N 1
ATOM 2975 C CA . GLN A 1 382 ? -8.348 -8.358 16.158 1.00 96.06 382 GLN A CA 1
ATOM 2976 C C . GLN A 1 382 ? -7.615 -7.029 16.331 1.00 96.06 382 GLN A C 1
ATOM 2978 O O . GLN A 1 382 ? -7.210 -6.669 17.443 1.00 96.06 382 GLN A O 1
ATOM 2983 N N . HIS A 1 383 ? -7.432 -6.281 15.245 1.00 97.06 383 HIS A N 1
ATOM 2984 C CA . HIS A 1 383 ? -6.672 -5.038 15.241 1.00 97.06 383 HIS A CA 1
ATOM 2985 C C . HIS A 1 383 ? -7.420 -3.936 14.494 1.00 97.06 383 HIS A C 1
ATOM 2987 O O . HIS A 1 383 ? -7.897 -4.146 13.383 1.00 97.06 383 HIS A O 1
ATOM 2993 N N . ILE A 1 384 ? -7.491 -2.748 15.094 1.00 96.00 384 ILE A N 1
ATOM 2994 C CA . ILE A 1 384 ? -8.014 -1.536 14.457 1.00 96.00 384 ILE A CA 1
ATOM 2995 C C . ILE A 1 384 ? -6.946 -0.449 14.547 1.00 96.00 384 ILE A C 1
ATOM 2997 O O . ILE A 1 384 ? -6.479 -0.140 15.639 1.00 96.00 384 ILE A O 1
ATOM 3001 N N . ASP A 1 385 ? -6.571 0.149 13.424 1.00 96.00 385 ASP A N 1
ATOM 3002 C CA . ASP A 1 385 ? -5.630 1.264 13.336 1.00 96.00 385 ASP A CA 1
ATOM 3003 C C . ASP A 1 385 ? -6.286 2.463 12.644 1.00 96.00 385 ASP A C 1
ATOM 3005 O O . ASP A 1 385 ? -6.485 2.494 11.431 1.00 96.00 385 ASP A O 1
ATOM 3009 N N . LEU A 1 386 ? -6.639 3.479 13.425 1.00 93.31 386 LEU A N 1
ATOM 3010 C CA . LEU A 1 386 ? -7.128 4.754 12.923 1.00 93.31 386 LEU A CA 1
ATOM 3011 C C . LEU A 1 386 ? -5.934 5.674 12.654 1.00 93.31 386 LEU A C 1
ATOM 3013 O O . LEU A 1 386 ? -5.457 6.387 13.543 1.00 93.31 386 LEU A O 1
ATOM 3017 N N . GLN A 1 387 ? -5.459 5.703 11.410 1.00 91.81 387 GLN A N 1
ATOM 3018 C CA . GLN A 1 387 ? -4.294 6.494 11.011 1.00 91.81 387 GLN A CA 1
ATOM 3019 C C . GLN A 1 387 ? -4.682 7.956 10.789 1.00 91.81 387 GLN A C 1
ATOM 3021 O O . GLN A 1 387 ? -4.898 8.411 9.664 1.00 91.81 387 GLN A O 1
ATOM 3026 N N . MET A 1 388 ? -4.767 8.702 11.886 1.00 88.00 388 MET A N 1
ATOM 3027 C CA . MET A 1 388 ? -5.102 10.123 11.908 1.00 88.00 388 MET A CA 1
ATOM 3028 C C . MET A 1 388 ? -3.938 10.976 12.413 1.00 88.00 388 MET A C 1
ATOM 3030 O O . MET A 1 388 ? -3.146 10.552 13.254 1.00 88.00 388 MET A O 1
ATOM 3034 N N . LYS A 1 389 ? -3.841 12.211 11.912 1.00 86.88 389 LYS A N 1
ATOM 3035 C CA . LYS A 1 389 ? -2.885 13.203 12.417 1.00 86.88 389 LYS A CA 1
ATOM 3036 C C . LYS A 1 389 ? -3.482 13.907 13.632 1.00 86.88 389 LYS A C 1
ATOM 3038 O O . LYS A 1 389 ? -4.353 14.760 13.489 1.00 86.88 389 LYS A O 1
ATOM 3043 N N . LEU A 1 390 ? -2.996 13.553 14.816 1.00 86.75 390 LEU A N 1
ATOM 3044 C CA . LEU A 1 390 ? -3.418 14.142 16.085 1.00 86.75 390 LEU A CA 1
ATOM 3045 C C . LEU A 1 390 ? -2.350 15.080 16.632 1.00 86.75 390 LEU A C 1
ATOM 3047 O O . LEU A 1 390 ? -1.152 14.832 16.492 1.00 86.75 390 LEU A O 1
ATOM 3051 N N . LYS A 1 391 ? -2.783 16.153 17.294 1.00 88.88 391 LYS A N 1
ATOM 3052 C CA . LYS A 1 391 ? -1.877 16.983 18.092 1.00 88.88 391 LYS A CA 1
ATOM 3053 C C . LYS A 1 391 ? -1.436 16.201 19.342 1.00 88.88 391 LYS A C 1
ATOM 3055 O O . LYS A 1 391 ? -2.222 15.395 19.845 1.00 88.88 391 LYS A O 1
ATOM 3060 N N . PRO A 1 392 ? -0.243 16.467 19.906 1.00 90.88 392 PRO A N 1
ATOM 3061 C CA . PRO A 1 392 ? 0.268 15.722 21.061 1.00 90.88 392 PRO A CA 1
ATOM 3062 C C . PRO A 1 392 ? -0.704 15.634 22.251 1.00 90.88 392 PRO A C 1
ATOM 3064 O O . PRO A 1 392 ? -0.880 14.559 22.811 1.00 90.88 392 PRO A O 1
ATOM 3067 N N . TYR A 1 393 ? -1.408 16.722 22.590 1.00 86.62 393 TYR A N 1
ATOM 3068 C CA . TYR A 1 393 ? -2.384 16.713 23.691 1.00 86.62 393 TYR A CA 1
ATOM 3069 C C . TYR A 1 393 ? -3.621 15.839 23.406 1.00 86.62 393 TYR A C 1
ATOM 3071 O O . TYR A 1 393 ? -4.183 15.244 24.324 1.00 86.62 393 TYR A O 1
ATOM 3079 N N . GLN A 1 394 ? -4.049 15.733 22.141 1.00 86.88 394 GLN A N 1
ATOM 3080 C CA . GLN A 1 394 ? -5.153 14.851 21.743 1.00 86.88 394 GLN A CA 1
ATOM 3081 C C . GLN A 1 394 ? -4.721 13.391 21.857 1.00 86.88 394 GLN A C 1
ATOM 3083 O O . GLN A 1 394 ? -5.481 12.568 22.354 1.00 86.88 394 GLN A O 1
ATOM 3088 N N . LEU A 1 395 ? -3.489 13.089 21.434 1.00 89.06 395 LEU A N 1
ATOM 3089 C CA . LEU A 1 395 ? -2.903 11.759 21.556 1.00 89.06 395 LEU A CA 1
ATOM 3090 C C . LEU A 1 395 ? -2.838 11.317 23.022 1.00 89.06 395 LEU A C 1
ATOM 3092 O O . LEU A 1 395 ? -3.208 10.190 23.338 1.00 89.06 395 LEU A O 1
ATOM 3096 N N . GLU A 1 396 ? -2.427 12.218 23.915 1.00 86.25 396 GLU A N 1
ATOM 3097 C CA . GLU A 1 396 ? -2.375 11.930 25.349 1.00 86.25 396 GLU A CA 1
ATOM 3098 C C . GLU A 1 396 ? -3.770 11.741 25.949 1.00 86.25 396 GLU A C 1
ATOM 3100 O O . GLU A 1 396 ? -3.992 10.801 26.704 1.00 86.25 396 GLU A O 1
ATOM 3105 N N . THR A 1 397 ? -4.742 12.556 25.528 1.00 84.75 397 THR A N 1
ATOM 3106 C CA . THR A 1 397 ? -6.149 12.355 25.905 1.00 84.75 397 THR A CA 1
ATOM 3107 C C . THR A 1 397 ? -6.615 10.960 25.487 1.00 84.75 397 THR A C 1
ATOM 3109 O O . THR A 1 397 ? -7.135 10.218 26.307 1.00 84.75 397 THR A O 1
ATOM 3112 N N . ILE A 1 398 ? -6.369 10.562 24.237 1.00 86.94 398 ILE A N 1
ATOM 3113 C CA . ILE A 1 398 ? -6.795 9.269 23.685 1.00 86.94 398 ILE A CA 1
ATOM 3114 C C . ILE A 1 398 ? -6.123 8.076 24.379 1.00 86.94 398 ILE A C 1
ATOM 3116 O O . ILE A 1 398 ? -6.781 7.063 24.589 1.00 86.94 398 ILE A O 1
ATOM 3120 N N . ARG A 1 399 ? -4.851 8.189 24.782 1.00 86.81 399 ARG A N 1
ATOM 3121 C CA . ARG A 1 399 ? -4.162 7.147 25.572 1.00 86.81 399 ARG A CA 1
ATOM 3122 C C . ARG A 1 399 ? -4.823 6.888 26.917 1.00 86.81 399 ARG A C 1
ATOM 3124 O O . ARG A 1 399 ? -4.779 5.770 27.416 1.00 86.81 399 ARG A O 1
ATOM 3131 N N . LEU A 1 400 ? -5.381 7.939 27.505 1.00 82.38 400 LEU A N 1
ATOM 3132 C CA . LEU A 1 400 ? -6.084 7.882 28.775 1.00 82.38 400 LEU A CA 1
ATOM 3133 C C . LEU A 1 400 ? -7.534 7.409 28.588 1.00 82.38 400 LEU A C 1
ATOM 3135 O O . LEU A 1 400 ? -8.136 6.874 29.510 1.00 82.38 400 LEU A O 1
ATOM 3139 N N . MET A 1 401 ? -8.108 7.569 27.398 1.00 82.81 401 MET A N 1
ATOM 3140 C CA . MET A 1 401 ? -9.471 7.137 27.133 1.00 82.81 401 MET A CA 1
ATOM 3141 C C . MET A 1 401 ? -9.606 5.618 27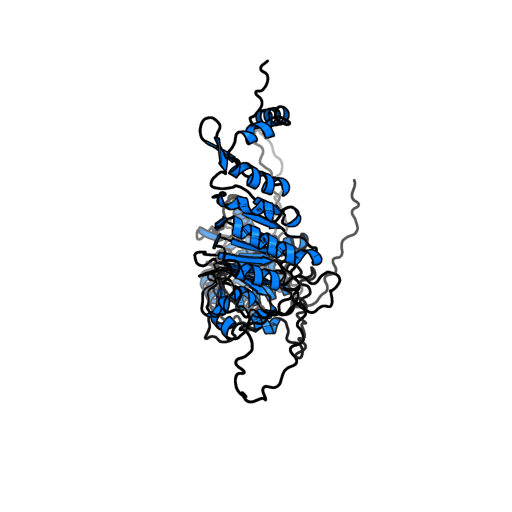.065 1.00 82.81 401 MET A C 1
ATOM 3143 O O . MET A 1 401 ? -8.812 4.914 26.439 1.00 82.81 401 MET A O 1
ATOM 3147 N N . GLU A 1 402 ? -10.700 5.140 27.644 1.00 83.62 402 GLU A N 1
ATOM 3148 C CA . GLU A 1 402 ? -11.168 3.776 27.471 1.00 83.62 402 GLU A CA 1
ATOM 3149 C C . GLU A 1 402 ? -12.307 3.724 26.465 1.00 83.62 402 GLU A C 1
ATOM 3151 O O . GLU A 1 402 ? -13.250 4.519 26.518 1.00 83.62 402 GLU A O 1
ATOM 3156 N N . PHE A 1 403 ? -12.238 2.743 25.574 1.00 86.06 403 PHE A N 1
ATOM 3157 C CA . PHE A 1 403 ? -13.275 2.487 24.590 1.00 86.06 403 PHE A CA 1
ATOM 3158 C C . PHE A 1 403 ? -13.988 1.181 24.921 1.00 86.06 403 PHE A C 1
ATOM 3160 O O . PHE A 1 403 ? -13.353 0.137 25.064 1.00 86.06 403 PHE A O 1
ATOM 3167 N N . TYR A 1 404 ? -15.315 1.244 25.012 1.00 85.88 404 TYR A N 1
ATOM 3168 C CA . TYR A 1 404 ? -16.170 0.065 25.101 1.00 85.88 404 TYR A CA 1
ATOM 3169 C C . TYR A 1 404 ? -16.692 -0.295 23.710 1.00 85.88 404 TYR A C 1
ATOM 3171 O O . TYR A 1 404 ? -17.427 0.490 23.104 1.00 85.88 404 TYR A O 1
ATOM 3179 N N . LEU A 1 405 ? -16.300 -1.468 23.208 1.00 86.19 405 LEU A N 1
ATOM 3180 C CA . LEU A 1 405 ? -16.661 -1.968 21.881 1.00 86.19 405 LEU A CA 1
ATOM 3181 C C . LEU A 1 405 ? -17.485 -3.261 22.023 1.00 86.19 405 LEU A C 1
ATOM 3183 O O . LEU A 1 405 ? -16.906 -4.341 22.069 1.00 86.19 405 LEU A O 1
ATOM 3187 N N . PRO A 1 406 ? -18.824 -3.174 22.124 1.00 73.81 406 PRO A N 1
ATOM 3188 C CA . PRO A 1 406 ? -19.671 -4.332 22.426 1.00 73.81 406 PRO A CA 1
ATOM 3189 C C . PRO A 1 406 ? -19.801 -5.341 21.275 1.00 73.81 406 PRO A C 1
ATOM 3191 O O . PRO A 1 406 ? -20.206 -6.473 21.512 1.00 73.81 406 PRO A O 1
ATOM 3194 N N . ALA A 1 407 ? -19.515 -4.936 20.033 1.00 73.50 407 ALA A N 1
ATOM 3195 C CA . ALA A 1 407 ? -19.898 -5.702 18.847 1.00 73.50 407 ALA A CA 1
ATOM 3196 C C . ALA A 1 407 ? -18.907 -6.809 18.440 1.00 73.50 407 ALA A C 1
ATOM 3198 O O . ALA A 1 407 ? -19.321 -7.745 17.764 1.00 73.50 407 ALA A O 1
ATOM 3199 N N . ASP A 1 408 ? -17.639 -6.748 18.866 1.00 73.38 408 ASP A N 1
ATOM 3200 C CA . ASP A 1 408 ? -16.664 -7.803 18.563 1.00 73.38 408 ASP A CA 1
ATOM 3201 C C . ASP A 1 408 ? -15.703 -8.036 19.750 1.00 73.38 408 ASP A C 1
ATOM 3203 O O . ASP A 1 408 ? -14.782 -7.239 19.971 1.00 73.38 408 ASP A O 1
ATOM 3207 N N . PRO A 1 409 ? -15.884 -9.123 20.532 1.00 71.94 409 PRO A N 1
ATOM 3208 C CA . PRO A 1 409 ? -15.029 -9.421 21.679 1.00 71.94 409 PRO A CA 1
ATOM 3209 C C . PRO A 1 409 ? -13.588 -9.775 21.278 1.00 71.94 409 PRO A C 1
ATOM 3211 O O . PRO A 1 409 ? -12.709 -9.832 22.143 1.00 71.94 409 PRO A O 1
ATOM 3214 N N . GLN A 1 410 ? -13.317 -10.018 19.991 1.00 88.19 410 GLN A N 1
ATOM 3215 C CA . GLN A 1 410 ? -11.997 -10.420 19.517 1.00 88.19 410 GLN A CA 1
ATOM 3216 C C . GLN A 1 410 ? -11.024 -9.246 19.364 1.00 88.19 410 GLN A C 1
ATOM 3218 O O . GLN A 1 410 ? -9.819 -9.490 19.285 1.00 88.19 410 GLN A O 1
ATOM 3223 N N . VAL A 1 411 ? -11.490 -7.988 19.394 1.00 93.56 411 VAL A N 1
ATOM 3224 C CA . VAL A 1 411 ? -10.635 -6.807 19.173 1.00 93.56 411 VAL A CA 1
ATOM 3225 C C . VAL A 1 411 ? -9.591 -6.678 20.274 1.00 93.56 411 VAL A C 1
ATOM 3227 O O . VAL A 1 411 ? -9.885 -6.263 21.393 1.00 93.56 411 VAL A O 1
ATOM 3230 N N . GLN A 1 412 ? -8.339 -6.995 19.944 1.00 92.50 412 GLN A N 1
ATOM 3231 C CA . GLN A 1 412 ? -7.175 -7.015 20.837 1.00 92.50 412 GLN A CA 1
ATOM 3232 C C . GLN A 1 412 ? -6.490 -5.669 20.990 1.00 92.50 412 GLN A C 1
ATOM 3234 O O . GLN A 1 412 ? -6.016 -5.325 22.076 1.00 92.50 412 GLN A O 1
ATOM 3239 N N . THR A 1 413 ? -6.422 -4.921 19.897 1.00 94.81 413 THR A N 1
ATOM 3240 C CA . THR A 1 413 ? -5.637 -3.695 19.840 1.00 94.81 413 THR A CA 1
ATOM 3241 C C . THR A 1 413 ? -6.387 -2.645 19.046 1.00 94.81 413 THR A C 1
ATOM 3243 O O . THR A 1 413 ? -6.783 -2.893 17.910 1.00 94.81 413 THR A O 1
ATOM 3246 N N . VAL A 1 414 ? -6.512 -1.454 19.628 1.00 95.31 414 VAL A N 1
ATOM 3247 C CA . VAL A 1 414 ? -6.940 -0.246 18.922 1.00 95.31 414 VAL A CA 1
ATOM 3248 C C . VAL A 1 414 ? -5.805 0.770 18.971 1.00 95.31 414 VAL A C 1
ATOM 3250 O O . VAL A 1 414 ? -5.347 1.152 20.052 1.00 95.31 414 VAL A O 1
ATOM 3253 N N . LEU A 1 415 ? -5.332 1.178 17.797 1.00 95.81 415 LEU A N 1
ATOM 3254 C CA . LEU A 1 415 ? -4.362 2.244 17.598 1.00 95.81 415 LEU A CA 1
ATOM 3255 C C . LEU A 1 415 ? -5.076 3.462 17.018 1.00 95.81 415 LEU A C 1
ATOM 3257 O O . LEU A 1 415 ? -5.888 3.339 16.106 1.00 95.81 415 LEU A O 1
ATOM 3261 N N . ILE A 1 416 ? -4.776 4.648 17.537 1.00 93.88 416 ILE A N 1
ATOM 3262 C CA . ILE A 1 416 ? -5.328 5.906 17.036 1.00 93.88 416 ILE A CA 1
ATOM 3263 C C . ILE A 1 416 ? -4.198 6.919 16.934 1.00 93.88 416 ILE A C 1
ATOM 3265 O O . ILE A 1 416 ? -3.592 7.297 17.936 1.00 93.88 416 ILE A O 1
ATOM 3269 N N . GLY A 1 417 ? -3.866 7.323 15.707 1.00 91.62 417 GLY A N 1
ATOM 3270 C CA . GLY A 1 417 ? -2.690 8.154 15.437 1.00 91.62 417 GLY A CA 1
ATOM 3271 C C . GLY A 1 417 ? -1.394 7.533 15.976 1.00 91.62 417 GLY A C 1
ATOM 3272 O O . GLY A 1 417 ? -0.507 8.252 16.427 1.00 91.62 417 GLY A O 1
ATOM 3273 N N . GLY A 1 418 ? -1.318 6.196 16.001 1.00 93.56 418 GLY A N 1
ATOM 3274 C CA . GLY A 1 418 ? -0.206 5.433 16.571 1.00 93.56 418 GLY A CA 1
ATOM 3275 C C . GLY A 1 418 ? -0.230 5.257 18.097 1.00 93.56 418 GLY A C 1
ATOM 3276 O O . GLY A 1 418 ? 0.611 4.531 18.625 1.00 93.56 418 GLY A O 1
ATOM 3277 N N . ALA A 1 419 ? -1.169 5.866 18.832 1.00 93.38 419 ALA A N 1
ATOM 3278 C CA . ALA A 1 419 ? -1.341 5.591 20.258 1.00 93.38 419 ALA A CA 1
ATOM 3279 C C . ALA A 1 419 ? -2.219 4.364 20.490 1.00 93.38 419 ALA A C 1
ATOM 3281 O O . ALA A 1 419 ? -3.333 4.282 19.977 1.00 93.38 419 ALA A O 1
ATOM 3282 N N . ARG A 1 420 ? -1.736 3.443 21.325 1.00 93.69 420 ARG A N 1
ATOM 3283 C CA . ARG A 1 420 ? -2.531 2.319 21.813 1.00 93.69 420 ARG A CA 1
ATOM 3284 C C . ARG A 1 420 ? -3.561 2.813 22.823 1.00 93.69 420 ARG A C 1
ATOM 3286 O O . ARG A 1 420 ? -3.191 3.449 23.806 1.00 93.69 420 ARG A O 1
ATOM 3293 N N . CYS A 1 421 ? -4.826 2.517 22.560 1.00 92.56 421 CYS A N 1
ATOM 3294 C CA . CYS A 1 421 ? -5.943 2.869 23.429 1.00 92.56 421 CYS A CA 1
ATOM 3295 C C . CYS A 1 421 ? -6.217 1.763 24.448 1.00 92.56 421 CYS A C 1
ATOM 3297 O O . CYS A 1 421 ? -5.883 0.596 24.213 1.00 92.56 421 CYS A O 1
ATOM 3299 N N . LEU A 1 422 ? -6.859 2.132 25.555 1.00 86.38 422 LEU A N 1
ATOM 3300 C CA . LEU A 1 422 ? -7.377 1.179 26.529 1.00 86.38 422 LEU A CA 1
ATOM 3301 C C . LEU A 1 422 ? -8.739 0.664 26.047 1.00 86.38 422 LEU A C 1
ATOM 3303 O O . LEU A 1 422 ? -9.589 1.439 25.602 1.00 86.38 422 LEU A O 1
ATOM 3307 N N . LEU A 1 423 ? -8.939 -0.652 26.100 1.00 87.00 423 LEU A N 1
ATOM 3308 C CA . LEU A 1 423 ? -10.191 -1.294 25.709 1.00 87.00 423 LEU A CA 1
ATOM 3309 C C . LEU A 1 423 ? -10.880 -1.828 26.950 1.00 87.00 423 LEU A C 1
ATOM 3311 O O . LEU A 1 423 ? -10.350 -2.720 27.604 1.00 87.00 423 LEU A O 1
ATOM 3315 N N . PHE A 1 424 ? -12.071 -1.311 27.231 1.00 80.50 424 PHE A N 1
ATOM 3316 C CA . PHE A 1 424 ? -12.893 -1.837 28.306 1.00 80.50 424 PHE A CA 1
ATOM 3317 C C . PHE A 1 424 ? -13.566 -3.130 27.843 1.00 80.50 424 PHE A C 1
ATOM 3319 O O . PHE A 1 424 ? -14.343 -3.120 26.882 1.00 80.50 424 PHE A O 1
ATOM 3326 N N . ARG A 1 425 ? -13.281 -4.240 28.532 1.00 78.44 425 ARG A N 1
ATOM 3327 C CA . ARG A 1 425 ? -13.895 -5.546 28.266 1.00 78.44 425 ARG A CA 1
ATOM 3328 C C . ARG A 1 425 ? -14.591 -6.085 29.512 1.00 78.44 425 ARG A C 1
ATOM 3330 O O . ARG A 1 425 ? -13.935 -6.734 30.327 1.00 78.44 425 ARG A O 1
ATOM 3337 N N . PRO A 1 426 ? -15.911 -5.886 29.643 1.00 66.88 426 PRO A N 1
ATOM 3338 C CA . PRO A 1 426 ? -16.649 -6.389 30.798 1.00 66.88 426 PRO A CA 1
ATOM 3339 C C . PRO A 1 426 ? -16.585 -7.921 30.910 1.00 66.88 426 PRO A C 1
ATOM 3341 O O . PRO A 1 426 ? -16.637 -8.450 32.014 1.00 66.88 426 PRO A O 1
ATOM 3344 N N . ASP A 1 427 ? -16.404 -8.626 29.787 1.00 63.34 427 ASP A N 1
ATOM 3345 C CA . ASP A 1 427 ? -16.454 -10.092 29.736 1.00 63.34 427 ASP A CA 1
ATOM 3346 C C . ASP A 1 427 ? -15.123 -10.776 30.082 1.00 63.34 427 ASP A C 1
ATOM 3348 O O . ASP A 1 427 ? -15.105 -11.967 30.387 1.00 63.34 427 ASP A O 1
ATOM 3352 N N . VAL A 1 428 ? -13.998 -10.052 30.006 1.00 58.53 428 VAL A N 1
ATOM 3353 C CA . VAL A 1 428 ? -12.658 -10.639 30.205 1.00 58.53 428 VAL A CA 1
ATOM 3354 C C . VAL A 1 428 ? -12.241 -10.616 31.674 1.00 58.53 428 VAL A C 1
ATOM 3356 O O . VAL A 1 428 ? -11.420 -11.435 32.077 1.00 58.53 428 VAL A O 1
ATOM 3359 N N . VAL A 1 429 ? -12.849 -9.754 32.493 1.00 52.59 429 VAL A N 1
ATOM 3360 C CA . VAL A 1 429 ? -12.708 -9.816 33.951 1.00 52.59 429 VAL A CA 1
ATOM 3361 C C . VAL A 1 429 ? -14.055 -9.496 34.613 1.00 52.59 429 VAL A C 1
ATOM 3363 O O . VAL A 1 429 ? -14.261 -8.372 35.080 1.00 52.59 429 VAL A O 1
ATOM 3366 N N . PRO A 1 430 ? -15.001 -10.453 34.677 1.00 48.84 430 PRO A N 1
ATOM 3367 C CA . PRO A 1 430 ? -16.091 -10.342 35.636 1.00 48.84 430 PRO A CA 1
ATOM 3368 C C . PRO A 1 430 ? -15.455 -10.284 37.032 1.00 48.84 430 PRO A C 1
ATOM 3370 O O . PRO A 1 430 ? -14.930 -11.283 37.514 1.00 48.84 430 PRO A O 1
ATOM 3373 N N . GLY A 1 431 ? -15.403 -9.096 37.648 1.00 52.69 431 GLY A N 1
ATOM 3374 C CA . GLY A 1 431 ? -14.984 -8.980 39.047 1.00 52.69 431 GLY A CA 1
ATOM 3375 C C . GLY A 1 431 ? -13.959 -7.939 39.462 1.00 52.69 431 GLY A C 1
ATOM 3376 O O . GLY A 1 431 ? -13.778 -7.777 40.662 1.00 52.69 431 GLY A O 1
ATOM 3377 N N . SER A 1 432 ? -13.271 -7.240 38.558 1.00 56.62 432 SER A N 1
ATOM 3378 C CA . SER A 1 432 ? -12.246 -6.263 38.973 1.00 56.62 432 SER A CA 1
ATOM 3379 C C . SER A 1 432 ? -12.770 -4.828 38.943 1.00 56.62 432 SER A C 1
ATOM 3381 O O . SER A 1 432 ? -12.217 -3.957 38.269 1.00 56.62 432 SER A O 1
ATOM 3383 N N . PHE A 1 433 ? -13.865 -4.576 39.653 1.00 63.25 433 PHE A N 1
ATOM 3384 C CA . PHE A 1 433 ? -14.267 -3.222 40.019 1.00 63.25 433 PHE A CA 1
ATOM 3385 C C . PHE A 1 433 ? -14.017 -3.043 41.509 1.00 63.25 433 PHE A C 1
ATOM 3387 O O . PHE A 1 433 ? -14.323 -3.937 42.293 1.00 63.25 433 PHE A O 1
ATOM 3394 N N . ILE A 1 434 ? -13.474 -1.887 41.900 1.00 72.31 434 ILE A N 1
ATOM 3395 C CA . ILE A 1 434 ? -13.516 -1.499 43.308 1.00 72.31 434 ILE A CA 1
ATOM 3396 C C . ILE A 1 434 ? -14.667 -0.532 43.502 1.00 72.31 434 ILE A C 1
ATOM 3398 O O . ILE A 1 434 ? -14.693 0.553 42.913 1.00 72.31 434 ILE A O 1
ATOM 3402 N N . PHE A 1 435 ? -15.617 -0.937 44.336 1.00 78.06 435 PHE A N 1
ATOM 3403 C CA . PHE A 1 435 ? -16.768 -0.122 44.684 1.00 78.06 435 PHE A CA 1
ATOM 3404 C C . PHE A 1 435 ? -16.549 0.530 46.045 1.00 78.06 435 PHE A C 1
ATOM 3406 O O . PHE A 1 435 ? -16.473 -0.165 47.054 1.00 78.06 435 PHE A O 1
ATOM 3413 N N . TYR A 1 436 ? -16.423 1.853 46.070 1.00 81.88 436 TYR A N 1
ATOM 3414 C CA . TYR A 1 436 ? -16.249 2.644 47.281 1.00 81.88 436 TYR A CA 1
ATOM 3415 C C . TYR A 1 436 ? -17.619 3.125 47.749 1.00 81.88 436 TYR A C 1
ATOM 3417 O O . TYR A 1 436 ? -18.210 4.039 47.168 1.00 81.88 436 TYR A O 1
ATOM 3425 N N . VAL A 1 437 ? -18.105 2.521 48.827 1.00 82.81 437 VAL A N 1
ATOM 3426 C CA . VAL A 1 437 ? -19.327 2.928 49.521 1.00 82.81 437 VAL A CA 1
ATOM 3427 C C . VAL A 1 437 ? -18.923 3.768 50.731 1.00 82.81 437 VAL A C 1
ATOM 3429 O O . VAL A 1 437 ? -18.174 3.271 51.577 1.00 82.81 437 VAL A O 1
ATOM 3432 N N . PRO A 1 438 ? -19.383 5.024 50.858 1.00 84.31 438 PRO A N 1
ATOM 3433 C CA . PRO A 1 438 ? -19.204 5.791 52.084 1.00 84.31 438 PRO A CA 1
ATOM 3434 C C . PRO A 1 438 ? -19.742 5.006 53.276 1.00 84.31 438 PRO A C 1
ATOM 3436 O O . PRO A 1 438 ? -20.837 4.448 53.195 1.00 84.31 438 PRO A O 1
ATOM 3439 N N . ILE A 1 439 ? -19.018 4.990 54.396 1.00 81.88 439 ILE A N 1
ATOM 3440 C CA . ILE A 1 439 ? -19.459 4.233 55.580 1.00 81.88 439 ILE A CA 1
ATOM 3441 C C . ILE A 1 439 ? -20.853 4.674 56.051 1.00 81.88 439 ILE A C 1
ATOM 3443 O O . ILE A 1 439 ? -21.667 3.837 56.429 1.00 81.88 439 ILE A O 1
ATOM 3447 N N . SER A 1 440 ? -21.186 5.962 55.925 1.00 82.25 440 SER A N 1
ATOM 3448 C CA . SER A 1 440 ? -22.520 6.495 56.245 1.00 82.25 440 SER A CA 1
ATOM 3449 C C . SER A 1 440 ? -23.657 5.871 55.426 1.00 82.25 440 SER A C 1
ATOM 3451 O O . SER A 1 440 ? -24.803 5.860 55.869 1.00 82.25 440 SER A O 1
ATOM 3453 N N . LYS A 1 441 ? -23.356 5.345 54.235 1.00 83.75 441 LYS A N 1
ATOM 3454 C CA . LYS A 1 441 ? -24.302 4.673 53.339 1.00 83.75 441 LYS A CA 1
ATOM 3455 C C . LYS A 1 441 ? -24.205 3.151 53.405 1.00 83.75 441 LYS A C 1
ATOM 3457 O O . LYS A 1 441 ? -25.029 2.477 52.792 1.00 83.75 441 LYS A O 1
ATOM 3462 N N . TRP A 1 442 ? -23.247 2.606 54.153 1.00 82.00 442 TRP A N 1
ATOM 3463 C CA . TRP A 1 442 ? -23.062 1.164 54.281 1.00 82.00 442 TRP A CA 1
ATOM 3464 C C . TRP A 1 442 ? -24.313 0.436 54.794 1.00 82.00 442 TRP A C 1
ATOM 3466 O O . TRP A 1 442 ? -24.706 -0.531 54.151 1.00 82.00 442 TRP A O 1
ATOM 3476 N N . PRO A 1 443 ? -25.042 0.927 55.819 1.00 83.06 443 PRO A N 1
ATOM 3477 C CA . PRO A 1 443 ? -26.276 0.263 56.255 1.00 83.06 443 PRO A CA 1
ATOM 3478 C C . PRO A 1 443 ? -27.356 0.214 55.157 1.00 83.06 443 PRO A C 1
ATOM 3480 O O . PRO A 1 443 ? -28.103 -0.756 55.024 1.00 83.06 443 PRO A O 1
ATOM 3483 N N . ALA A 1 444 ? -27.436 1.255 54.319 1.00 79.25 444 ALA A N 1
ATOM 3484 C CA . ALA A 1 444 ? -28.361 1.296 53.185 1.00 79.25 444 ALA A CA 1
ATOM 3485 C C . ALA A 1 444 ? -27.926 0.348 52.050 1.00 79.25 444 ALA A C 1
ATOM 3487 O O . ALA A 1 444 ? -28.773 -0.213 51.358 1.00 79.25 444 ALA A O 1
ATOM 3488 N N . TRP A 1 445 ? -26.618 0.153 51.870 1.00 79.12 445 TRP A N 1
ATOM 3489 C CA . TRP A 1 445 ? -26.058 -0.848 50.962 1.00 79.12 445 TRP A CA 1
ATOM 3490 C C . TRP A 1 445 ? -26.349 -2.273 51.437 1.00 79.12 445 TRP A C 1
ATOM 3492 O O . TRP A 1 445 ? -26.842 -3.093 50.666 1.00 79.12 445 TRP A O 1
ATOM 3502 N N . GLU A 1 446 ? -26.101 -2.539 52.714 1.00 75.81 446 GLU A N 1
ATOM 3503 C CA . GLU A 1 446 ? -26.280 -3.837 53.357 1.00 75.81 446 GLU A CA 1
ATOM 3504 C C . GLU A 1 446 ? -27.747 -4.281 53.384 1.00 75.81 446 GLU A C 1
ATOM 3506 O O . GLU A 1 446 ? -28.064 -5.410 53.018 1.00 75.81 446 GLU A O 1
ATOM 3511 N N . SER A 1 447 ? -28.664 -3.360 53.702 1.00 80.88 447 SER A N 1
ATOM 3512 C CA . SER A 1 447 ? -30.113 -3.612 53.619 1.00 80.88 447 SER A CA 1
ATOM 3513 C C . SER A 1 447 ? -30.616 -3.873 52.194 1.00 80.88 447 SER A C 1
ATOM 3515 O O . SER A 1 447 ? -31.781 -4.213 52.009 1.00 80.88 447 SER A O 1
ATOM 3517 N N . GLY A 1 448 ? -29.769 -3.692 51.177 1.00 76.94 448 GLY A N 1
ATOM 3518 C CA . GLY A 1 448 ? -30.110 -3.872 49.771 1.00 76.94 448 GLY A CA 1
ATOM 3519 C C . GLY A 1 448 ? -30.780 -2.660 49.125 1.00 76.94 448 GLY A C 1
ATOM 3520 O O . GLY A 1 448 ? -30.801 -2.587 47.902 1.00 76.94 448 GLY A O 1
ATOM 3521 N N . THR A 1 449 ? -31.242 -1.675 49.898 1.00 81.56 449 THR A N 1
ATOM 3522 C CA . THR A 1 449 ? -31.955 -0.491 49.381 1.00 81.56 449 THR A CA 1
ATOM 3523 C C . THR A 1 449 ? -31.095 0.298 48.390 1.00 81.56 449 THR A C 1
ATOM 3525 O O . THR A 1 449 ? -31.462 0.504 47.238 1.00 81.56 449 THR A O 1
ATOM 3528 N N . LEU A 1 450 ? -29.880 0.662 48.805 1.00 76.56 450 LEU A N 1
ATOM 3529 C CA . LEU A 1 450 ? -28.941 1.402 47.963 1.00 76.56 450 LEU A CA 1
ATOM 3530 C C . LEU A 1 450 ? -28.389 0.541 46.821 1.00 76.56 450 LEU A C 1
ATOM 3532 O O . LEU A 1 450 ? -28.009 1.056 45.772 1.00 76.56 450 LEU A O 1
ATOM 3536 N N . ARG A 1 451 ? -28.346 -0.782 47.024 1.00 69.06 451 ARG A N 1
ATOM 3537 C CA . ARG A 1 451 ? -27.963 -1.753 45.995 1.00 69.06 451 ARG A CA 1
ATOM 3538 C C . ARG A 1 451 ? -29.001 -1.790 44.877 1.00 69.06 451 ARG A C 1
ATOM 3540 O O . ARG A 1 451 ? -28.629 -1.802 43.709 1.00 69.06 451 ARG A O 1
ATOM 3547 N N . GLU A 1 452 ? -30.283 -1.802 45.219 1.00 75.00 452 GLU A N 1
ATOM 3548 C CA . GLU A 1 452 ? -31.385 -1.772 44.258 1.00 75.00 452 GLU A CA 1
ATOM 3549 C C . GLU A 1 452 ? -31.423 -0.444 43.504 1.00 75.00 452 GLU A C 1
ATOM 3551 O O . GLU A 1 452 ? -31.443 -0.464 42.274 1.00 75.00 452 GLU A O 1
ATOM 3556 N N . GLU A 1 453 ? -31.289 0.684 44.209 1.00 77.44 453 GLU A N 1
ATOM 3557 C CA . GLU A 1 453 ? -31.158 2.011 43.593 1.00 77.44 453 GLU A CA 1
ATOM 3558 C C . GLU A 1 453 ? -29.962 2.081 42.636 1.00 77.44 453 GLU A C 1
ATOM 3560 O O . GLU A 1 453 ? -30.068 2.611 41.530 1.00 77.44 453 GLU A O 1
ATOM 3565 N N . PHE A 1 454 ? -28.821 1.506 43.025 1.00 70.62 454 PHE A N 1
ATOM 3566 C CA . PHE A 1 454 ? -27.644 1.417 42.169 1.00 70.62 454 PHE A CA 1
ATOM 3567 C C . PHE A 1 454 ? -27.909 0.563 40.927 1.00 70.62 454 PHE A C 1
ATOM 3569 O O . PHE A 1 454 ? -27.606 0.990 39.812 1.00 70.62 454 PHE A O 1
ATOM 3576 N N . CYS A 1 455 ? -28.479 -0.632 41.095 1.00 66.50 455 CYS A N 1
ATOM 3577 C CA . CYS A 1 455 ? -28.825 -1.511 39.985 1.00 66.50 455 CYS A CA 1
ATOM 3578 C C . CYS A 1 455 ? -29.824 -0.837 39.035 1.00 66.50 455 CYS A C 1
ATOM 3580 O O . CYS A 1 455 ? -29.693 -0.983 37.822 1.00 66.50 455 CYS A O 1
ATOM 3582 N N . GLU A 1 456 ? -30.792 -0.081 39.551 1.00 68.00 456 GLU A N 1
ATOM 3583 C CA . GLU A 1 456 ? -31.752 0.689 38.757 1.00 68.00 456 GLU A CA 1
ATOM 3584 C C . GLU A 1 456 ? -31.109 1.875 38.037 1.00 68.00 456 GLU A C 1
ATOM 3586 O O . GLU A 1 456 ? -31.318 2.039 36.835 1.00 68.00 456 GLU A O 1
ATOM 3591 N N . ALA A 1 457 ? -30.265 2.654 38.715 1.00 65.88 457 ALA A N 1
ATOM 3592 C CA . ALA A 1 457 ? -29.517 3.749 38.103 1.00 65.88 457 ALA A CA 1
ATOM 3593 C C . ALA A 1 457 ? -28.565 3.236 37.010 1.00 65.88 457 ALA A C 1
ATOM 3595 O O . ALA A 1 457 ? -28.465 3.824 35.932 1.00 65.88 457 ALA A O 1
ATOM 3596 N N . TYR A 1 458 ? -27.904 2.102 37.253 1.00 58.41 458 TYR A N 1
ATOM 3597 C CA . TYR A 1 458 ? -27.041 1.443 36.280 1.00 58.41 458 TYR A CA 1
ATOM 3598 C C . TYR A 1 458 ? -27.833 0.886 35.089 1.00 58.41 458 TYR A C 1
ATOM 3600 O O . TYR A 1 458 ? -27.397 1.034 33.946 1.00 58.41 458 TYR A O 1
ATOM 3608 N N . ARG A 1 459 ? -29.019 0.302 35.326 1.00 60.84 459 ARG A N 1
ATOM 3609 C CA . ARG A 1 459 ? -29.957 -0.089 34.258 1.00 60.84 459 ARG A CA 1
ATOM 3610 C C . ARG A 1 459 ? -30.388 1.129 33.434 1.00 60.84 459 ARG A C 1
ATOM 3612 O O . ARG A 1 459 ? -30.357 1.056 32.214 1.00 60.84 459 ARG A O 1
ATOM 3619 N N . GLY A 1 460 ? -30.703 2.257 34.074 1.00 55.56 460 GLY A N 1
ATOM 3620 C CA . GLY A 1 460 ? -31.113 3.499 33.407 1.00 55.56 460 GLY A CA 1
ATOM 3621 C C . GLY A 1 460 ? -30.012 4.182 32.584 1.00 55.56 460 GLY A C 1
ATOM 3622 O O . GLY A 1 460 ? -30.311 4.871 31.610 1.00 55.56 460 GLY A O 1
ATOM 3623 N N . LEU A 1 461 ? -28.735 3.967 32.923 1.00 50.16 461 LEU A N 1
ATOM 3624 C CA . LEU A 1 461 ? -27.587 4.446 32.140 1.00 50.16 461 LEU A CA 1
ATOM 3625 C C . LEU A 1 461 ? -27.397 3.689 30.813 1.00 50.16 461 LEU A C 1
ATOM 3627 O O . LEU A 1 461 ? -26.675 4.173 29.939 1.00 50.16 461 LEU A O 1
ATOM 3631 N N . LYS A 1 462 ? -28.039 2.528 30.637 1.00 47.62 462 LYS A N 1
ATOM 3632 C CA . LYS A 1 462 ? -27.997 1.741 29.401 1.00 47.62 462 LYS A CA 1
ATOM 3633 C C . LYS A 1 462 ? -29.342 1.837 28.687 1.00 47.62 462 LYS A C 1
ATOM 3635 O O . LYS A 1 462 ? -30.337 1.274 29.120 1.00 47.62 462 LYS A O 1
ATOM 3640 N N . THR A 1 463 ? -29.373 2.546 27.563 1.00 41.28 463 THR A N 1
ATOM 3641 C CA . THR A 1 463 ? -30.536 2.545 26.664 1.00 41.28 463 THR A CA 1
ATOM 3642 C C . THR A 1 463 ? -30.854 1.119 26.194 1.00 41.28 463 THR A C 1
ATOM 3644 O O . THR A 1 463 ? -29.927 0.386 25.860 1.00 41.28 463 THR A O 1
ATOM 3647 N N . ASP A 1 464 ? -32.147 0.785 26.124 1.00 38.62 464 ASP A N 1
ATOM 3648 C CA . ASP A 1 464 ? -32.856 -0.503 25.912 1.00 38.62 464 ASP A CA 1
ATOM 3649 C C . ASP A 1 464 ? -32.296 -1.608 24.975 1.00 38.62 464 ASP A C 1
ATOM 3651 O O . ASP A 1 464 ? -32.936 -2.644 24.814 1.00 38.62 464 ASP A O 1
ATOM 3655 N N . LYS A 1 465 ? -31.136 -1.462 24.326 1.00 41.41 465 LYS A N 1
ATOM 3656 C CA . LYS A 1 465 ? -30.645 -2.430 23.323 1.00 41.41 465 LYS A CA 1
ATOM 3657 C C . LYS A 1 465 ? -29.543 -3.391 23.787 1.00 41.41 465 LYS A C 1
ATOM 3659 O O . LYS A 1 465 ? -29.291 -4.358 23.078 1.00 41.41 465 LYS A O 1
ATOM 3664 N N . ASP A 1 466 ? -28.968 -3.217 24.978 1.00 41.09 466 ASP A N 1
ATOM 3665 C CA . ASP A 1 466 ? -27.823 -4.020 25.462 1.00 41.09 466 ASP A CA 1
ATOM 3666 C C . ASP A 1 466 ? -28.196 -5.018 26.586 1.00 41.09 466 ASP A C 1
ATOM 3668 O O . ASP A 1 466 ? -27.428 -5.252 27.525 1.00 41.09 466 ASP A O 1
ATOM 3672 N N . LEU A 1 467 ? -29.399 -5.606 26.520 1.00 37.25 467 LEU A N 1
ATOM 3673 C CA . LEU A 1 467 ? -30.012 -6.358 27.629 1.00 37.25 467 LEU A CA 1
ATOM 3674 C C . LEU A 1 467 ? -29.234 -7.614 28.089 1.00 37.25 467 LEU A C 1
ATOM 3676 O O . LEU A 1 467 ? -29.402 -8.047 29.231 1.00 37.25 467 LEU A O 1
ATOM 3680 N N . HIS A 1 468 ? -28.358 -8.189 27.258 1.00 36.34 468 HIS A N 1
ATOM 3681 C CA . HIS A 1 468 ? -27.834 -9.547 27.480 1.00 36.34 468 HIS A CA 1
ATOM 3682 C C . HIS A 1 468 ? -26.714 -9.663 28.537 1.00 36.34 468 HIS A C 1
ATOM 3684 O O . HIS A 1 468 ? -26.478 -10.744 29.066 1.00 36.34 468 HIS A O 1
ATOM 3690 N N . CYS A 1 469 ? -26.056 -8.562 28.918 1.00 36.41 469 CYS A N 1
ATOM 3691 C CA . CYS A 1 469 ? -24.993 -8.584 29.938 1.00 36.41 469 CYS A CA 1
ATOM 3692 C C . CYS A 1 469 ? -25.523 -8.372 31.377 1.00 36.41 469 CYS A C 1
ATOM 3694 O O . CYS A 1 469 ? -24.804 -8.605 32.350 1.00 36.41 469 CYS A O 1
ATOM 3696 N N . SER A 1 470 ? -26.773 -7.913 31.535 1.00 37.72 470 SER A N 1
ATOM 3697 C CA . SER A 1 470 ? -27.319 -7.513 32.842 1.00 37.72 470 SER A CA 1
ATOM 3698 C C . SER A 1 470 ? -27.774 -8.689 33.707 1.00 37.72 470 SER A C 1
ATOM 3700 O O . SER A 1 470 ? -27.651 -8.616 34.929 1.00 37.72 470 SER A O 1
ATOM 3702 N N . GLU A 1 471 ? -28.230 -9.787 33.099 1.00 40.59 471 GLU A N 1
ATOM 3703 C CA . GLU A 1 471 ? -28.607 -10.995 33.840 1.00 40.59 471 GLU A CA 1
ATOM 3704 C C . GLU A 1 471 ? -27.400 -11.616 34.538 1.00 40.59 471 GLU A C 1
ATOM 3706 O O . GLU A 1 471 ? -27.529 -12.022 35.684 1.00 40.59 471 GLU A O 1
ATOM 3711 N N . LYS A 1 472 ? -26.212 -11.591 33.918 1.00 38.31 472 LYS A N 1
ATOM 3712 C CA . LYS A 1 472 ? -24.992 -12.177 34.490 1.00 38.31 472 LYS A CA 1
ATOM 3713 C C . LYS A 1 472 ? -24.392 -11.329 35.619 1.00 38.31 472 LYS A C 1
ATOM 3715 O O . LYS A 1 472 ? -24.087 -11.874 36.668 1.00 38.31 472 LYS A O 1
ATOM 3720 N N . LEU A 1 473 ? -24.326 -9.998 35.467 1.00 38.72 473 LEU A N 1
ATOM 3721 C CA . LEU A 1 473 ? -23.813 -9.101 36.520 1.00 38.72 473 LEU A CA 1
ATOM 3722 C C . LEU A 1 473 ? -24.781 -8.976 37.716 1.00 38.72 473 LEU A C 1
ATOM 3724 O O . LEU A 1 473 ? -24.332 -8.854 38.852 1.00 38.72 473 LEU A O 1
ATOM 3728 N N . ASN A 1 474 ? -26.104 -9.024 37.484 1.00 38.75 474 ASN A N 1
ATOM 3729 C CA . ASN A 1 474 ? -27.091 -9.089 38.570 1.00 38.75 474 ASN A CA 1
ATOM 3730 C C . ASN A 1 474 ? -27.119 -10.474 39.234 1.00 38.75 474 ASN A C 1
ATOM 3732 O O . ASN A 1 474 ? -27.275 -10.530 40.455 1.00 38.75 474 ASN A O 1
ATOM 3736 N N . LEU A 1 475 ? -26.958 -11.577 38.482 1.00 38.28 475 LEU A N 1
ATOM 3737 C CA . LEU A 1 475 ? -26.781 -12.907 39.083 1.00 38.28 475 LEU A CA 1
ATOM 3738 C C . LEU A 1 475 ? -25.523 -12.934 39.949 1.00 38.28 475 LEU A C 1
ATOM 3740 O O . LEU A 1 475 ? -25.612 -13.369 41.091 1.00 38.28 475 LEU A O 1
ATOM 3744 N N . ASP A 1 476 ? -24.398 -12.423 39.448 1.00 47.34 476 ASP A N 1
ATOM 3745 C CA . ASP A 1 476 ? -23.141 -12.397 40.193 1.00 47.34 476 ASP A CA 1
ATOM 3746 C C . ASP A 1 476 ? -23.292 -11.523 41.448 1.00 47.34 476 ASP A C 1
ATOM 3748 O O . ASP A 1 476 ? -23.196 -12.045 42.552 1.00 47.34 476 ASP A O 1
ATOM 3752 N N . LEU A 1 477 ? -23.677 -10.243 41.349 1.00 43.22 477 LEU A N 1
ATOM 3753 C CA . LEU A 1 477 ? -23.811 -9.357 42.524 1.00 43.22 477 LEU A CA 1
ATOM 3754 C C . LEU A 1 477 ? -24.836 -9.843 43.568 1.00 43.22 477 LEU A C 1
ATOM 3756 O O . LEU A 1 477 ? -24.624 -9.663 44.765 1.00 43.22 477 LEU A O 1
ATOM 3760 N N . SER A 1 478 ? -25.949 -10.454 43.154 1.00 44.88 478 SER A N 1
ATOM 3761 C CA . SER A 1 478 ? -26.952 -10.975 44.098 1.00 44.88 478 SER A CA 1
ATOM 3762 C C . SER A 1 478 ? -26.550 -12.303 44.749 1.00 44.88 478 SER A C 1
ATOM 3764 O O . SER A 1 478 ? -26.991 -12.575 45.867 1.00 44.88 478 SER A O 1
ATOM 3766 N N . THR A 1 479 ? -25.713 -13.108 44.085 1.00 46.31 479 THR A N 1
ATOM 3767 C CA . THR A 1 479 ? -25.166 -14.370 44.617 1.00 46.31 479 THR A CA 1
ATOM 3768 C C . THR A 1 479 ? -24.001 -14.103 45.565 1.00 46.31 479 THR A C 1
ATOM 3770 O O . THR A 1 479 ? -23.939 -14.692 46.638 1.00 46.31 479 THR A O 1
ATOM 3773 N N . ILE A 1 480 ? -23.154 -13.136 45.219 1.00 47.56 480 ILE A N 1
ATOM 3774 C CA . ILE A 1 480 ? -22.008 -12.663 46.000 1.00 47.56 480 ILE A CA 1
ATOM 3775 C C . ILE A 1 480 ? -22.401 -12.142 47.395 1.00 47.56 480 ILE A C 1
ATOM 3777 O O . ILE A 1 480 ? -21.645 -12.265 48.352 1.00 47.56 480 ILE A O 1
ATOM 3781 N N . LEU A 1 481 ? -23.586 -11.539 47.526 1.00 49.03 481 LEU A N 1
ATOM 3782 C CA . LEU A 1 481 ? -23.935 -10.699 48.680 1.00 49.03 481 LEU A CA 1
ATOM 3783 C C . LEU A 1 481 ? -24.944 -11.330 49.655 1.00 49.03 481 LEU A C 1
ATOM 3785 O O . LEU A 1 481 ? -25.450 -10.635 50.531 1.00 49.03 481 LEU A O 1
ATOM 3789 N N . LYS A 1 482 ? -25.262 -12.625 49.525 1.00 50.91 482 LYS A N 1
ATOM 3790 C CA . LYS A 1 482 ? -26.116 -13.342 50.497 1.00 50.91 482 LYS A CA 1
ATOM 3791 C C . LYS A 1 482 ? -25.368 -13.817 51.751 1.00 50.91 482 LYS A C 1
ATOM 3793 O O . LYS A 1 482 ? -26.016 -14.306 52.670 1.00 50.91 482 LYS A O 1
ATOM 3798 N N . GLU A 1 483 ? -24.044 -13.666 51.796 1.00 51.66 483 GLU A N 1
ATOM 3799 C CA . GLU A 1 483 ? -23.179 -14.218 52.854 1.00 51.66 483 GLU A CA 1
ATOM 3800 C C . GLU A 1 483 ? -22.492 -13.151 53.733 1.00 51.66 483 GLU A C 1
ATOM 3802 O O . GLU A 1 483 ? -21.587 -13.470 54.502 1.00 51.66 483 GLU A O 1
ATOM 3807 N N . VAL A 1 484 ? -22.897 -11.880 53.645 1.00 51.31 484 VAL A N 1
ATOM 3808 C CA . VAL A 1 484 ? -22.244 -10.784 54.384 1.00 51.31 484 VAL A CA 1
ATOM 3809 C C . VAL A 1 484 ? -22.904 -10.591 55.757 1.00 51.31 484 VAL A C 1
ATOM 3811 O O . VAL A 1 484 ? -24.098 -10.318 55.839 1.00 51.31 484 VAL A O 1
ATOM 3814 N N . ASP A 1 485 ? -22.122 -10.764 56.825 1.00 60.22 485 ASP A N 1
ATOM 3815 C CA . ASP A 1 485 ? -22.528 -10.657 58.234 1.00 60.22 485 ASP A CA 1
ATOM 3816 C C . ASP A 1 485 ? -22.617 -9.177 58.691 1.00 60.22 485 ASP A C 1
ATOM 3818 O O . ASP A 1 485 ? -21.650 -8.434 58.477 1.00 60.22 485 ASP A O 1
ATOM 3822 N N . PRO A 1 486 ? -23.722 -8.741 59.332 1.00 51.25 486 PRO A N 1
ATOM 3823 C CA . PRO A 1 486 ? -23.899 -7.381 59.861 1.00 51.25 486 PRO A CA 1
ATOM 3824 C C . PRO A 1 486 ? -22.865 -6.941 60.904 1.00 51.25 486 PRO A C 1
ATOM 3826 O O . PRO A 1 486 ? -22.633 -5.741 61.067 1.00 51.25 486 PRO A O 1
ATOM 3829 N N . ASP A 1 487 ? -22.194 -7.879 61.576 1.00 63.25 487 ASP A N 1
ATOM 3830 C CA . ASP A 1 487 ? -21.123 -7.578 62.533 1.00 63.25 487 ASP A CA 1
ATOM 3831 C C . ASP A 1 487 ? -19.723 -7.521 61.877 1.00 63.25 487 ASP A C 1
ATOM 3833 O O . ASP A 1 487 ? -18.699 -7.511 62.570 1.00 63.25 487 ASP A O 1
ATOM 3837 N N . MET A 1 488 ? -19.632 -7.470 60.539 1.00 66.19 488 MET A N 1
ATOM 3838 C CA . MET A 1 488 ? -18.348 -7.495 59.828 1.00 66.19 488 MET A CA 1
ATOM 3839 C C . MET A 1 488 ? -17.423 -6.329 60.204 1.00 66.19 488 MET A C 1
ATOM 3841 O O . MET A 1 488 ? -17.641 -5.170 59.872 1.00 66.19 488 MET A O 1
ATOM 3845 N N . ALA A 1 489 ? -16.289 -6.644 60.819 1.00 76.62 489 ALA A N 1
ATOM 3846 C CA . ALA A 1 489 ? -15.144 -5.746 60.847 1.00 76.62 489 ALA A CA 1
ATOM 3847 C C . ALA A 1 489 ? -14.389 -5.801 59.510 1.00 76.62 489 ALA A C 1
ATOM 3849 O O . ALA A 1 489 ? -14.461 -6.791 58.778 1.00 76.62 489 ALA A O 1
ATOM 3850 N N . CYS A 1 490 ? -13.593 -4.773 59.204 1.00 76.06 490 CYS A N 1
ATOM 3851 C CA . CYS A 1 490 ? -12.634 -4.882 58.106 1.00 76.06 490 CYS A CA 1
ATOM 3852 C C . CYS A 1 490 ? -11.730 -6.103 58.366 1.00 76.06 490 CYS A C 1
ATOM 3854 O O . CYS A 1 490 ? -11.039 -6.129 59.383 1.00 76.06 490 CYS A O 1
ATOM 3856 N N . PRO A 1 491 ? -11.650 -7.092 57.464 1.00 74.44 491 PRO A N 1
ATOM 3857 C CA . PRO A 1 491 ? -10.948 -8.351 57.730 1.00 74.44 491 PRO A CA 1
ATOM 3858 C C . PRO A 1 491 ? -9.431 -8.181 57.884 1.00 74.44 491 PRO A C 1
ATOM 3860 O O . PRO A 1 491 ? -8.741 -9.077 58.360 1.00 74.44 491 PRO A O 1
ATOM 3863 N N . VAL A 1 492 ? -8.899 -7.030 57.461 1.00 81.31 492 VAL A N 1
ATOM 3864 C CA . VAL A 1 492 ? -7.467 -6.724 57.500 1.00 81.31 492 VAL A CA 1
ATOM 3865 C C . VAL A 1 492 ? -7.071 -6.004 58.789 1.00 81.31 492 VAL A C 1
ATOM 3867 O O . VAL A 1 492 ? -6.064 -6.367 59.389 1.00 81.31 492 VAL A O 1
ATOM 3870 N N . CYS A 1 493 ? -7.806 -4.966 59.206 1.00 83.75 493 CYS A N 1
ATOM 3871 C CA . CYS A 1 493 ? -7.487 -4.223 60.436 1.00 83.75 493 CYS A CA 1
ATOM 3872 C C . CYS A 1 493 ? -8.324 -4.638 61.648 1.00 83.75 493 CYS A C 1
ATOM 3874 O O . CYS A 1 493 ? -8.001 -4.221 62.755 1.00 83.75 493 CYS A O 1
ATOM 3876 N N . LEU A 1 494 ? -9.367 -5.446 61.445 1.00 83.31 494 LEU A N 1
ATOM 3877 C CA . LEU A 1 494 ? -10.341 -5.873 62.451 1.00 83.31 494 LEU A CA 1
ATOM 3878 C C . LEU A 1 494 ? -11.092 -4.713 63.131 1.00 83.31 494 LEU A C 1
ATOM 3880 O O . LEU A 1 494 ? -11.774 -4.922 64.131 1.00 83.31 494 LEU A O 1
ATOM 3884 N N . GLU A 1 495 ? -11.010 -3.495 62.586 1.00 82.50 495 GLU A N 1
ATOM 3885 C CA . GLU A 1 495 ? -11.797 -2.357 63.063 1.00 82.50 495 GLU A CA 1
ATOM 3886 C C . GLU A 1 495 ? -13.259 -2.523 62.634 1.00 82.50 495 GLU A C 1
ATOM 3888 O O . GLU A 1 495 ? -13.554 -2.813 61.468 1.00 82.50 495 GLU A O 1
ATOM 3893 N N . SER A 1 496 ? -14.170 -2.338 63.590 1.00 79.12 496 SER A N 1
ATOM 3894 C CA . SER A 1 496 ? -15.609 -2.341 63.340 1.00 79.12 496 SER A CA 1
ATOM 3895 C C . SER A 1 496 ? -16.043 -1.071 62.607 1.00 79.12 496 SER A C 1
ATOM 3897 O O . SER A 1 496 ? -15.397 -0.024 62.704 1.00 79.12 496 SER A O 1
ATOM 3899 N N . PHE A 1 497 ? -17.185 -1.125 61.921 1.00 69.75 497 PHE A N 1
ATOM 3900 C CA . PHE A 1 497 ? -17.752 0.038 61.226 1.00 69.75 497 PHE A CA 1
ATOM 3901 C C . PHE A 1 497 ? -17.944 1.254 62.136 1.00 69.75 497 PHE A C 1
ATOM 3903 O O . PHE A 1 497 ? -17.666 2.389 61.742 1.00 69.75 497 PHE A O 1
ATOM 3910 N N . SER A 1 498 ? -18.374 1.020 63.376 1.00 74.31 498 SER A N 1
ATOM 3911 C CA . SER A 1 498 ? -18.541 2.070 64.380 1.00 74.31 498 SER A CA 1
ATOM 3912 C C . SER A 1 498 ? -17.215 2.729 64.755 1.00 74.31 498 SER A C 1
ATOM 3914 O O . SER A 1 498 ? -17.196 3.928 65.011 1.00 74.31 498 SER A O 1
ATOM 3916 N N . ALA A 1 499 ? -16.112 1.973 64.769 1.00 78.50 499 ALA A N 1
ATOM 3917 C CA . ALA A 1 499 ? -14.779 2.503 65.044 1.00 78.50 499 ALA A CA 1
ATOM 3918 C C . ALA A 1 499 ? -14.221 3.298 63.851 1.00 78.50 499 ALA A C 1
ATOM 3920 O O . ALA A 1 499 ? -13.662 4.373 64.045 1.00 78.50 499 ALA A O 1
ATOM 3921 N N . LEU A 1 500 ? -14.448 2.812 62.627 1.00 75.81 500 LEU A N 1
ATOM 3922 C CA . LEU A 1 500 ? -14.081 3.482 61.371 1.00 75.81 500 LEU A CA 1
ATOM 3923 C C . LEU A 1 500 ? -14.862 4.799 61.156 1.00 75.81 500 LEU A C 1
ATOM 3925 O O . LEU A 1 500 ? -14.353 5.787 60.638 1.00 75.81 500 LEU A O 1
ATOM 3929 N N . SER A 1 501 ? -16.110 4.865 61.620 1.00 71.88 501 SER A N 1
ATOM 3930 C CA . SER A 1 501 ? -16.936 6.079 61.507 1.00 71.88 501 SER A CA 1
ATOM 3931 C C . SER A 1 501 ? -16.512 7.210 62.450 1.00 71.88 501 SER A C 1
ATOM 3933 O O . SER A 1 501 ? -16.953 8.349 62.277 1.00 71.88 501 SER A O 1
ATOM 3935 N N . GLN A 1 502 ? -15.712 6.918 63.481 1.00 75.50 502 GLN A N 1
ATOM 3936 C CA . GLN A 1 502 ? -15.285 7.935 64.436 1.00 75.50 502 GLN A CA 1
ATOM 3937 C C . GLN A 1 502 ? -14.125 8.747 63.847 1.00 75.50 502 GLN A C 1
ATOM 3939 O O . GLN A 1 502 ? -13.148 8.165 63.374 1.00 75.50 502 GLN A O 1
ATOM 3944 N N . PRO A 1 503 ? -14.182 10.093 63.888 1.00 64.38 503 PRO A N 1
ATOM 3945 C CA . PRO A 1 503 ? -13.053 10.913 63.472 1.00 64.38 503 PRO A CA 1
ATOM 3946 C C . PRO A 1 503 ? -11.830 10.497 64.289 1.00 64.38 503 PRO A C 1
ATOM 3948 O O . PRO A 1 503 ? -11.926 10.372 65.512 1.00 64.38 503 PRO A O 1
ATOM 3951 N N . ALA A 1 504 ? -10.706 10.247 63.608 1.00 61.09 504 ALA A N 1
ATOM 3952 C CA . ALA A 1 504 ? -9.480 9.781 64.244 1.00 61.09 504 ALA A CA 1
ATOM 3953 C C . ALA A 1 504 ? -9.180 10.661 65.464 1.00 61.09 504 ALA A C 1
ATOM 3955 O O . ALA A 1 504 ? -8.918 11.859 65.322 1.00 61.09 504 ALA A O 1
ATOM 3956 N N . GLN A 1 505 ? -9.272 10.079 66.664 1.00 55.34 505 GLN A N 1
ATOM 3957 C CA . GLN A 1 505 ? -8.934 10.795 67.885 1.00 55.34 505 GLN A CA 1
ATOM 3958 C C . GLN A 1 505 ? -7.474 11.211 67.743 1.00 55.34 505 GLN A C 1
ATOM 3960 O O . GLN A 1 505 ? -6.591 10.364 67.597 1.00 55.34 505 GLN A O 1
ATOM 3965 N N . SER A 1 506 ? -7.237 12.524 67.687 1.00 45.72 506 SER A N 1
ATOM 3966 C CA . SER A 1 506 ? -5.882 13.060 67.596 1.00 45.72 506 SER A CA 1
ATOM 3967 C C . SER A 1 506 ? -5.074 12.448 68.740 1.00 45.72 506 SER A C 1
ATOM 3969 O O . SER A 1 506 ? -5.563 12.480 69.872 1.00 45.72 506 SER A O 1
ATOM 3971 N N . PRO A 1 507 ? -3.898 11.848 68.475 1.00 46.91 507 PRO A N 1
ATOM 3972 C CA . PRO A 1 507 ? -3.120 11.214 69.525 1.00 46.91 507 PRO A CA 1
ATOM 3973 C C . PRO A 1 507 ? -2.870 12.253 70.614 1.00 46.91 507 PRO A C 1
ATOM 3975 O O . PRO A 1 507 ? -2.284 13.304 70.350 1.00 46.91 507 PRO A O 1
ATOM 3978 N N . ALA A 1 508 ? -3.389 11.981 71.814 1.00 50.88 508 ALA A N 1
ATOM 3979 C CA . ALA A 1 508 ? -3.174 12.832 72.968 1.00 50.88 508 ALA A CA 1
ATOM 3980 C C . ALA A 1 508 ? -1.664 13.006 73.146 1.00 50.88 508 ALA A C 1
ATOM 3982 O O . ALA A 1 508 ? -0.922 12.023 73.217 1.00 50.88 508 ALA A O 1
ATOM 3983 N N . SER A 1 509 ? -1.217 14.262 73.144 1.00 42.31 509 SER A N 1
ATOM 3984 C CA . SER A 1 509 ? 0.177 14.638 73.351 1.00 42.31 509 SER A CA 1
ATOM 3985 C C . SER A 1 509 ? 0.731 13.893 74.571 1.00 42.31 509 SER A C 1
ATOM 3987 O O . SER A 1 509 ? 0.134 13.999 75.644 1.00 42.31 509 SER A O 1
ATOM 3989 N N . PRO A 1 510 ? 1.835 13.135 74.452 1.00 50.72 510 PRO A N 1
ATOM 3990 C CA . PRO A 1 510 ? 2.375 12.424 75.596 1.00 50.72 510 PRO A CA 1
ATOM 3991 C C . PRO A 1 510 ? 2.966 13.434 76.585 1.00 50.72 510 PRO A C 1
ATOM 3993 O O . PRO A 1 510 ? 3.884 14.185 76.250 1.00 50.72 510 PRO A O 1
ATOM 3996 N N . GLU A 1 511 ? 2.430 13.447 77.806 1.00 42.59 511 GLU A N 1
ATOM 3997 C CA . GLU A 1 511 ? 3.039 14.134 78.940 1.00 42.59 511 GLU A CA 1
ATOM 3998 C C . GLU A 1 511 ? 4.431 13.552 79.210 1.00 42.59 511 GLU A C 1
ATOM 4000 O O . GLU A 1 511 ? 4.637 12.355 79.411 1.00 42.59 511 GLU A O 1
ATOM 4005 N N . THR A 1 512 ? 5.406 14.450 79.181 1.00 47.06 512 THR A N 1
ATOM 4006 C CA . THR A 1 512 ? 6.819 14.252 79.490 1.00 47.06 512 THR A CA 1
ATOM 4007 C C . THR A 1 512 ? 7.043 13.633 80.870 1.00 47.06 512 THR A C 1
ATOM 4009 O O . THR A 1 512 ? 6.681 14.235 81.877 1.00 47.06 512 THR A O 1
ATOM 4012 N N . SER A 1 513 ? 7.773 12.514 80.930 1.00 42.44 513 SER A N 1
ATOM 4013 C CA . SER A 1 513 ? 8.624 12.129 82.069 1.00 42.44 513 SER A CA 1
ATOM 4014 C C . SER A 1 513 ? 9.736 11.156 81.624 1.00 42.44 513 SER A C 1
ATOM 4016 O O . SER A 1 513 ? 9.456 10.056 81.166 1.00 42.44 513 SER A O 1
ATOM 4018 N N . GLN A 1 514 ? 10.978 11.662 81.704 1.00 45.16 514 GLN A N 1
ATOM 4019 C CA . GLN A 1 514 ? 12.327 11.064 81.897 1.00 45.16 514 GLN A CA 1
ATOM 4020 C C . GLN A 1 514 ? 12.444 9.515 81.978 1.00 45.16 514 GLN A C 1
ATOM 4022 O O . GLN A 1 514 ? 11.598 8.876 82.578 1.00 45.16 514 GLN A O 1
ATOM 4027 N N . SER A 1 515 ? 13.492 8.792 81.548 1.00 48.06 515 SER A N 1
ATOM 4028 C CA . SER A 1 515 ? 14.847 9.063 81.026 1.00 48.06 515 SER A CA 1
ATOM 4029 C C . SER A 1 515 ? 15.529 7.720 80.666 1.00 48.06 515 SER A C 1
ATOM 4031 O O . SER A 1 515 ? 15.537 6.834 81.515 1.00 48.06 515 SER A O 1
ATOM 4033 N N . HIS A 1 516 ? 16.145 7.577 79.481 1.00 38.88 516 HIS A N 1
ATOM 4034 C CA . HIS A 1 516 ? 17.448 6.908 79.222 1.00 38.88 516 HIS A CA 1
ATOM 4035 C C . HIS A 1 516 ? 17.732 6.806 77.703 1.00 38.88 516 HIS A C 1
ATOM 4037 O O . HIS A 1 516 ? 16.786 6.724 76.920 1.00 38.88 516 HIS A O 1
ATOM 4043 N N . PRO A 1 517 ? 19.007 6.815 77.252 1.00 52.06 517 PRO A N 1
ATOM 4044 C CA . PRO A 1 517 ? 19.345 6.856 75.835 1.00 52.06 517 PRO A CA 1
ATOM 4045 C C . PRO A 1 517 ? 19.491 5.440 75.259 1.00 52.06 517 PRO A C 1
ATOM 4047 O O . PRO A 1 517 ? 20.399 4.698 75.630 1.00 52.06 517 PRO A O 1
ATOM 4050 N N . GLN A 1 518 ? 18.639 5.085 74.300 1.00 38.91 518 GLN A N 1
ATOM 4051 C CA . GLN A 1 518 ? 18.930 4.030 73.331 1.00 38.91 518 GLN A CA 1
ATOM 4052 C C . GLN A 1 518 ? 18.887 4.629 71.927 1.00 38.91 518 GLN A C 1
ATOM 4054 O O . GLN A 1 518 ? 17.879 5.172 71.481 1.00 38.91 518 GLN A O 1
ATOM 4059 N N . THR A 1 519 ? 20.024 4.548 71.244 1.00 51.16 519 THR A N 1
ATOM 4060 C CA . THR A 1 519 ? 20.186 4.856 69.825 1.00 51.16 519 THR A CA 1
ATOM 4061 C C . THR A 1 519 ? 19.400 3.846 68.997 1.00 51.16 519 THR A C 1
ATOM 4063 O O . THR A 1 519 ? 19.816 2.693 68.895 1.00 51.16 519 THR A O 1
ATOM 4066 N N . ASN A 1 520 ? 18.295 4.285 68.396 1.00 37.66 520 ASN A N 1
ATOM 4067 C CA . ASN A 1 520 ? 17.584 3.543 67.359 1.00 37.66 520 ASN A CA 1
ATOM 4068 C C . ASN A 1 520 ? 17.685 4.263 66.004 1.00 37.66 520 ASN A C 1
ATOM 4070 O O . ASN A 1 520 ? 17.798 5.491 65.965 1.00 37.66 520 ASN A O 1
ATOM 4074 N N . PRO A 1 521 ? 17.684 3.498 64.899 1.00 44.91 521 PRO A N 1
ATOM 4075 C CA . PRO A 1 521 ? 17.933 4.006 63.559 1.00 44.91 521 PRO A CA 1
ATOM 4076 C C . PRO A 1 521 ? 16.755 4.830 63.027 1.00 44.91 521 PRO A C 1
ATOM 4078 O O . PRO A 1 521 ? 15.596 4.601 63.368 1.00 44.91 521 PRO A O 1
ATOM 4081 N N . ILE A 1 522 ? 17.095 5.792 62.170 1.00 37.91 522 ILE A N 1
ATOM 4082 C CA . ILE A 1 522 ? 16.198 6.752 61.517 1.00 37.91 522 ILE A CA 1
ATOM 4083 C C . ILE A 1 522 ? 15.078 6.000 60.764 1.00 37.91 522 ILE A C 1
ATOM 4085 O O . ILE A 1 522 ? 15.393 5.233 59.850 1.00 37.91 522 ILE A O 1
ATOM 4089 N N . PRO A 1 523 ? 13.786 6.212 61.084 1.00 36.75 523 PRO A N 1
ATOM 4090 C CA . PRO A 1 523 ? 12.691 5.707 60.267 1.00 36.75 523 PRO A CA 1
ATOM 4091 C C . PRO A 1 523 ? 12.599 6.527 58.977 1.00 36.75 523 PRO A C 1
ATOM 4093 O O . PRO A 1 523 ? 12.623 7.759 59.011 1.00 36.75 523 PRO A O 1
ATOM 4096 N N . ASN A 1 524 ? 12.463 5.845 57.839 1.00 33.16 524 ASN A N 1
ATOM 4097 C CA . ASN A 1 524 ? 12.106 6.490 56.577 1.00 33.16 524 ASN A CA 1
ATOM 4098 C C . ASN A 1 524 ? 10.780 7.260 56.732 1.00 33.16 524 ASN A C 1
ATOM 4100 O O . ASN A 1 524 ? 9.858 6.744 57.369 1.00 33.16 524 ASN A O 1
ATOM 4104 N N . PRO A 1 525 ? 10.649 8.456 56.133 1.00 32.25 525 PRO A N 1
ATOM 4105 C CA . PRO A 1 525 ? 9.427 9.240 56.217 1.00 32.25 525 PRO A CA 1
ATOM 4106 C C . PRO A 1 525 ? 8.289 8.514 55.489 1.00 32.25 525 PRO A C 1
ATOM 4108 O O . PRO A 1 525 ? 8.265 8.420 54.263 1.00 32.25 525 PRO A O 1
ATOM 4111 N N . THR A 1 526 ? 7.331 7.998 56.256 1.00 34.81 526 THR A N 1
ATOM 4112 C CA . THR A 1 526 ? 6.005 7.627 55.755 1.00 34.81 526 THR A CA 1
ATOM 4113 C C . THR A 1 526 ? 5.332 8.865 55.153 1.00 34.81 526 THR A C 1
ATOM 4115 O O . THR A 1 526 ? 5.324 9.911 55.806 1.00 34.81 526 THR A O 1
ATOM 4118 N N . PRO A 1 527 ? 4.748 8.790 53.942 1.00 33.81 527 PRO A N 1
ATOM 4119 C CA . PRO A 1 527 ? 3.930 9.877 53.420 1.00 33.81 527 PRO A CA 1
ATOM 4120 C C . PRO A 1 527 ? 2.753 10.110 54.373 1.00 33.81 527 PRO A C 1
ATOM 4122 O O . PRO A 1 527 ? 2.046 9.167 54.733 1.00 33.81 527 PRO A O 1
ATOM 4125 N N . ASN A 1 528 ? 2.575 11.360 54.808 1.00 33.28 528 ASN A N 1
ATOM 4126 C CA . ASN A 1 528 ? 1.479 11.751 55.689 1.00 33.28 528 ASN A CA 1
ATOM 4127 C C . ASN A 1 528 ? 0.137 11.312 55.071 1.00 33.28 528 ASN A C 1
ATOM 4129 O O . ASN A 1 528 ? -0.143 11.692 53.929 1.00 33.28 528 ASN A O 1
ATOM 4133 N N . PRO A 1 529 ? -0.699 10.533 55.783 1.00 39.44 529 PRO A N 1
ATOM 4134 C CA . PRO A 1 529 ? -2.055 10.258 55.334 1.00 39.44 529 PRO A CA 1
ATOM 4135 C C . PRO A 1 529 ? -2.801 11.587 55.204 1.00 39.44 529 PRO A C 1
ATOM 4137 O O . PRO A 1 529 ? -2.720 12.436 56.090 1.00 39.44 529 PRO A O 1
ATOM 4140 N N . ILE A 1 530 ? -3.508 11.778 54.089 1.00 38.72 530 ILE A N 1
ATOM 4141 C CA . ILE A 1 530 ? -4.399 12.925 53.893 1.00 38.72 530 ILE A CA 1
ATOM 4142 C C . ILE A 1 530 ? -5.452 12.855 55.015 1.00 38.72 530 ILE A C 1
ATOM 4144 O O . ILE A 1 530 ? -6.240 11.909 55.010 1.00 38.72 530 ILE A O 1
ATOM 4148 N N . PRO A 1 531 ? -5.493 13.790 55.985 1.00 39.62 531 PRO A N 1
ATOM 4149 C CA . PRO A 1 531 ? -6.226 13.568 57.236 1.00 39.62 531 PRO A CA 1
ATOM 4150 C C . PRO A 1 531 ? -7.758 13.567 57.137 1.00 39.62 531 PRO A C 1
ATOM 4152 O O . PRO A 1 531 ? -8.406 13.388 58.156 1.00 39.62 531 PRO A O 1
ATOM 4155 N N . ASN A 1 532 ? -8.356 13.767 55.957 1.00 51.06 532 ASN A N 1
ATOM 4156 C CA . ASN A 1 532 ? -9.781 14.105 55.836 1.00 51.06 532 ASN A CA 1
ATOM 4157 C C . ASN A 1 532 ? -10.519 13.409 54.676 1.00 51.06 532 ASN A C 1
ATOM 4159 O O . ASN A 1 532 ? -11.595 13.864 54.294 1.00 51.06 532 ASN A O 1
ATOM 4163 N N . THR A 1 533 ? -9.987 12.340 54.069 1.00 57.66 533 THR A N 1
ATOM 4164 C CA . THR A 1 533 ? -10.816 11.583 53.108 1.00 57.66 533 THR A CA 1
ATOM 4165 C C . THR A 1 533 ? -11.886 10.810 53.873 1.00 57.66 533 THR A C 1
ATOM 4167 O O . THR A 1 533 ? -11.500 10.029 54.748 1.00 57.66 533 THR A O 1
ATOM 4170 N N . PRO A 1 534 ? -13.187 10.985 53.563 1.00 61.31 534 PRO A N 1
ATOM 4171 C CA . PRO A 1 534 ? -14.235 10.210 54.208 1.00 61.31 534 PRO A CA 1
ATOM 4172 C C . PRO A 1 534 ? -13.921 8.719 54.092 1.00 61.31 534 PRO A C 1
ATOM 4174 O O . PRO A 1 534 ? -13.375 8.254 53.084 1.00 61.31 534 PRO A O 1
ATOM 4177 N N . GLU A 1 535 ? -14.188 7.976 55.157 1.00 77.12 535 GLU A N 1
ATOM 4178 C CA . GLU A 1 535 ? -13.915 6.550 55.169 1.00 77.12 535 GLU A CA 1
ATOM 4179 C C . GLU A 1 535 ? -14.915 5.826 54.273 1.00 77.12 535 GLU A C 1
ATOM 4181 O O . GLU A 1 535 ? -16.123 6.079 54.306 1.00 77.12 535 GLU A O 1
ATOM 4186 N N . HIS A 1 536 ? -14.382 4.951 53.426 1.00 81.19 536 HIS A N 1
ATOM 4187 C CA . HIS A 1 536 ? -15.165 4.145 52.503 1.00 81.19 536 HIS A CA 1
ATOM 4188 C C . HIS A 1 536 ? -14.885 2.676 52.765 1.00 81.19 536 HIS A C 1
ATOM 4190 O O . HIS A 1 536 ? -13.739 2.281 53.014 1.00 81.19 536 HIS A O 1
ATOM 4196 N N . MET A 1 537 ? -15.923 1.870 52.606 1.00 82.94 537 MET A N 1
ATOM 4197 C CA . MET A 1 537 ? -15.792 0.438 52.416 1.00 82.94 537 MET A CA 1
ATOM 4198 C C . MET A 1 537 ? -15.625 0.156 50.937 1.00 82.94 537 MET A C 1
ATOM 4200 O O . MET A 1 537 ? -16.375 0.658 50.103 1.00 82.94 537 MET A O 1
ATOM 4204 N N . CYS A 1 538 ? -14.593 -0.609 50.624 1.00 80.94 538 CYS A N 1
ATOM 4205 C CA . CYS A 1 538 ? -14.213 -0.967 49.275 1.00 80.94 538 CYS A CA 1
ATOM 4206 C C . CYS A 1 538 ? -14.594 -2.427 49.057 1.00 80.94 538 CYS A C 1
ATOM 4208 O O . CYS A 1 538 ? -14.034 -3.297 49.721 1.00 80.94 538 CYS A O 1
ATOM 4210 N N . ILE A 1 539 ? -15.514 -2.693 48.137 1.00 80.38 539 ILE A N 1
ATOM 4211 C CA . ILE A 1 539 ? -15.780 -4.045 47.632 1.00 80.38 539 ILE A CA 1
ATOM 4212 C C . ILE A 1 539 ? -14.737 -4.307 46.552 1.00 80.38 539 ILE A C 1
ATOM 4214 O O . ILE A 1 539 ? -14.666 -3.517 45.613 1.00 80.38 539 ILE A O 1
ATOM 4218 N N . ILE A 1 540 ? -13.887 -5.321 46.718 1.00 76.81 540 ILE A N 1
ATOM 4219 C CA . ILE A 1 540 ? -12.634 -5.450 45.951 1.00 76.81 540 ILE A CA 1
ATOM 4220 C C . ILE A 1 540 ? -12.580 -6.623 44.972 1.00 76.81 540 ILE A C 1
ATOM 4222 O O . ILE A 1 540 ? -11.639 -6.676 44.182 1.00 76.81 540 ILE A O 1
ATOM 4226 N N . ASP A 1 541 ? -13.542 -7.544 44.998 1.00 70.75 541 ASP A N 1
ATOM 4227 C CA . ASP A 1 541 ? -13.589 -8.674 44.069 1.00 70.75 541 ASP A CA 1
ATOM 4228 C C . ASP A 1 541 ? -15.015 -9.161 43.763 1.00 70.75 541 ASP A C 1
ATOM 4230 O O . ASP A 1 541 ? -16.005 -8.712 44.347 1.00 70.75 541 ASP A O 1
ATOM 4234 N N . HIS A 1 542 ? -15.101 -10.120 42.837 1.00 65.00 542 HIS A N 1
ATOM 4235 C CA . HIS A 1 542 ? -16.327 -10.836 42.485 1.00 65.00 542 HIS A CA 1
ATOM 4236 C C . HIS A 1 542 ? -16.808 -11.814 43.558 1.00 65.00 542 HIS A C 1
ATOM 4238 O O . HIS A 1 542 ? -17.760 -12.523 43.297 1.00 65.00 542 HIS A O 1
ATOM 4244 N N . SER A 1 543 ? -16.153 -11.928 44.708 1.00 68.69 543 SER A N 1
ATOM 4245 C CA . SER A 1 543 ? -16.688 -12.653 45.864 1.00 68.69 543 SER A CA 1
ATOM 4246 C C . SER A 1 543 ? -17.262 -11.676 46.893 1.00 68.69 543 SER A C 1
ATOM 4248 O O . SER A 1 543 ? -17.711 -12.083 47.959 1.00 68.69 543 SER A O 1
ATOM 4250 N N . GLY A 1 544 ? -17.295 -10.375 46.569 1.00 72.69 544 GLY A N 1
ATOM 4251 C CA . GLY A 1 544 ? -17.883 -9.347 47.419 1.00 72.69 544 GLY A CA 1
ATOM 4252 C C . GLY A 1 544 ? -17.041 -9.047 48.642 1.00 72.69 544 GLY A C 1
ATOM 4253 O O . GLY A 1 544 ? -17.544 -8.422 49.573 1.00 72.69 544 GLY A O 1
ATOM 4254 N N . HIS A 1 545 ? -15.776 -9.472 48.661 1.00 82.25 545 HIS A N 1
ATOM 4255 C CA . HIS A 1 545 ? -14.908 -9.208 49.790 1.00 82.25 545 HIS A CA 1
ATOM 4256 C C . HIS A 1 545 ? -14.738 -7.707 49.977 1.00 82.25 545 HIS A C 1
ATOM 4258 O O . HIS A 1 545 ? -14.566 -6.943 49.022 1.00 82.25 545 HIS A O 1
ATOM 4264 N N . ILE A 1 546 ? -14.783 -7.296 51.239 1.00 84.69 546 ILE A N 1
ATOM 4265 C CA . ILE A 1 546 ? -14.754 -5.896 51.636 1.00 84.69 546 ILE A CA 1
ATOM 4266 C C . ILE A 1 546 ? -13.472 -5.587 52.396 1.00 84.69 546 ILE A C 1
ATOM 4268 O O . ILE A 1 546 ? -13.000 -6.374 53.214 1.00 84.69 546 ILE A O 1
ATOM 4272 N N . VAL A 1 547 ? -12.909 -4.411 52.156 1.00 86.25 547 VAL A N 1
ATOM 4273 C CA . VAL A 1 547 ? -11.821 -3.836 52.955 1.00 86.25 547 VAL A CA 1
ATOM 4274 C C . VAL A 1 547 ? -12.077 -2.348 53.143 1.00 86.25 547 VAL A C 1
ATOM 4276 O O . VAL A 1 547 ? -12.647 -1.700 52.269 1.00 86.25 547 VAL A O 1
ATOM 4279 N N . CYS A 1 548 ? -11.637 -1.760 54.252 1.00 87.69 548 CYS A N 1
ATOM 4280 C CA . CYS A 1 548 ? -11.676 -0.303 54.366 1.00 87.69 548 CYS A CA 1
ATOM 4281 C C . CYS A 1 548 ? -10.661 0.340 53.402 1.00 87.69 548 CYS A C 1
ATOM 4283 O O . CYS A 1 548 ? -9.624 -0.249 53.068 1.00 87.69 548 CYS A O 1
ATOM 4285 N N . ASN A 1 549 ? -10.927 1.574 52.973 1.00 83.75 549 ASN A N 1
ATOM 4286 C CA . ASN A 1 549 ? -10.054 2.324 52.064 1.00 83.75 549 ASN A CA 1
ATOM 4287 C C . ASN A 1 549 ? -8.606 2.457 52.579 1.00 83.75 549 ASN A C 1
ATOM 4289 O O . ASN A 1 549 ? -7.670 2.425 51.780 1.00 83.75 549 ASN A O 1
ATOM 4293 N N . ARG A 1 550 ? -8.398 2.536 53.903 1.00 85.06 550 ARG A N 1
ATOM 4294 C CA . ARG A 1 550 ? -7.065 2.543 54.535 1.00 85.06 550 ARG A CA 1
ATOM 4295 C C . ARG A 1 550 ? -6.311 1.237 54.279 1.00 85.06 550 ARG A C 1
ATOM 4297 O O . ARG A 1 550 ? -5.141 1.259 53.897 1.00 85.06 550 ARG A O 1
ATOM 4304 N N . CYS A 1 551 ? -6.974 0.098 54.469 1.00 85.31 551 CYS A N 1
ATOM 4305 C CA . CYS A 1 551 ? -6.391 -1.218 54.220 1.00 85.31 551 CYS A CA 1
ATOM 4306 C C . CYS A 1 551 ? -6.147 -1.452 52.731 1.00 85.31 551 CYS A C 1
ATOM 4308 O O . CYS A 1 551 ? -5.080 -1.945 52.373 1.00 85.31 551 CYS A O 1
ATOM 4310 N N . LEU A 1 552 ? -7.060 -1.020 51.858 1.00 84.50 552 LEU A N 1
ATOM 4311 C CA . LEU A 1 552 ? -6.849 -1.074 50.412 1.00 84.50 552 LEU A CA 1
ATOM 4312 C C . LEU A 1 552 ? -5.650 -0.226 49.963 1.00 84.50 552 LEU A C 1
ATOM 4314 O O . LEU A 1 552 ? -4.836 -0.677 49.154 1.00 84.50 552 LEU A O 1
ATOM 4318 N N . ALA A 1 553 ? -5.497 0.981 50.512 1.00 82.62 553 ALA A N 1
ATOM 4319 C CA . ALA A 1 553 ? -4.344 1.833 50.236 1.00 82.62 553 ALA A CA 1
ATOM 4320 C C . ALA A 1 553 ? -3.035 1.157 50.669 1.00 82.62 553 ALA A C 1
ATOM 4322 O O . ALA A 1 553 ? -2.075 1.138 49.899 1.00 82.62 553 ALA A O 1
ATOM 4323 N N . ARG A 1 554 ? -3.008 0.528 51.854 1.00 83.44 554 ARG A N 1
ATOM 4324 C CA . ARG A 1 554 ? -1.851 -0.256 52.320 1.00 83.44 554 ARG A CA 1
ATOM 4325 C C . ARG A 1 554 ? -1.558 -1.445 51.408 1.00 83.44 554 ARG A C 1
ATOM 4327 O O . ARG A 1 554 ? -0.408 -1.612 51.026 1.00 83.44 554 ARG A O 1
ATOM 4334 N N . LEU A 1 555 ? -2.572 -2.217 51.009 1.00 82.44 555 LEU A N 1
ATOM 4335 C CA . LEU A 1 555 ? -2.423 -3.332 50.061 1.00 82.44 555 LEU A CA 1
ATOM 4336 C C . LEU A 1 555 ? -1.841 -2.863 48.720 1.00 82.44 555 LEU A C 1
ATOM 4338 O O . LEU A 1 555 ? -0.997 -3.532 48.130 1.00 82.44 555 LEU A O 1
ATOM 4342 N N . THR A 1 556 ? -2.250 -1.680 48.260 1.00 81.19 556 THR A N 1
ATOM 4343 C CA . THR A 1 556 ? -1.733 -1.070 47.028 1.00 81.19 556 THR A CA 1
ATOM 4344 C C . THR A 1 556 ? -0.278 -0.620 47.172 1.00 81.19 556 THR A C 1
ATOM 4346 O O . THR A 1 556 ? 0.497 -0.761 46.231 1.00 81.19 556 THR A O 1
ATOM 4349 N N . GLN A 1 557 ? 0.111 -0.117 48.346 1.00 82.56 557 GLN A N 1
ATOM 4350 C CA . GLN A 1 557 ? 1.476 0.332 48.642 1.00 82.56 557 GLN A CA 1
ATOM 4351 C C . GLN A 1 557 ? 2.457 -0.823 48.886 1.00 82.56 557 GLN A C 1
ATOM 4353 O O . GLN A 1 557 ? 3.635 -0.694 48.564 1.00 82.56 557 GLN A O 1
ATOM 4358 N N . THR A 1 558 ? 1.999 -1.944 49.450 1.00 80.44 558 THR A N 1
ATOM 4359 C CA . THR A 1 558 ? 2.838 -3.129 49.705 1.00 80.44 558 THR A CA 1
ATOM 4360 C C . THR A 1 558 ? 2.994 -4.029 48.481 1.00 80.44 558 THR A C 1
ATOM 4362 O O . THR A 1 558 ? 3.805 -4.958 48.491 1.00 80.44 558 THR A O 1
ATOM 4365 N N . LYS A 1 559 ? 2.247 -3.750 47.409 1.00 81.69 559 LYS A N 1
ATOM 4366 C CA . LYS A 1 559 ? 2.339 -4.452 46.133 1.00 81.69 559 LYS A CA 1
ATOM 4367 C C . LYS A 1 559 ? 3.754 -4.304 45.533 1.00 81.69 559 LYS A C 1
ATOM 4369 O O . LYS A 1 559 ? 4.221 -3.176 45.364 1.00 81.69 559 LYS A O 1
ATOM 4374 N N . PRO A 1 560 ? 4.436 -5.402 45.145 1.00 81.69 560 PRO A N 1
ATOM 4375 C CA . PRO A 1 560 ? 5.716 -5.321 44.443 1.00 81.69 560 PRO A CA 1
ATOM 4376 C C . PRO A 1 560 ? 5.581 -4.490 43.164 1.00 81.69 560 PRO A C 1
ATOM 4378 O O . PRO A 1 560 ? 4.599 -4.651 42.439 1.00 81.69 560 PRO A O 1
ATOM 4381 N N . ALA A 1 561 ? 6.585 -3.673 42.834 1.00 77.56 561 ALA A N 1
ATOM 4382 C CA . ALA A 1 561 ? 6.549 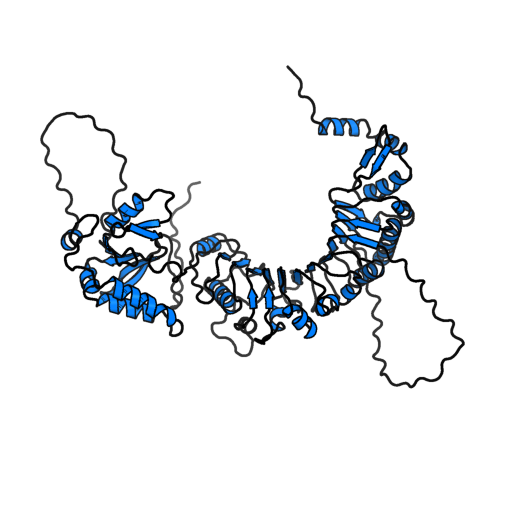-2.770 41.673 1.00 77.56 561 ALA A CA 1
ATOM 4383 C C . ALA A 1 561 ? 6.221 -3.467 40.331 1.00 77.56 561 ALA A C 1
ATOM 4385 O O . ALA A 1 561 ? 5.698 -2.832 39.421 1.00 77.56 561 ALA A O 1
ATOM 4386 N N . ASN A 1 562 ? 6.479 -4.777 40.230 1.00 75.44 562 ASN A N 1
ATOM 4387 C CA . ASN A 1 562 ? 6.267 -5.578 39.021 1.00 75.44 562 ASN A CA 1
ATOM 4388 C C . ASN A 1 562 ? 4.999 -6.450 39.055 1.00 75.44 562 ASN A C 1
ATOM 4390 O O . ASN A 1 562 ? 4.726 -7.162 38.090 1.00 75.44 562 ASN A O 1
ATOM 4394 N N . ALA A 1 563 ? 4.237 -6.460 40.152 1.00 77.88 563 ALA A N 1
ATOM 4395 C CA . ALA A 1 563 ? 3.018 -7.260 40.217 1.00 77.88 563 ALA A CA 1
ATOM 4396 C C . ALA A 1 563 ? 1.929 -6.636 39.325 1.00 77.88 563 ALA A C 1
ATOM 4398 O O . ALA A 1 563 ? 1.717 -5.425 39.331 1.00 77.88 563 ALA A O 1
ATOM 4399 N N . GLN A 1 564 ? 1.200 -7.448 38.558 1.00 72.31 564 GLN A N 1
ATOM 4400 C CA . GLN A 1 564 ? 0.116 -6.957 37.690 1.00 72.31 564 GLN A CA 1
ATOM 4401 C C . GLN A 1 564 ? -1.226 -6.841 38.433 1.00 72.31 564 GLN A C 1
ATOM 4403 O O . GLN A 1 564 ? -2.055 -6.005 38.090 1.00 72.31 564 GLN A O 1
ATOM 4408 N N . HIS A 1 565 ? -1.403 -7.573 39.531 1.00 80.00 565 HIS A N 1
ATOM 4409 C CA . HIS A 1 565 ? -2.637 -7.635 40.322 1.00 80.00 565 HIS A CA 1
ATOM 4410 C C . HIS A 1 565 ? -2.350 -7.448 41.824 1.00 80.00 565 HIS A C 1
ATOM 4412 O O . HIS A 1 565 ? -1.205 -7.565 42.266 1.00 80.00 565 HIS A O 1
ATOM 4418 N N . LEU A 1 566 ? -3.376 -7.077 42.587 1.00 82.12 566 LEU A N 1
ATOM 4419 C CA . LEU A 1 566 ? -3.454 -7.245 44.039 1.00 82.12 566 LEU A CA 1
ATOM 4420 C C . LEU A 1 566 ? -4.019 -8.641 44.329 1.00 82.12 566 LEU A C 1
ATOM 4422 O O . LEU A 1 566 ? -4.686 -9.204 43.475 1.00 82.12 566 LEU A O 1
ATOM 4426 N N . ASN A 1 567 ? -3.770 -9.208 45.506 1.00 83.62 567 ASN A N 1
ATOM 4427 C CA . ASN A 1 567 ? -4.459 -10.428 45.936 1.00 83.62 567 ASN A CA 1
ATOM 4428 C C . ASN A 1 567 ? -5.467 -10.056 47.015 1.00 83.62 567 ASN A C 1
ATOM 4430 O O . ASN A 1 567 ? -5.127 -9.296 47.927 1.00 83.62 567 ASN A O 1
ATOM 4434 N N . CYS A 1 568 ? -6.685 -10.587 46.922 1.00 82.62 568 CYS A N 1
ATOM 4435 C CA . CYS A 1 568 ? -7.677 -10.404 47.967 1.00 82.62 568 CYS A CA 1
ATOM 4436 C C . CYS A 1 568 ? -7.135 -10.968 49.293 1.00 82.62 568 CYS A C 1
ATOM 4438 O O . CYS A 1 568 ? -6.689 -12.116 49.327 1.00 82.62 568 CYS A O 1
ATOM 4440 N N . PRO A 1 569 ? -7.149 -10.209 50.402 1.00 80.81 569 PRO A N 1
ATOM 4441 C CA . PRO A 1 569 ? -6.668 -10.710 51.687 1.00 80.81 569 PRO A CA 1
ATOM 4442 C C . PRO A 1 569 ? -7.528 -11.856 52.243 1.00 80.81 569 PRO A C 1
ATOM 4444 O O . PRO A 1 569 ? -7.045 -12.598 53.095 1.00 80.81 569 PRO A O 1
ATOM 4447 N N . LEU A 1 570 ? -8.770 -12.004 51.762 1.00 82.00 570 LEU A N 1
ATOM 4448 C CA . LEU A 1 570 ? -9.709 -13.040 52.186 1.00 82.00 570 LEU A CA 1
ATOM 4449 C C . LEU A 1 570 ? -9.587 -14.317 51.340 1.00 82.00 570 LEU A C 1
ATOM 4451 O O . LEU A 1 570 ? -9.093 -15.326 51.842 1.00 82.00 570 LEU A O 1
ATOM 4455 N N . CYS A 1 571 ? -9.961 -14.289 50.055 1.00 83.62 571 CYS A N 1
ATOM 4456 C CA . CYS A 1 571 ? -9.915 -15.488 49.199 1.00 83.62 571 CYS A CA 1
ATOM 4457 C C . CYS A 1 571 ? -8.580 -15.726 48.485 1.00 83.62 571 CYS A C 1
ATOM 4459 O O . CYS A 1 571 ? -8.391 -16.784 47.891 1.00 83.62 571 CYS A O 1
ATOM 4461 N N . ARG A 1 572 ? -7.639 -14.772 48.539 1.00 84.88 572 ARG A N 1
ATOM 4462 C CA . ARG A 1 572 ? -6.353 -14.791 47.809 1.00 84.88 572 ARG A CA 1
ATOM 4463 C C . ARG A 1 572 ? -6.463 -14.748 46.287 1.00 84.88 572 ARG A C 1
ATOM 4465 O O . ARG A 1 572 ? -5.431 -14.833 45.623 1.00 84.88 572 ARG A O 1
ATOM 4472 N N . GLU A 1 573 ? -7.658 -14.581 45.735 1.00 79.56 573 GLU A N 1
ATOM 4473 C CA . GLU A 1 573 ? -7.832 -14.414 44.296 1.00 79.56 573 GLU A CA 1
ATOM 4474 C C . GLU A 1 573 ? -7.213 -13.103 43.810 1.00 79.56 573 GLU A C 1
ATOM 4476 O O . GLU A 1 573 ? -7.118 -12.112 44.544 1.00 79.56 573 GLU A O 1
ATOM 4481 N N . ALA A 1 574 ? -6.760 -13.118 42.558 1.00 78.00 574 ALA A N 1
ATOM 4482 C CA . ALA A 1 574 ? -6.136 -11.969 41.931 1.00 78.00 574 ALA A CA 1
ATOM 4483 C C . ALA A 1 574 ? -7.183 -10.881 41.654 1.00 78.00 574 ALA A C 1
ATOM 4485 O O . ALA A 1 574 ? -8.023 -10.994 40.765 1.00 78.00 574 ALA A O 1
ATOM 4486 N N . ILE A 1 575 ? -7.073 -9.776 42.379 1.00 74.75 575 ILE A N 1
ATOM 4487 C CA . ILE A 1 575 ? -7.715 -8.507 42.069 1.00 74.75 575 ILE A CA 1
ATOM 4488 C C . ILE A 1 575 ? -6.829 -7.828 41.032 1.00 74.75 575 ILE A C 1
ATOM 4490 O O . ILE A 1 575 ? -5.857 -7.134 41.356 1.00 74.75 575 ILE A O 1
ATOM 4494 N N . HIS A 1 576 ? -7.118 -8.064 39.756 1.00 67.19 576 HIS A N 1
ATOM 4495 C CA . HIS A 1 576 ? -6.509 -7.287 38.680 1.00 67.19 576 HIS A CA 1
ATOM 4496 C C . HIS A 1 576 ? -6.639 -5.800 39.020 1.00 67.19 576 HIS A C 1
ATOM 4498 O O . HIS A 1 576 ? -7.672 -5.400 39.558 1.00 67.19 576 HIS A O 1
ATOM 4504 N N . GLN A 1 577 ? -5.566 -5.013 38.821 1.00 60.91 577 GLN A N 1
ATOM 4505 C CA . GLN A 1 577 ? -5.610 -3.579 39.133 1.00 60.91 577 GLN A CA 1
ATOM 4506 C C . GLN A 1 577 ? -6.920 -3.020 38.594 1.00 60.91 577 GLN A C 1
ATOM 4508 O O . GLN A 1 577 ? -7.164 -3.196 37.401 1.00 60.91 577 GLN A O 1
ATOM 4513 N N . PRO A 1 578 ? -7.772 -2.439 39.452 1.00 54.00 578 PRO A N 1
ATOM 4514 C CA . PRO A 1 578 ? -9.088 -2.046 39.006 1.00 54.00 578 PRO A CA 1
ATOM 4515 C C . PRO A 1 578 ? -8.908 -1.010 37.913 1.00 54.00 578 PRO A C 1
ATOM 4517 O O . PRO A 1 578 ? -8.420 0.095 38.153 1.00 54.00 578 PRO A O 1
ATOM 4520 N N . GLU A 1 579 ? -9.305 -1.375 36.701 1.00 51.47 579 GLU A N 1
ATOM 4521 C CA . GLU A 1 579 ? -9.461 -0.412 35.615 1.00 51.47 579 GLU A CA 1
ATOM 4522 C C . GLU A 1 579 ? -10.564 0.597 35.989 1.00 51.47 579 GLU A C 1
ATOM 4524 O O . GLU A 1 579 ? -10.596 1.737 35.514 1.00 51.47 579 GLU A O 1
ATOM 4529 N N . HIS A 1 580 ? -11.455 0.215 36.915 1.00 57.62 580 HIS A N 1
ATOM 4530 C CA . HIS A 1 580 ? -12.585 1.026 37.343 1.00 57.62 580 HIS A CA 1
ATOM 4531 C C . HIS A 1 580 ? -12.697 1.081 38.860 1.00 57.62 580 HIS A C 1
ATOM 4533 O O . HIS A 1 580 ? -12.997 0.087 39.528 1.00 57.62 580 HIS A O 1
ATOM 4539 N N . THR A 1 581 ? -12.532 2.291 39.382 1.00 69.94 581 THR A N 1
ATOM 4540 C CA . THR A 1 581 ? -12.994 2.638 40.713 1.00 69.94 581 THR A CA 1
ATOM 4541 C C . THR A 1 581 ? -14.322 3.371 40.580 1.00 69.94 581 THR A C 1
ATOM 4543 O O . THR A 1 581 ? -14.441 4.349 39.844 1.00 69.94 581 THR A O 1
ATOM 4546 N N . TYR A 1 582 ? -15.338 2.902 41.287 1.00 73.62 582 TYR A N 1
ATOM 4547 C CA . TYR A 1 582 ? -16.605 3.609 41.414 1.00 73.62 582 TYR A CA 1
ATOM 4548 C C . TYR A 1 582 ? -16.697 4.166 42.823 1.00 73.62 582 TYR A C 1
ATOM 4550 O O . TYR A 1 582 ? -16.439 3.442 43.780 1.00 73.62 582 TYR A O 1
ATOM 4558 N N . ILE A 1 583 ? -17.037 5.443 42.946 1.00 79.38 583 ILE A N 1
ATOM 4559 C CA . ILE A 1 583 ? -17.296 6.086 44.228 1.00 79.38 583 ILE A CA 1
ATOM 4560 C C . ILE A 1 583 ? -18.767 6.455 44.257 1.00 79.38 583 ILE A C 1
ATOM 4562 O O . ILE A 1 583 ? -19.305 7.043 43.318 1.00 79.38 583 ILE A O 1
ATOM 4566 N N . LEU A 1 584 ? -19.432 6.083 45.339 1.00 77.19 584 LEU A N 1
ATOM 4567 C CA . LEU A 1 584 ? -20.768 6.564 45.606 1.00 77.19 584 LEU A CA 1
ATOM 4568 C C . LEU A 1 584 ? -20.665 7.899 46.352 1.00 77.19 584 LEU A C 1
ATOM 4570 O O . LEU A 1 584 ? -20.265 7.943 47.509 1.00 77.19 584 LEU A O 1
ATOM 4574 N N . GLU A 1 585 ? -21.002 8.995 45.685 1.00 77.56 585 GLU A N 1
ATOM 4575 C CA . GLU A 1 585 ? -21.021 10.337 46.266 1.00 77.56 585 GLU A CA 1
ATOM 4576 C C . GLU A 1 585 ? -22.420 10.672 46.793 1.00 77.56 585 GLU A C 1
ATOM 4578 O O . GLU A 1 585 ? -23.434 10.252 46.232 1.00 77.56 585 GLU A O 1
ATOM 4583 N N . GLU A 1 586 ? -22.502 11.476 47.852 1.00 71.81 586 GLU A N 1
ATOM 4584 C CA . GLU A 1 586 ? -23.754 12.155 48.186 1.00 71.81 586 GLU A CA 1
ATOM 4585 C C . GLU A 1 586 ? -23.930 13.366 47.266 1.00 71.81 586 GLU A C 1
ATOM 4587 O O . GLU A 1 586 ? -23.115 14.289 47.252 1.00 71.81 586 GLU A O 1
ATOM 4592 N N . GLY A 1 587 ? -25.001 13.366 46.473 1.00 68.62 587 GLY A N 1
ATOM 4593 C CA . GLY A 1 587 ? -25.414 14.536 45.714 1.00 68.62 587 GLY A CA 1
ATOM 4594 C C . GLY A 1 587 ? -25.942 15.639 46.634 1.00 68.62 587 GLY A C 1
ATOM 4595 O O . GLY A 1 587 ? -26.424 15.379 47.734 1.00 68.62 587 GLY A O 1
ATOM 4596 N N . LEU A 1 588 ? -25.924 16.886 46.152 1.00 58.44 588 LEU A N 1
ATOM 4597 C CA . LEU A 1 588 ? -26.419 18.062 46.891 1.00 58.44 588 LEU A CA 1
ATOM 4598 C C . LEU A 1 588 ? -27.892 17.947 47.328 1.00 58.44 588 LEU A C 1
ATOM 4600 O O . LEU A 1 588 ? -28.312 18.627 48.257 1.00 58.44 588 LEU A O 1
ATOM 4604 N N . SER A 1 589 ? -28.677 17.097 46.662 1.00 65.50 589 SER A N 1
ATOM 4605 C CA . SER A 1 589 ? -30.074 16.801 46.996 1.00 65.50 589 SER A CA 1
ATOM 4606 C C . SER A 1 589 ? -30.245 15.686 48.038 1.00 65.50 589 SER A C 1
ATOM 4608 O O . SER A 1 589 ? -31.375 15.305 48.327 1.00 65.50 589 SER A O 1
ATOM 4610 N N . GLY A 1 590 ? -29.154 15.115 48.558 1.00 67.19 590 GLY A N 1
ATOM 4611 C CA . GLY A 1 590 ? -29.165 13.911 49.396 1.00 67.19 590 GLY A CA 1
ATOM 4612 C C . GLY A 1 590 ? -29.308 12.600 48.611 1.00 67.19 590 GLY A C 1
ATOM 4613 O O . GLY A 1 590 ? -29.126 11.528 49.188 1.00 67.19 590 GLY A O 1
ATOM 4614 N N . ALA A 1 591 ? -29.582 12.668 47.302 1.00 68.50 591 ALA A N 1
ATOM 4615 C CA . ALA A 1 591 ? -29.596 11.503 46.423 1.00 68.50 591 ALA A CA 1
ATOM 4616 C C . ALA A 1 591 ? -28.168 10.998 46.180 1.00 68.50 591 ALA A C 1
ATOM 4618 O O . ALA A 1 591 ? -27.260 11.789 45.911 1.00 68.50 591 ALA A O 1
ATOM 4619 N N . SER A 1 592 ? -27.968 9.685 46.244 1.00 67.19 592 SER A N 1
ATOM 4620 C CA . SER A 1 592 ? -26.680 9.080 45.919 1.00 67.19 592 SER A CA 1
ATOM 4621 C C . SER A 1 592 ? -26.374 9.224 44.428 1.00 67.19 592 SER A C 1
ATOM 4623 O O . SER A 1 592 ? -27.208 8.953 43.567 1.00 67.19 592 SER A O 1
ATOM 4625 N N . LYS A 1 593 ? -25.157 9.665 44.114 1.00 74.62 593 LYS A N 1
ATOM 4626 C CA . LYS A 1 593 ? -24.642 9.802 42.756 1.00 74.62 593 LYS A CA 1
ATOM 4627 C C . LYS A 1 593 ? -23.479 8.844 42.585 1.00 74.62 593 LYS A C 1
ATOM 4629 O O . LYS A 1 593 ? -22.499 8.906 43.318 1.00 74.62 593 LYS A O 1
ATOM 4634 N N . LEU A 1 594 ? -23.555 7.989 41.576 1.00 65.12 594 LEU A N 1
ATOM 4635 C CA . LEU A 1 594 ? -22.413 7.178 41.194 1.00 65.12 594 LEU A CA 1
ATOM 4636 C C . LEU A 1 594 ? -21.429 8.025 40.384 1.00 65.12 594 LEU A C 1
ATOM 4638 O O . LEU A 1 594 ? -21.750 8.468 39.278 1.00 65.12 594 LEU A O 1
ATOM 4642 N N . SER A 1 595 ? -20.227 8.234 40.907 1.00 65.44 595 SER A N 1
ATOM 4643 C CA . SER A 1 595 ? -19.122 8.805 40.150 1.00 65.44 595 SER A CA 1
ATOM 4644 C C . SER A 1 595 ? -18.125 7.708 39.790 1.00 65.44 595 SER A C 1
ATOM 4646 O O . SER A 1 595 ? -17.804 6.809 40.568 1.00 65.44 595 SER A O 1
ATOM 4648 N N . ARG A 1 596 ? -17.648 7.742 38.546 1.00 60.03 596 ARG A N 1
ATOM 4649 C CA . ARG A 1 596 ? -16.544 6.889 38.127 1.00 60.03 596 ARG A CA 1
ATOM 4650 C C . ARG A 1 596 ? -15.254 7.618 38.479 1.00 60.03 596 ARG A C 1
ATOM 4652 O O . ARG A 1 596 ? -14.943 8.648 37.881 1.00 60.03 596 ARG A O 1
ATOM 4659 N N . TYR A 1 597 ? -14.526 7.093 39.453 1.00 52.66 597 TYR A N 1
ATOM 4660 C CA . TYR A 1 597 ? -13.223 7.596 39.842 1.00 52.66 597 TYR A CA 1
ATOM 4661 C C . TYR A 1 597 ? -12.170 6.887 38.999 1.00 52.66 597 TYR A C 1
ATOM 4663 O O . TYR A 1 597 ? -11.902 5.700 39.149 1.00 52.66 597 TYR A O 1
ATOM 4671 N N . SER A 1 598 ? -11.565 7.612 38.072 1.00 48.94 598 SER A N 1
ATOM 4672 C CA . SER A 1 598 ? -10.282 7.196 37.529 1.00 48.94 598 SER A CA 1
ATOM 4673 C C . SER A 1 598 ? -9.236 8.057 38.219 1.00 48.94 598 SER A C 1
ATOM 4675 O O . SER A 1 598 ? -9.286 9.276 38.044 1.00 48.94 598 SER A O 1
ATOM 4677 N N . PRO A 1 599 ? -8.259 7.491 38.952 1.00 39.84 599 PRO A N 1
ATOM 4678 C CA . PRO A 1 599 ? -7.160 8.281 39.509 1.00 39.84 599 PRO A CA 1
ATOM 4679 C C . PRO A 1 599 ? -6.323 8.988 38.419 1.00 39.84 599 PRO A C 1
ATOM 4681 O O . PRO A 1 599 ? -5.368 9.690 38.744 1.00 39.84 599 PRO A O 1
ATOM 4684 N N . ARG A 1 600 ? -6.662 8.809 37.127 1.00 33.97 600 ARG A N 1
ATOM 4685 C CA . ARG A 1 600 ? -6.010 9.425 35.967 1.00 33.97 600 ARG A CA 1
ATOM 4686 C C . ARG A 1 600 ? -6.951 10.076 34.923 1.00 33.97 600 ARG A C 1
ATOM 4688 O O . ARG A 1 600 ? -6.423 10.507 33.904 1.00 33.97 600 ARG A O 1
ATOM 4695 N N . LEU A 1 601 ? -8.279 10.207 35.122 1.00 35.16 601 LEU A N 1
ATOM 4696 C CA . LEU A 1 601 ? -9.172 10.868 34.133 1.00 35.16 601 LEU A CA 1
ATOM 4697 C C . LEU A 1 601 ? -10.350 11.690 34.679 1.00 35.16 601 LEU A C 1
ATOM 4699 O O . LEU A 1 601 ? -11.050 11.297 35.607 1.00 35.16 601 LEU A O 1
ATOM 4703 N N . ILE A 1 602 ? -10.636 12.763 33.928 1.00 26.59 602 ILE A N 1
ATOM 4704 C CA . ILE A 1 602 ? -11.917 13.474 33.820 1.00 26.59 602 ILE A CA 1
ATOM 4705 C C . ILE A 1 602 ? -12.877 12.619 32.974 1.00 26.59 602 ILE A C 1
ATOM 4707 O O . ILE A 1 602 ? -12.586 12.316 31.817 1.00 26.59 602 ILE A O 1
ATOM 4711 N N . THR A 1 603 ? -14.035 12.255 33.526 1.00 30.66 603 THR A N 1
ATOM 4712 C CA . THR A 1 603 ? -15.094 11.528 32.802 1.00 30.66 603 THR A CA 1
ATOM 4713 C C . THR A 1 603 ? -16.032 12.526 32.112 1.00 30.66 603 THR A C 1
ATOM 4715 O O . THR A 1 603 ? -16.678 13.324 32.787 1.00 30.66 603 THR A O 1
ATOM 4718 N N . VAL A 1 604 ? -16.136 12.490 30.777 1.00 25.64 604 VAL A N 1
ATOM 4719 C CA . VAL A 1 604 ? -17.093 13.306 30.002 1.00 25.64 604 VAL A CA 1
ATOM 4720 C C . VAL A 1 604 ? -18.320 12.459 29.657 1.00 25.64 604 VAL A C 1
ATOM 4722 O O . VAL A 1 604 ? -18.258 11.598 28.782 1.00 25.64 604 VAL A O 1
ATOM 4725 N N . TYR A 1 605 ? -19.451 12.719 30.316 1.00 28.56 605 TYR A N 1
ATOM 4726 C CA . TYR A 1 605 ? -20.754 12.179 29.914 1.00 28.56 605 TYR A CA 1
ATOM 4727 C C . TYR A 1 605 ? -21.314 13.019 28.758 1.00 28.56 605 TYR A C 1
ATOM 4729 O O . TYR A 1 605 ? -21.552 14.215 28.904 1.00 28.56 605 TYR A O 1
ATOM 4737 N N . THR A 1 606 ? -21.519 12.410 27.590 1.00 32.19 606 THR A N 1
ATOM 4738 C CA . THR A 1 606 ? -21.917 13.105 26.350 1.00 32.19 606 THR A CA 1
ATOM 4739 C C . THR A 1 606 ? -23.426 13.104 26.100 1.00 32.19 606 THR A C 1
ATOM 4741 O O . THR A 1 606 ? -23.845 12.902 24.968 1.00 32.19 606 THR A O 1
ATOM 4744 N N . ASN A 1 607 ? -24.252 13.380 27.117 1.00 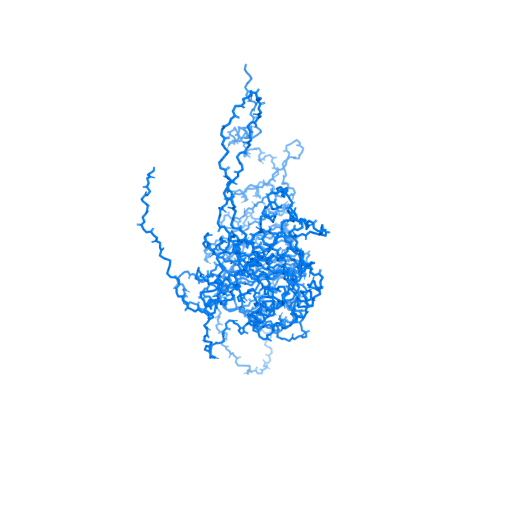26.52 607 ASN A N 1
ATOM 4745 C CA . ASN A 1 607 ? -25.704 13.539 26.910 1.00 26.52 607 ASN A CA 1
ATOM 4746 C C . ASN A 1 607 ? -26.326 14.835 27.453 1.00 26.52 607 ASN A C 1
ATOM 4748 O O . ASN A 1 607 ? -27.539 15.001 27.368 1.00 26.52 607 ASN A O 1
ATOM 4752 N N . THR A 1 608 ? -25.526 15.816 27.877 1.00 28.36 608 THR A N 1
ATOM 4753 C CA . THR A 1 608 ? -26.052 17.163 28.149 1.00 28.36 608 THR A CA 1
ATOM 4754 C C . THR A 1 608 ? -25.047 18.214 27.705 1.00 28.36 608 THR A C 1
ATOM 4756 O O . THR A 1 608 ? -23.914 18.257 28.177 1.00 28.36 608 THR A O 1
ATOM 4759 N N . ILE A 1 609 ? -25.451 19.038 26.739 1.00 30.33 609 ILE A N 1
ATOM 4760 C CA . ILE A 1 609 ? -24.661 20.158 26.233 1.00 30.33 609 ILE A CA 1
ATOM 4761 C C . ILE A 1 609 ? -24.547 21.195 27.354 1.00 30.33 609 ILE A C 1
ATOM 4763 O O . ILE A 1 609 ? -25.500 21.919 27.619 1.00 30.33 609 ILE A O 1
ATOM 4767 N N . TYR A 1 610 ? -23.367 21.299 27.957 1.00 22.98 610 TYR A N 1
ATOM 4768 C CA . TYR A 1 610 ? -22.854 22.572 28.444 1.00 22.98 610 TYR A CA 1
ATOM 4769 C C . TYR A 1 610 ? -21.466 22.766 27.843 1.00 22.98 610 TYR A C 1
ATOM 4771 O O . TYR A 1 610 ? -20.601 21.893 27.921 1.00 22.98 610 TYR A O 1
ATOM 4779 N N . SER A 1 611 ? -21.286 23.902 27.176 1.00 21.88 611 SER A N 1
ATOM 4780 C CA . SER A 1 611 ? -19.988 24.414 26.757 1.00 21.88 611 SER A CA 1
ATOM 4781 C C . SER A 1 611 ? -19.062 24.478 27.970 1.00 21.88 611 SER A C 1
ATOM 4783 O O . SER A 1 611 ? -19.326 25.227 28.908 1.00 21.88 611 SER A O 1
ATOM 4785 N N . VAL A 1 612 ? -17.983 23.698 27.957 1.00 23.53 612 VAL A N 1
ATOM 4786 C CA . VAL A 1 612 ? -16.878 23.885 28.898 1.00 23.53 612 VAL A CA 1
ATOM 4787 C C . VAL A 1 612 ? -16.000 24.991 28.322 1.00 23.53 612 VAL A C 1
ATOM 4789 O O . VAL A 1 612 ? -15.208 24.748 27.411 1.00 23.53 612 VAL A O 1
ATOM 4792 N N . GLU A 1 613 ? -16.164 26.216 28.816 1.00 21.77 613 GLU A N 1
ATOM 4793 C CA . GLU A 1 613 ? -15.112 27.224 28.705 1.00 21.77 613 GLU A CA 1
ATOM 4794 C C . GLU A 1 613 ? -13.994 26.840 29.679 1.00 21.77 613 GLU A C 1
ATOM 4796 O O . GLU A 1 613 ? -14.184 26.786 30.894 1.00 21.77 613 GLU A O 1
ATOM 4801 N N . LEU A 1 614 ? -12.819 26.532 29.132 1.00 24.22 614 LEU A N 1
ATOM 4802 C CA . LEU A 1 614 ? -11.585 26.452 29.904 1.00 24.22 614 LEU A CA 1
ATOM 4803 C C . LEU A 1 614 ? -11.220 27.873 30.341 1.00 24.22 614 LEU A C 1
ATOM 4805 O O . LEU A 1 614 ? -10.628 28.630 29.572 1.00 24.22 614 LEU A O 1
ATOM 4809 N N . VAL A 1 615 ? -11.570 28.238 31.573 1.00 23.31 615 VAL A N 1
ATOM 4810 C CA . VAL A 1 615 ? -10.987 29.411 32.228 1.00 23.31 615 VAL A CA 1
ATOM 4811 C C . VAL A 1 615 ? -9.559 29.037 32.620 1.00 23.31 615 VAL A C 1
ATOM 4813 O O . VAL A 1 615 ? -9.329 28.372 33.627 1.00 23.31 615 VAL A O 1
ATOM 4816 N N . CYS A 1 616 ? -8.593 29.415 31.784 1.00 26.11 616 CYS A N 1
ATOM 4817 C CA . CYS A 1 616 ? -7.194 29.452 32.190 1.00 26.11 616 CYS A CA 1
ATOM 4818 C C . CYS A 1 616 ? -7.013 30.622 33.162 1.00 26.11 616 CYS A C 1
ATOM 4820 O O . CYS A 1 616 ? -7.277 31.765 32.795 1.00 26.11 616 CYS A O 1
ATOM 4822 N N . ASP A 1 617 ? -6.555 30.328 34.376 1.00 24.61 617 ASP A N 1
ATOM 4823 C CA . ASP A 1 617 ? -6.159 31.317 35.377 1.00 24.61 617 ASP A CA 1
ATOM 4824 C C . ASP A 1 617 ? -4.924 32.105 34.875 1.00 24.61 617 ASP A C 1
ATOM 4826 O O . ASP A 1 617 ? -3.861 31.508 34.663 1.00 24.61 617 ASP A O 1
ATOM 4830 N N . PRO A 1 618 ? -5.029 33.420 34.603 1.00 31.45 618 PRO A N 1
ATOM 4831 C CA . PRO A 1 618 ? -3.937 34.218 34.066 1.00 31.45 618 PRO A CA 1
ATOM 4832 C C . PRO A 1 618 ? -3.108 34.817 35.207 1.00 31.45 618 PRO A C 1
ATOM 4834 O O . PRO A 1 618 ? -3.086 36.031 35.389 1.00 31.45 618 PRO A O 1
ATOM 4837 N N . ALA A 1 619 ? -2.413 33.994 35.992 1.00 33.69 619 ALA A N 1
ATOM 4838 C CA . ALA A 1 619 ? -1.508 34.526 37.010 1.00 33.69 619 ALA A CA 1
ATOM 4839 C C . ALA A 1 619 ? -0.385 33.557 37.398 1.00 33.69 619 ALA A C 1
ATOM 4841 O O . ALA A 1 619 ? -0.354 33.049 38.512 1.00 33.69 619 ALA A O 1
ATOM 4842 N N . GLN A 1 620 ? 0.603 33.376 36.518 1.00 29.56 620 GLN A N 1
ATOM 4843 C CA . GLN A 1 620 ? 1.992 33.219 36.965 1.00 29.56 620 GLN A CA 1
ATOM 4844 C C . GLN A 1 620 ? 2.971 33.594 35.838 1.00 29.56 620 GLN A C 1
ATOM 4846 O O . GLN A 1 620 ? 3.003 32.923 34.805 1.00 29.56 620 GLN A O 1
ATOM 4851 N N . PRO A 1 621 ? 3.755 34.679 35.984 1.00 32.84 621 PRO A N 1
ATOM 4852 C CA . PRO A 1 621 ? 4.789 35.019 35.020 1.00 32.84 621 PRO A CA 1
ATOM 4853 C C . PRO A 1 621 ? 5.972 34.057 35.157 1.00 32.84 621 PRO A C 1
ATOM 4855 O O . PRO A 1 621 ? 6.496 33.839 36.249 1.00 32.84 621 PRO A O 1
ATOM 4858 N N . ALA A 1 622 ? 6.399 33.510 34.022 1.00 32.69 622 ALA A N 1
ATOM 4859 C CA . ALA A 1 622 ? 7.644 32.771 33.897 1.00 32.69 622 ALA A CA 1
ATOM 4860 C C . ALA A 1 622 ? 8.832 33.675 34.271 1.00 32.69 622 ALA A C 1
ATOM 4862 O O . ALA A 1 622 ? 8.979 34.771 33.726 1.00 32.69 622 ALA A O 1
ATOM 4863 N N . GLN A 1 623 ? 9.680 33.211 35.190 1.00 32.19 623 GLN A N 1
ATOM 4864 C CA . GLN A 1 623 ? 11.055 33.690 35.298 1.00 32.19 623 GLN A CA 1
ATOM 4865 C C . GLN A 1 623 ? 11.940 32.828 34.388 1.00 32.19 623 GLN A C 1
ATOM 4867 O O . GLN A 1 623 ? 11.734 31.619 34.293 1.00 32.19 623 GLN A O 1
ATOM 4872 N N . ILE A 1 624 ? 12.828 33.532 33.681 1.00 40.25 624 ILE A N 1
ATOM 4873 C CA . ILE A 1 624 ? 13.648 33.142 32.519 1.00 40.25 624 ILE A CA 1
ATOM 4874 C C . ILE A 1 624 ? 14.516 31.910 32.769 1.00 40.25 624 ILE A C 1
ATOM 4876 O O . ILE A 1 624 ? 15.149 31.854 33.847 1.00 40.25 624 ILE A O 1
#

pLDDT: mean 75.26, std 20.9, range [21.77, 98.44]

Radius of gyration: 37.13 Å; chains: 1; bounding box: 87×53×138 Å

Foldseek 3Di:
DDDDDDDPVVVVVVVCVVCVPVVVVLCVVEDPLPVLVQVQQVLVVDGFDWDDDPDRYIDGDQETDDEGEGELVRDDLVSQQSLCPVNHEYQEYEYEYDLDQVCLVVSLVSVLSNLVNNLEHHYQEYEYENREHDDDPPPPPPPPPPDDDDDDDDPPDDPDPDPDQAAAGEYHYAEYEYAAYELVSLLSNLSNYAAQVYAYAYAYHHQYPDQEPQSCLSNNYQAHQEDAHEADAAAHEPDYPNLLVLRHHAEYHHYYHAPDPVPPPDDTHHYEYDPSSLCSQQVDAYAYYEDELNHLLVRDQDLVGAHHYAAYEYEYHAPPVLVPPPPDPPPVDPHSCNSQDAGHHYAYAEYEHNCAHDDQPHDPVSVLVVLQSVLRRYANYAYYADQYDYDPVVLVVQQLDEHEHPRYLNHNFYHHNNRTGHYDDCPVAVKQEKEWAFLVCVVVVLVCNVVVVVLVVVVVVDPDPPPPVSVVNCVLVVVLRPPDDPQDDFPQPSHTSVRLQDQPDDPDDDDDDDDDDDDDDDDDDDDDDPRDDRKTWIQGTSSRRIHIPVVVVVQVVPDDPPDQFGARPPPRDTNGNRPWYWYFDQDPVRDTDIDTDDVPDDDDDPDDDDDDDPPDDPDDDDDD

Sequence (624 aa):
MPFPKPGPRALLALLFAVLGSCGRELLYNTSPELVRPYELFQKSGTDLDLETHGHFQWRFMPKQQGTKTLLLSQCALEEMSDLRHVRCTFTTLKIHGSFDSAEAENEVRKLHGLFQAFAIVSADCLVIENILLESPPQTQTQTRTPTQTPTHPDPTHPDPIHPNPTQVHRLAIGTLRLVNMTACAMETFFGLSTMEHCILCLKIDCPVDAQSLSFIDQVACRNLLDLEVTGLRRSFALDCAVLREGRVLRCLVVRTALPDAAAQDAAPPQVSLSGDIVHAITSRAWLGMELPLQTWKDLPKSDQEALQVQNLAIACPPNSKLGTVRTNPDPTQPGWLDFLQPRGNRHVQSLALAAKYIPSSYTVRTIYELLKWATMSFCELQHIDLQMKLKPYQLETIRLMEFYLPADPQVQTVLIGGARCLLFRPDVVPGSFIFYVPISKWPAWESGTLREEFCEAYRGLKTDKDLHCSEKLNLDLSTILKEVDPDMACPVCLESFSALSQPAQSPASPETSQSHPQTNPIPNPTPNPIPNTPEHMCIIDHSGHIVCNRCLARLTQTKPANAQHLNCPLCREAIHQPEHTYILEEGLSGASKLSRYSPRLITVYTNTIYSVELVCDPAQPAQI

InterPro domains:
  IPR013083 Zinc finger, RING/FYVE/PHD-type [G3DSA:3.30.40.10] (465-600)